Protein AF-A0A537JIB7-F1 (afdb_monomer)

Structure (mmCIF, N/CA/C/O backbone):
data_AF-A0A537JIB7-F1
#
_entry.id   AF-A0A537JIB7-F1
#
loop_
_atom_site.group_PDB
_atom_site.id
_atom_site.type_symbol
_atom_site.label_atom_id
_atom_site.label_alt_id
_atom_site.label_comp_id
_atom_site.label_asym_id
_atom_site.label_entity_id
_atom_site.label_seq_id
_atom_site.pdbx_PDB_ins_code
_atom_site.Cartn_x
_atom_site.Cartn_y
_atom_site.Cartn_z
_atom_site.occupancy
_atom_site.B_iso_or_equiv
_atom_site.auth_seq_id
_atom_site.auth_comp_id
_atom_site.auth_asym_id
_atom_site.auth_atom_id
_atom_site.pdbx_PDB_model_num
ATOM 1 N N . MET A 1 1 ? -8.950 4.330 9.638 1.00 91.56 1 MET A N 1
ATOM 2 C CA . MET A 1 1 ? -7.969 5.298 9.114 1.00 91.56 1 MET A CA 1
ATOM 3 C C . MET A 1 1 ? -7.623 4.929 7.687 1.00 91.56 1 MET A C 1
ATOM 5 O O . MET A 1 1 ? -7.488 3.743 7.416 1.00 91.56 1 MET A O 1
ATOM 9 N N . ALA A 1 2 ? -7.512 5.910 6.801 1.00 94.56 2 ALA A N 1
ATOM 10 C CA . ALA A 1 2 ? -7.066 5.757 5.423 1.00 94.56 2 ALA A CA 1
ATOM 11 C C . ALA A 1 2 ? -5.730 6.488 5.228 1.00 94.56 2 ALA A C 1
ATOM 13 O O . ALA A 1 2 ? -5.545 7.592 5.741 1.00 94.56 2 ALA A O 1
ATOM 14 N N . ASP A 1 3 ? -4.810 5.865 4.499 1.00 94.25 3 ASP A N 1
ATOM 15 C CA . ASP A 1 3 ? -3.487 6.411 4.189 1.00 94.25 3 ASP A CA 1
ATOM 16 C C . ASP A 1 3 ? -3.577 7.430 3.035 1.00 94.25 3 ASP A C 1
ATOM 18 O O . ASP A 1 3 ? -4.252 7.198 2.026 1.00 94.25 3 ASP A O 1
ATOM 22 N N . THR A 1 4 ? -2.912 8.582 3.170 1.00 96.00 4 THR A N 1
ATOM 23 C CA . THR A 1 4 ? -2.986 9.662 2.171 1.00 96.00 4 THR A CA 1
ATOM 24 C C . THR A 1 4 ? -1.962 9.559 1.033 1.00 96.00 4 THR A C 1
ATOM 26 O O . THR A 1 4 ? -1.932 10.455 0.189 1.00 96.00 4 THR A O 1
ATOM 29 N N . LEU A 1 5 ? -1.108 8.531 0.968 1.00 94.19 5 LEU A N 1
ATOM 30 C CA . LEU A 1 5 ? 0.010 8.425 0.017 1.00 94.19 5 LEU A CA 1
ATOM 31 C C . LEU A 1 5 ? -0.444 8.645 -1.420 1.00 94.19 5 LEU A C 1
ATOM 33 O O . LEU A 1 5 ? 0.064 9.528 -2.107 1.00 94.19 5 LEU A O 1
ATOM 37 N N . GLN A 1 6 ? -1.426 7.862 -1.865 1.00 91.56 6 GLN A N 1
ATOM 38 C CA . GLN A 1 6 ? -1.893 7.919 -3.249 1.00 91.56 6 GLN A CA 1
ATOM 39 C C . GLN A 1 6 ? -2.595 9.249 -3.546 1.00 91.56 6 GLN A C 1
ATOM 41 O O . GLN A 1 6 ? -2.429 9.811 -4.626 1.00 91.56 6 GLN A O 1
ATOM 46 N N . ILE A 1 7 ? -3.307 9.819 -2.572 1.00 93.94 7 ILE A N 1
ATOM 47 C CA . ILE A 1 7 ? -3.908 11.147 -2.720 1.00 93.94 7 ILE A CA 1
ATOM 48 C C . ILE A 1 7 ? -2.816 12.202 -2.920 1.00 93.94 7 ILE A C 1
ATOM 50 O O . ILE A 1 7 ? -2.892 12.981 -3.868 1.00 93.94 7 ILE A O 1
ATOM 54 N N . LEU A 1 8 ? -1.774 12.202 -2.086 1.00 94.31 8 LEU A N 1
ATOM 55 C CA . LEU A 1 8 ? -0.690 13.184 -2.152 1.00 94.31 8 LEU A CA 1
ATOM 56 C C . LEU A 1 8 ? 0.180 13.044 -3.403 1.00 94.31 8 LEU A C 1
ATOM 58 O O . LEU A 1 8 ? 0.672 14.052 -3.907 1.00 94.31 8 LEU A O 1
ATOM 62 N N . LEU A 1 9 ? 0.366 11.823 -3.910 1.00 90.75 9 LEU A N 1
ATOM 63 C CA . LEU A 1 9 ? 1.147 11.576 -5.123 1.00 90.75 9 LEU A CA 1
ATOM 64 C C . LEU A 1 9 ? 0.402 11.969 -6.403 1.00 90.75 9 LEU A C 1
ATOM 66 O O . LEU A 1 9 ? 1.044 12.390 -7.367 1.00 90.75 9 LEU A O 1
ATOM 70 N N . HIS A 1 10 ? -0.923 11.821 -6.438 1.00 90.31 10 HIS A N 1
ATOM 71 C CA . HIS A 1 10 ? -1.689 11.887 -7.691 1.00 90.31 10 HIS A CA 1
ATOM 72 C C . HIS A 1 10 ? -2.646 13.072 -7.798 1.00 90.31 10 HIS A C 1
ATOM 74 O O . HIS A 1 10 ? -3.171 13.346 -8.878 1.00 90.31 10 HIS A O 1
ATOM 80 N N . THR A 1 11 ? -2.862 13.794 -6.704 1.00 91.88 11 THR A N 1
ATOM 81 C CA . THR A 1 11 ? -3.739 14.966 -6.667 1.00 91.88 11 THR A CA 1
ATOM 82 C C . THR A 1 11 ? -2.892 16.236 -6.712 1.00 91.88 11 THR A C 1
ATOM 84 O O . THR A 1 11 ? -1.943 16.359 -5.931 1.00 91.88 11 THR A O 1
ATOM 87 N N . PRO A 1 12 ? -3.217 17.222 -7.571 1.00 91.19 12 PRO A N 1
ATOM 88 C CA . PRO A 1 12 ? -2.563 18.520 -7.542 1.00 91.19 12 PRO A CA 1
ATOM 89 C C . PRO A 1 12 ? -2.565 19.114 -6.126 1.00 91.19 12 PRO A C 1
ATOM 91 O O . PRO A 1 12 ? -3.608 19.092 -5.464 1.00 91.19 12 PRO A O 1
ATOM 94 N N . PRO A 1 13 ? -1.442 19.691 -5.663 1.00 92.19 13 PRO A N 1
ATOM 95 C CA . PRO A 1 13 ? -1.280 20.151 -4.291 1.00 92.19 13 PRO A CA 1
ATOM 96 C C . PRO A 1 13 ? -2.446 20.963 -3.716 1.00 92.19 13 PRO A C 1
ATOM 98 O O . PRO A 1 13 ? -2.866 20.691 -2.590 1.00 92.19 13 PRO A O 1
ATOM 101 N N . ALA A 1 14 ? -2.987 21.900 -4.497 1.00 92.50 14 ALA A N 1
ATOM 102 C CA . ALA A 1 14 ? -4.071 22.797 -4.098 1.00 92.50 14 ALA A CA 1
ATOM 103 C C . ALA A 1 14 ? -5.441 22.110 -3.927 1.00 92.50 14 ALA A C 1
ATOM 105 O O . ALA A 1 14 ? -6.322 22.664 -3.282 1.00 92.50 14 ALA A O 1
ATOM 106 N N . ARG A 1 15 ? -5.634 20.913 -4.496 1.00 94.12 15 ARG A N 1
ATOM 107 C CA . ARG A 1 15 ? -6.920 20.192 -4.483 1.00 94.12 15 ARG A CA 1
ATOM 108 C C . ARG A 1 15 ? -7.028 19.163 -3.359 1.00 94.12 15 ARG A C 1
ATOM 110 O O . ARG A 1 15 ? -8.125 18.700 -3.063 1.00 94.12 15 ARG A O 1
ATOM 117 N N . VAL A 1 16 ? -5.907 18.808 -2.727 1.00 95.44 16 VAL A N 1
ATOM 118 C CA . VAL A 1 16 ? -5.870 17.790 -1.665 1.00 95.44 16 VAL A CA 1
ATOM 119 C C . VAL A 1 16 ? -6.774 18.136 -0.480 1.00 95.44 16 VAL A C 1
ATOM 121 O O . VAL A 1 16 ? -7.556 17.261 -0.116 1.00 95.44 16 VAL A O 1
ATOM 124 N N . PRO A 1 17 ? -6.747 19.356 0.099 1.00 95.25 17 PRO A N 1
ATOM 125 C CA . PRO A 1 17 ? -7.604 19.662 1.244 1.00 95.25 17 PRO A CA 1
ATOM 126 C C . PRO A 1 17 ? -9.086 19.441 0.932 1.00 95.25 17 PRO A C 1
ATOM 128 O O . PRO A 1 17 ? -9.774 18.734 1.661 1.00 95.25 17 PRO A O 1
ATOM 131 N N . GLN A 1 18 ? -9.545 19.946 -0.219 1.00 94.12 18 GLN A N 1
ATOM 132 C CA . GLN A 1 18 ? -10.927 19.777 -0.660 1.00 94.12 18 GLN A CA 1
ATOM 133 C C . GLN A 1 18 ? -11.291 18.301 -0.861 1.00 94.12 18 GLN A C 1
ATOM 135 O O . GLN A 1 18 ? -12.379 17.895 -0.460 1.00 94.12 18 GLN A O 1
ATOM 140 N N . LEU A 1 19 ? -10.406 17.494 -1.459 1.00 94.75 19 LEU A N 1
ATOM 141 C CA . LEU A 1 19 ? -10.652 16.062 -1.647 1.00 94.75 19 LEU A CA 1
ATOM 142 C C . LEU A 1 19 ? -10.790 15.332 -0.305 1.00 94.75 19 LEU A C 1
ATOM 144 O O . LEU A 1 19 ? -11.738 14.572 -0.130 1.00 94.75 19 LEU A O 1
ATOM 148 N N . LEU A 1 20 ? -9.876 15.573 0.643 1.00 95.19 20 LEU A N 1
ATOM 149 C CA . LEU A 1 20 ? -9.919 14.925 1.958 1.00 95.19 20 LEU A CA 1
ATOM 150 C C . LEU A 1 20 ? -11.205 15.277 2.715 1.00 95.19 20 LEU A C 1
ATOM 152 O O . LEU A 1 20 ? -11.843 14.379 3.263 1.00 95.19 20 LEU A O 1
ATOM 156 N N . THR A 1 21 ? -11.622 16.546 2.696 1.00 92.19 21 THR A N 1
ATOM 157 C CA . THR A 1 21 ? -12.897 16.977 3.291 1.00 92.19 21 THR A CA 1
ATOM 158 C C . THR A 1 21 ? -14.086 16.319 2.591 1.00 92.19 21 THR A C 1
ATOM 160 O O . THR A 1 21 ? -14.882 15.664 3.250 1.00 92.19 21 THR A O 1
ATOM 163 N N . THR A 1 22 ? -14.144 16.373 1.254 1.00 92.69 22 THR A N 1
ATOM 164 C CA . THR A 1 22 ? -15.257 15.804 0.465 1.00 92.69 22 THR A CA 1
ATOM 165 C C . THR A 1 22 ? -15.447 14.309 0.735 1.00 92.69 22 THR A C 1
ATOM 167 O O . THR A 1 22 ? -16.569 13.835 0.889 1.00 92.69 22 THR A O 1
ATOM 170 N N . LEU A 1 23 ? -14.353 13.546 0.812 1.00 93.50 23 LEU A N 1
ATOM 171 C CA . LEU A 1 23 ? -14.412 12.115 1.118 1.00 93.50 23 LEU A CA 1
ATOM 172 C C . LEU A 1 23 ? -14.847 11.837 2.565 1.00 93.50 23 LEU A C 1
ATOM 174 O O . LEU A 1 23 ? -15.441 10.794 2.825 1.00 93.50 23 LEU A O 1
ATOM 178 N N . SER A 1 24 ? -14.579 12.757 3.493 1.00 90.38 24 SER A N 1
ATOM 179 C CA . SER A 1 24 ? -14.978 12.621 4.901 1.00 90.38 24 SER A CA 1
ATOM 180 C C . SER A 1 24 ? -16.481 12.868 5.116 1.00 90.38 24 SER A C 1
ATOM 182 O O . SER A 1 24 ? -17.041 12.367 6.090 1.00 90.38 24 SER A O 1
ATOM 184 N N . ASP A 1 25 ? -17.144 13.560 4.181 1.00 86.25 25 ASP A N 1
ATOM 185 C CA . ASP A 1 25 ? -18.586 13.852 4.217 1.00 86.25 25 ASP A CA 1
ATOM 186 C C . ASP A 1 25 ? -19.462 12.712 3.663 1.00 86.25 25 ASP A C 1
ATOM 188 O O . ASP A 1 25 ? -20.692 12.736 3.777 1.00 86.25 25 ASP A O 1
ATOM 192 N N . LEU A 1 26 ? -18.846 11.677 3.080 1.00 90.81 26 LEU A N 1
ATOM 193 C CA . LEU A 1 26 ? -19.551 10.503 2.566 1.00 90.81 26 LEU A CA 1
ATOM 194 C C . LEU A 1 26 ? -20.350 9.781 3.679 1.00 90.81 26 LEU A C 1
ATOM 196 O O . LEU A 1 26 ? -20.101 9.959 4.880 1.00 90.81 26 LEU A O 1
ATOM 200 N N . PRO A 1 27 ? -21.319 8.911 3.329 1.00 88.12 27 PRO A N 1
ATOM 201 C CA . PRO A 1 27 ? -22.040 8.068 4.296 1.00 88.12 27 PRO A CA 1
ATOM 202 C C . PRO A 1 27 ? -21.174 6.934 4.886 1.00 88.12 27 PRO A C 1
ATOM 204 O O . PRO A 1 27 ? -21.667 5.862 5.224 1.00 88.12 27 PRO A O 1
ATOM 207 N N . VAL A 1 28 ? -19.868 7.173 5.022 1.00 91.12 28 VAL A N 1
ATOM 208 C CA . VAL A 1 28 ? -18.861 6.312 5.642 1.00 91.12 28 VAL A CA 1
ATOM 209 C C . VAL A 1 28 ? -17.918 7.226 6.419 1.00 91.12 28 VAL A C 1
ATOM 211 O O . VAL A 1 28 ? -17.455 8.228 5.882 1.00 91.12 28 VAL A O 1
ATOM 214 N N . LEU A 1 29 ? -17.617 6.901 7.679 1.00 92.94 29 LEU A N 1
ATOM 215 C CA . LEU A 1 29 ? -16.632 7.662 8.446 1.00 92.94 29 LEU A CA 1
ATOM 216 C C . LEU A 1 29 ? -15.221 7.372 7.919 1.00 92.94 29 LEU A C 1
ATOM 218 O O . LEU A 1 29 ? -14.676 6.289 8.141 1.00 92.94 29 LEU A O 1
ATOM 222 N N . ILE A 1 30 ? -14.628 8.356 7.247 1.00 94.81 30 ILE A N 1
ATOM 223 C CA . ILE A 1 30 ? -13.239 8.309 6.795 1.00 94.81 30 ILE A CA 1
ATOM 224 C C . ILE A 1 30 ? -12.419 9.279 7.642 1.00 94.81 30 ILE A C 1
ATOM 226 O O . ILE A 1 30 ? -12.720 10.462 7.739 1.00 94.81 30 ILE A O 1
ATOM 230 N N . LEU A 1 31 ? -11.368 8.746 8.257 1.00 95.81 31 LEU A N 1
ATOM 231 C CA . LEU A 1 31 ? -10.362 9.494 9.003 1.00 95.81 31 LEU A CA 1
ATOM 232 C C . LEU A 1 31 ? -9.000 9.216 8.372 1.00 95.81 31 LEU A C 1
ATOM 234 O O . LEU A 1 31 ? -8.769 8.105 7.889 1.00 95.81 31 LEU A O 1
ATOM 238 N N . TRP A 1 32 ? -8.095 10.186 8.398 1.00 97.31 32 TRP A N 1
ATOM 239 C CA . TRP A 1 32 ? -6.870 10.173 7.600 1.00 97.31 32 TRP A CA 1
ATOM 240 C C . TRP A 1 32 ? -5.609 10.026 8.442 1.00 97.31 32 TRP A C 1
ATOM 242 O O . TRP A 1 32 ? -5.429 10.731 9.441 1.00 97.31 32 TRP A O 1
ATOM 252 N N . SER A 1 33 ? -4.732 9.124 7.998 1.00 97.25 33 SER A N 1
ATOM 253 C CA . SER A 1 33 ? -3.333 9.061 8.411 1.00 97.25 33 SER A CA 1
ATOM 254 C C . SER A 1 33 ? -2.486 9.743 7.344 1.00 97.25 33 SER A C 1
ATOM 256 O O . SER A 1 33 ? -2.420 9.296 6.194 1.00 97.25 33 SER A O 1
ATOM 258 N N . LEU A 1 34 ? -1.924 10.895 7.700 1.00 97.81 34 LEU A N 1
ATOM 259 C CA . LEU A 1 34 ? -1.189 11.744 6.777 1.00 97.81 34 LEU A CA 1
ATOM 260 C C . LEU A 1 34 ? 0.246 11.232 6.601 1.00 97.81 34 LEU A C 1
ATOM 262 O O . LEU A 1 34 ? 1.038 11.200 7.544 1.00 97.81 34 LEU A O 1
ATOM 266 N N . ARG A 1 35 ? 0.618 10.899 5.365 1.00 96.75 35 ARG A N 1
ATOM 267 C CA . ARG A 1 35 ? 1.999 10.529 5.025 1.00 96.75 35 ARG A CA 1
ATOM 268 C C . ARG A 1 35 ? 2.966 11.692 5.210 1.00 96.75 35 ARG A C 1
ATOM 270 O O . ARG A 1 35 ? 2.732 12.790 4.711 1.00 96.75 35 ARG A O 1
ATOM 277 N N . LEU A 1 36 ? 4.119 11.393 5.805 1.00 96.50 36 LEU A N 1
ATOM 278 C CA . LEU A 1 36 ? 5.221 12.348 5.994 1.00 96.50 36 LEU A CA 1
ATOM 279 C C . LEU A 1 36 ? 6.309 12.259 4.912 1.00 96.50 36 LEU A C 1
ATOM 281 O O . LEU A 1 36 ? 7.192 13.116 4.836 1.00 96.50 36 LEU A O 1
ATOM 285 N N . HIS A 1 37 ? 6.264 11.202 4.101 1.00 94.94 37 HIS A N 1
ATOM 286 C CA . HIS A 1 37 ? 7.212 10.920 3.029 1.00 94.94 37 HIS A CA 1
ATOM 287 C C . HIS A 1 37 ? 6.629 9.914 2.024 1.00 94.94 37 HIS A C 1
ATOM 289 O O . HIS A 1 37 ? 5.688 9.166 2.335 1.00 94.94 37 HIS A O 1
ATOM 295 N N . GLY A 1 38 ? 7.232 9.848 0.834 1.00 92.44 38 GLY A N 1
ATOM 296 C CA . GLY A 1 38 ? 6.883 8.877 -0.193 1.00 92.44 38 GLY A CA 1
ATOM 297 C C . GLY A 1 38 ? 7.318 7.455 0.157 1.00 92.44 38 GLY A C 1
ATOM 298 O O . GLY A 1 38 ? 8.156 7.227 1.035 1.00 92.44 38 GLY A O 1
ATOM 299 N N . ALA A 1 39 ? 6.750 6.491 -0.563 1.00 86.81 39 ALA A N 1
ATOM 300 C CA . ALA A 1 39 ? 7.098 5.076 -0.457 1.00 86.81 39 ALA A CA 1
ATOM 301 C C . ALA A 1 39 ? 8.473 4.738 -1.061 1.00 86.81 39 ALA A C 1
ATOM 303 O O . ALA A 1 39 ? 9.088 3.757 -0.666 1.00 86.81 39 ALA A O 1
ATOM 304 N N . SER A 1 40 ? 8.968 5.547 -2.002 1.00 86.31 40 SER A N 1
ATOM 305 C CA . SER A 1 40 ? 10.346 5.469 -2.491 1.00 86.31 40 SER A CA 1
ATOM 306 C C . SER A 1 40 ? 10.979 6.851 -2.535 1.00 86.31 40 SER A C 1
ATOM 308 O O . SER A 1 40 ? 10.285 7.845 -2.742 1.00 86.31 40 SER A O 1
ATOM 310 N N . HIS A 1 41 ? 12.290 6.920 -2.311 1.00 84.94 41 HIS A N 1
ATOM 311 C CA . HIS A 1 41 ? 13.040 8.166 -2.355 1.00 84.94 41 HIS A CA 1
ATOM 312 C C . HIS A 1 41 ? 13.120 8.743 -3.772 1.00 84.94 41 HIS A C 1
ATOM 314 O O . HIS A 1 41 ? 13.756 8.176 -4.666 1.00 84.94 41 HIS A O 1
ATOM 320 N N . LEU A 1 42 ? 12.562 9.942 -3.927 1.00 84.94 42 LEU A N 1
ATOM 321 C CA . LEU A 1 42 ? 12.853 10.859 -5.026 1.00 84.94 42 LEU A CA 1
ATOM 322 C C . LEU A 1 42 ? 13.814 11.961 -4.531 1.00 84.94 42 LEU A C 1
ATOM 324 O O . LEU A 1 42 ? 13.904 12.171 -3.322 1.00 84.94 42 LEU A O 1
ATOM 328 N N . PRO A 1 43 ? 14.559 12.649 -5.421 1.00 81.31 43 PRO A N 1
ATOM 329 C CA . PRO A 1 43 ? 15.443 13.750 -5.019 1.00 81.31 43 PRO A CA 1
ATOM 330 C C . PRO A 1 43 ? 14.694 14.895 -4.347 1.00 81.31 43 PRO A C 1
ATOM 332 O O . PRO A 1 43 ? 15.190 15.489 -3.399 1.00 81.31 43 PRO A O 1
ATOM 335 N N . GLU A 1 44 ? 13.500 15.183 -4.858 1.00 82.88 44 GLU A N 1
ATOM 336 C CA . GLU A 1 44 ? 12.618 16.219 -4.355 1.00 82.88 44 GLU A CA 1
ATOM 337 C C . GLU A 1 44 ? 11.249 15.611 -4.075 1.00 82.88 44 GLU A C 1
ATOM 339 O O . GLU A 1 44 ? 10.685 14.870 -4.885 1.00 82.88 44 GLU A O 1
ATOM 344 N N . GLU A 1 45 ? 10.714 15.957 -2.912 1.00 88.38 45 GLU A N 1
ATOM 345 C CA . GLU A 1 45 ? 9.453 15.445 -2.392 1.00 88.38 45 GLU A CA 1
ATOM 346 C C . GLU A 1 45 ? 8.561 16.608 -1.905 1.00 88.38 45 GLU A C 1
ATOM 348 O O . GLU A 1 45 ? 8.115 16.617 -0.757 1.00 88.38 45 GLU A O 1
ATOM 353 N N . PRO A 1 46 ? 8.276 17.625 -2.750 1.00 90.12 46 PRO A N 1
ATOM 354 C CA . PRO A 1 46 ? 7.597 18.853 -2.319 1.00 90.12 46 PRO A CA 1
ATOM 355 C C . PRO A 1 46 ? 6.168 18.611 -1.812 1.00 90.12 46 PRO A C 1
ATOM 357 O O . PRO A 1 46 ? 5.645 19.389 -1.017 1.00 90.12 46 PRO A O 1
ATOM 360 N N . MET A 1 47 ? 5.530 17.511 -2.224 1.00 91.62 47 MET A N 1
ATOM 361 C CA . MET A 1 47 ? 4.222 17.092 -1.708 1.00 91.62 47 MET A CA 1
ATOM 362 C C . MET A 1 47 ? 4.251 16.670 -0.231 1.00 91.62 47 MET A C 1
ATOM 364 O O . MET A 1 47 ? 3.186 16.586 0.381 1.00 91.62 47 MET A O 1
ATOM 368 N N . PHE A 1 48 ? 5.442 16.443 0.326 1.00 95.00 48 PHE A N 1
ATOM 369 C CA . PHE A 1 48 ? 5.697 16.108 1.723 1.00 95.00 48 PHE A CA 1
ATOM 370 C C . PHE A 1 48 ? 6.536 17.193 2.422 1.00 95.00 48 PHE A C 1
ATOM 372 O O . PHE A 1 48 ? 7.243 16.891 3.380 1.00 95.00 48 PHE A O 1
ATOM 379 N N . SER A 1 49 ? 6.523 18.444 1.946 1.00 95.12 49 SER A N 1
ATOM 380 C CA . SER A 1 49 ? 7.221 19.539 2.632 1.00 95.12 49 SER A CA 1
ATOM 381 C C . SER A 1 49 ? 6.615 19.817 4.012 1.00 95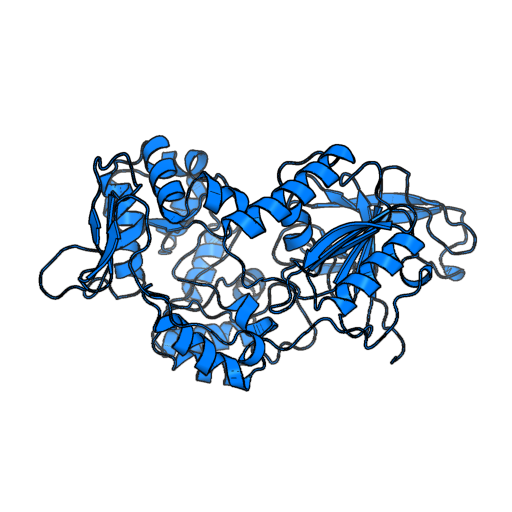.12 49 SER A C 1
ATOM 383 O O . SER A 1 49 ? 5.426 19.580 4.241 1.00 95.12 49 SER A O 1
ATOM 385 N N . LEU A 1 50 ? 7.423 20.351 4.932 1.00 95.62 50 LEU A N 1
ATOM 386 C CA . LEU A 1 50 ? 6.977 20.688 6.287 1.00 95.62 50 LEU A CA 1
ATOM 387 C C . LEU A 1 50 ? 5.787 21.665 6.280 1.00 95.62 50 LEU A C 1
ATOM 389 O O . LEU A 1 50 ? 4.796 21.423 6.961 1.00 95.62 50 LEU A O 1
ATOM 393 N N . GLU A 1 51 ? 5.852 22.718 5.457 1.00 95.88 51 GLU A N 1
ATOM 394 C CA . GLU A 1 51 ? 4.772 23.704 5.279 1.00 95.88 51 GLU A CA 1
ATOM 395 C C . GLU A 1 51 ? 3.457 23.038 4.859 1.00 95.88 51 GLU A C 1
ATOM 397 O O . GLU A 1 51 ? 2.388 23.313 5.406 1.00 95.88 51 GLU A O 1
ATOM 402 N N . ARG A 1 52 ? 3.537 22.111 3.903 1.00 96.00 52 ARG A N 1
ATOM 403 C CA . ARG A 1 52 ? 2.364 21.408 3.395 1.00 96.00 52 ARG A CA 1
ATOM 404 C C . ARG A 1 52 ? 1.789 20.446 4.426 1.00 96.00 52 ARG A C 1
ATOM 406 O O . ARG A 1 52 ? 0.572 20.357 4.546 1.00 96.00 52 ARG A O 1
ATOM 413 N N . ILE A 1 53 ? 2.643 19.735 5.158 1.00 97.31 53 ILE A N 1
ATOM 414 C CA . ILE A 1 53 ? 2.211 18.847 6.240 1.00 97.31 53 ILE A CA 1
ATOM 415 C C . ILE A 1 53 ? 1.515 19.662 7.333 1.00 97.31 53 ILE A C 1
ATOM 417 O O . ILE A 1 53 ? 0.425 19.277 7.740 1.00 97.31 53 ILE A O 1
ATOM 421 N N . ALA A 1 54 ? 2.070 20.813 7.729 1.00 97.19 54 ALA A N 1
ATOM 422 C CA . ALA A 1 54 ? 1.441 21.717 8.694 1.00 97.19 54 ALA A CA 1
ATOM 423 C C . ALA A 1 54 ? 0.022 22.103 8.263 1.00 97.19 54 ALA A C 1
ATOM 425 O O . ALA A 1 54 ? -0.926 21.894 9.011 1.00 97.19 54 ALA A O 1
ATOM 426 N N . ALA A 1 55 ? -0.143 22.569 7.022 1.00 96.44 55 ALA A N 1
ATOM 427 C CA . ALA A 1 55 ? -1.452 22.960 6.503 1.00 96.44 55 ALA A CA 1
ATOM 428 C C . ALA A 1 55 ? -2.462 21.797 6.456 1.00 96.44 55 ALA A C 1
ATOM 430 O O . ALA A 1 55 ? -3.652 22.001 6.677 1.00 96.44 55 ALA A O 1
ATOM 431 N N . LEU A 1 56 ? -2.011 20.574 6.157 1.00 97.50 56 LEU A N 1
ATOM 432 C CA . LEU A 1 56 ? -2.887 19.400 6.093 1.00 97.50 56 LEU A CA 1
ATOM 433 C C . LEU A 1 56 ? -3.271 18.862 7.478 1.00 97.50 56 LEU A C 1
ATOM 435 O O . LEU A 1 56 ? -4.340 18.273 7.608 1.00 97.50 56 LEU A O 1
ATOM 439 N N . LEU A 1 57 ? -2.446 19.073 8.507 1.00 97.56 57 LEU A N 1
ATOM 440 C CA . LEU A 1 57 ? -2.752 18.676 9.887 1.00 97.56 57 LEU A CA 1
ATOM 441 C C . LEU A 1 57 ? -3.924 19.464 10.496 1.00 97.56 57 LEU A C 1
ATOM 443 O O . LEU A 1 57 ? -4.562 18.962 11.424 1.00 97.56 57 LEU A O 1
ATOM 447 N N . GLU A 1 58 ? -4.234 20.645 9.956 1.00 95.88 58 GLU A N 1
ATOM 448 C CA . GLU A 1 58 ? -5.393 21.464 10.345 1.00 95.88 58 GLU A CA 1
ATOM 449 C C . GLU A 1 58 ? -6.733 20.867 9.882 1.00 95.88 58 GLU A C 1
ATOM 451 O O . GLU A 1 58 ? -7.795 21.240 10.380 1.00 95.88 58 GLU A O 1
ATOM 456 N N . ILE A 1 59 ? -6.716 19.915 8.942 1.00 96.25 59 ILE A N 1
ATOM 457 C CA . ILE A 1 59 ? -7.932 19.231 8.496 1.00 96.25 59 ILE A CA 1
ATOM 458 C C . ILE A 1 59 ? -8.419 18.322 9.627 1.00 96.25 59 ILE A C 1
ATOM 460 O O . ILE A 1 59 ? -7.723 17.394 10.031 1.00 96.25 59 ILE A O 1
ATOM 464 N N . GLU A 1 60 ? -9.646 18.542 10.101 1.00 93.25 60 GLU A N 1
ATOM 465 C CA . GLU A 1 60 ? -10.200 17.839 11.266 1.00 93.25 60 GLU A CA 1
ATOM 466 C C . GLU A 1 60 ? -10.153 16.306 11.140 1.00 93.25 60 GLU A C 1
ATOM 468 O O . GLU A 1 60 ? -9.826 15.603 12.098 1.00 93.25 60 GLU A O 1
ATOM 473 N N . ALA A 1 61 ? -10.443 15.781 9.948 1.00 95.25 61 ALA A N 1
ATOM 474 C CA . ALA A 1 61 ? -10.439 14.347 9.682 1.00 95.25 61 ALA A CA 1
ATOM 475 C C . ALA A 1 61 ? -9.029 13.718 9.714 1.00 95.25 61 ALA A C 1
ATOM 477 O O . ALA A 1 61 ? -8.919 12.493 9.767 1.00 95.25 61 ALA A O 1
ATOM 478 N N . VAL A 1 62 ? -7.949 14.509 9.705 1.00 97.06 62 VAL A N 1
ATOM 479 C CA . VAL A 1 62 ? -6.577 14.016 9.893 1.00 97.06 62 VAL A CA 1
ATOM 480 C C . VAL A 1 62 ? -6.342 13.772 11.381 1.00 97.06 62 VAL A C 1
ATOM 482 O O . VAL A 1 62 ? -6.218 14.704 12.170 1.00 97.06 62 VAL A O 1
ATOM 485 N N . ARG A 1 63 ? -6.287 12.499 11.789 1.00 96.44 63 ARG A N 1
ATOM 486 C CA . ARG A 1 63 ? -6.143 12.101 13.208 1.00 96.44 63 ARG A CA 1
ATOM 487 C C . ARG A 1 63 ? -4.773 11.508 13.534 1.00 96.44 63 ARG A C 1
ATOM 489 O O . ARG A 1 63 ? -4.392 11.442 14.704 1.00 96.44 63 ARG A O 1
ATOM 496 N N . ALA A 1 64 ? -4.023 11.110 12.513 1.00 97.69 64 ALA A N 1
ATOM 497 C CA . ALA A 1 64 ? -2.696 10.537 12.663 1.00 97.69 64 ALA A CA 1
ATOM 498 C C . ALA A 1 64 ? -1.772 10.947 11.515 1.00 97.69 64 ALA A C 1
ATOM 500 O O . ALA A 1 64 ? -2.214 11.477 10.494 1.00 97.69 64 ALA A O 1
ATOM 501 N N . VAL A 1 65 ? -0.487 10.677 11.703 1.00 98.25 65 VAL A N 1
ATOM 502 C CA . VAL A 1 65 ? 0.528 10.686 10.656 1.00 98.25 65 VAL A CA 1
ATOM 503 C C . VAL A 1 65 ? 1.179 9.319 10.558 1.00 98.25 65 VAL A C 1
ATOM 505 O O . VAL A 1 65 ? 1.343 8.632 11.566 1.00 98.25 65 VAL A O 1
ATOM 508 N N . GLY A 1 66 ? 1.598 8.955 9.356 1.00 94.50 66 GLY A N 1
ATOM 509 C CA . GLY A 1 66 ? 2.168 7.651 9.060 1.00 94.50 66 GLY A CA 1
ATOM 510 C C . GLY A 1 66 ? 1.501 7.013 7.842 1.00 94.50 66 GLY A C 1
ATOM 511 O O . GLY A 1 66 ? 0.807 7.686 7.088 1.00 94.50 66 GLY A O 1
ATOM 512 N N . GLU A 1 67 ? 1.745 5.735 7.582 1.00 94.50 67 GLU A N 1
ATOM 513 C CA . GLU A 1 67 ? 2.758 4.908 8.256 1.00 94.50 67 GLU A CA 1
ATOM 514 C C . GLU A 1 67 ? 4.197 5.425 7.984 1.00 94.50 67 GLU A C 1
ATOM 516 O O . GLU A 1 67 ? 4.552 5.811 6.864 1.00 94.50 67 GLU A O 1
ATOM 521 N N . VAL A 1 68 ? 5.052 5.484 9.009 1.00 96.25 68 VAL A N 1
ATOM 522 C CA . VAL A 1 68 ? 6.437 5.966 8.849 1.00 96.25 68 VAL A CA 1
ATOM 523 C C . VAL A 1 68 ? 7.351 4.810 8.427 1.00 96.25 68 VAL A C 1
ATOM 525 O O . VAL A 1 68 ? 8.019 4.187 9.249 1.00 96.25 68 VAL A O 1
ATOM 528 N N . THR A 1 69 ? 7.396 4.516 7.124 1.00 93.88 69 THR A N 1
ATOM 529 C CA . THR A 1 69 ? 8.180 3.385 6.576 1.00 93.88 69 THR A CA 1
ATOM 530 C C . THR A 1 69 ? 9.693 3.629 6.566 1.00 93.88 69 THR A C 1
ATOM 532 O O . THR A 1 69 ? 10.473 2.677 6.596 1.00 93.88 69 THR A O 1
ATOM 535 N N . ARG A 1 70 ? 10.144 4.893 6.604 1.00 92.69 70 ARG A N 1
ATOM 536 C CA . ARG A 1 70 ? 11.570 5.274 6.704 1.00 92.69 70 ARG A CA 1
ATOM 537 C C . ARG A 1 70 ? 12.086 5.230 8.150 1.00 92.69 70 ARG A C 1
ATOM 539 O O . ARG A 1 70 ? 12.858 6.087 8.576 1.00 92.69 70 ARG A O 1
ATOM 546 N N . TRP A 1 71 ? 11.690 4.217 8.916 1.00 93.44 71 TRP A N 1
ATOM 547 C CA . TRP A 1 71 ? 12.078 4.067 10.322 1.00 93.44 71 TRP A CA 1
ATOM 548 C C . TRP A 1 71 ? 13.597 4.070 10.578 1.00 93.44 71 TRP A C 1
ATOM 550 O O . TRP A 1 71 ? 13.994 4.613 11.610 1.00 93.44 71 TRP A O 1
ATOM 560 N N . PRO A 1 72 ? 14.482 3.560 9.684 1.00 92.19 72 PRO A N 1
ATOM 561 C CA . PRO A 1 72 ? 15.920 3.658 9.918 1.00 92.19 72 PRO A CA 1
ATOM 562 C C . PRO A 1 72 ? 16.403 5.111 9.931 1.00 92.19 72 PRO A C 1
ATOM 564 O O . PRO A 1 72 ? 17.290 5.442 10.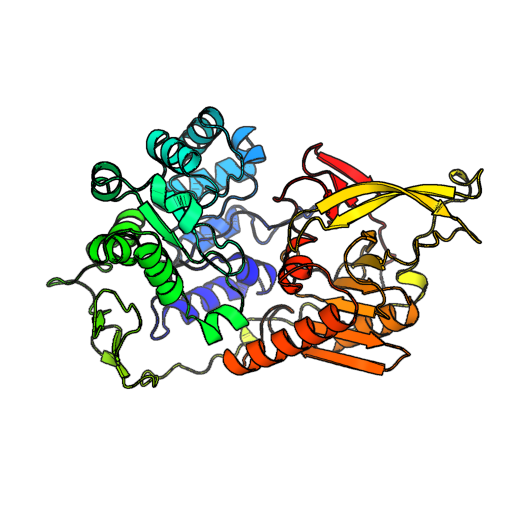709 1.00 92.19 72 PRO A O 1
ATOM 567 N N . ALA A 1 73 ? 15.806 5.987 9.117 1.00 93.19 73 ALA A N 1
ATOM 568 C CA . ALA A 1 73 ? 16.142 7.408 9.097 1.00 93.19 73 ALA A CA 1
ATOM 569 C C . ALA A 1 73 ? 15.730 8.090 10.411 1.00 93.19 73 ALA A C 1
ATOM 571 O O . ALA A 1 73 ? 16.531 8.805 11.002 1.00 93.19 73 ALA A O 1
ATOM 572 N N . VAL A 1 74 ? 14.542 7.768 10.940 1.00 95.81 74 VAL A N 1
ATOM 573 C CA . VAL A 1 74 ? 14.108 8.229 12.274 1.00 95.81 74 VAL A CA 1
ATOM 574 C C . VAL A 1 74 ? 15.070 7.742 13.361 1.00 95.81 74 VAL A C 1
ATOM 576 O O . VAL A 1 74 ? 15.527 8.531 14.181 1.00 95.81 74 VAL A O 1
ATOM 579 N N . TYR A 1 75 ? 15.433 6.455 13.341 1.00 95.69 75 TYR A N 1
ATOM 580 C CA . TYR A 1 75 ? 16.380 5.869 14.296 1.00 95.69 75 TYR A CA 1
ATOM 581 C C . TYR A 1 75 ? 17.771 6.525 14.242 1.00 95.69 75 TYR A C 1
ATOM 583 O O . TYR A 1 75 ? 18.447 6.626 15.264 1.00 95.69 75 TYR A O 1
ATOM 591 N N . HIS A 1 76 ? 18.199 6.977 13.062 1.00 95.69 76 HIS A N 1
ATOM 592 C CA . HIS A 1 76 ? 19.468 7.675 12.855 1.00 95.69 76 HIS A CA 1
ATOM 593 C C . HIS A 1 76 ? 19.390 9.198 13.032 1.00 95.69 76 HIS A C 1
ATOM 595 O O . HIS A 1 76 ? 20.407 9.864 12.853 1.00 95.69 76 HIS A O 1
ATOM 601 N N . GLY A 1 77 ? 18.236 9.738 13.430 1.00 96.38 77 GLY A N 1
ATOM 602 C CA . GLY A 1 77 ? 18.086 11.156 13.739 1.00 96.38 77 GLY A CA 1
ATOM 603 C C . GLY A 1 77 ? 17.934 12.059 12.516 1.00 96.38 77 GLY A C 1
ATOM 604 O O . GLY A 1 77 ? 18.470 13.158 12.518 1.00 96.38 77 GLY A O 1
ATOM 605 N N . ASP A 1 78 ? 17.248 11.606 11.465 1.00 96.25 78 ASP A N 1
ATOM 606 C CA . ASP A 1 78 ? 16.936 12.447 10.303 1.00 96.25 78 ASP A CA 1
ATOM 607 C C . ASP A 1 78 ? 16.089 13.668 10.705 1.00 96.25 78 ASP A C 1
ATOM 609 O O . ASP A 1 78 ? 14.938 13.529 11.129 1.00 96.25 78 ASP A O 1
ATOM 613 N N . ASP A 1 79 ? 16.673 14.862 10.575 1.00 96.62 79 ASP A N 1
ATOM 614 C CA . ASP A 1 79 ? 16.082 16.111 11.064 1.00 96.62 79 ASP A CA 1
ATOM 615 C C . ASP A 1 79 ? 14.737 16.436 10.398 1.00 96.62 79 ASP A C 1
ATOM 617 O O . ASP A 1 79 ? 13.813 16.879 11.078 1.00 96.62 79 ASP A O 1
ATOM 621 N N . ASP A 1 80 ? 14.595 16.204 9.089 1.00 94.81 80 ASP A N 1
ATOM 622 C CA . ASP A 1 80 ? 13.357 16.498 8.353 1.00 94.81 80 ASP A CA 1
ATOM 623 C C . ASP A 1 80 ? 12.195 15.624 8.849 1.00 94.81 80 ASP A C 1
ATOM 625 O O . ASP A 1 80 ? 11.123 16.134 9.195 1.00 94.81 80 ASP A O 1
ATOM 629 N N . LEU A 1 81 ? 12.405 14.307 8.955 1.00 95.69 81 LEU A N 1
ATOM 630 C CA . LEU A 1 81 ? 11.387 13.397 9.477 1.00 95.69 81 LEU A CA 1
ATOM 631 C C . LEU A 1 81 ? 11.070 13.667 10.949 1.00 95.69 81 LEU A C 1
ATOM 633 O O . LEU A 1 81 ? 9.894 13.654 11.321 1.00 95.69 81 LEU A O 1
ATOM 637 N N . LEU A 1 82 ? 12.078 13.939 11.782 1.00 97.94 82 LEU A N 1
ATOM 638 C CA . LEU A 1 82 ? 11.861 14.262 13.193 1.00 97.94 82 LEU A CA 1
ATOM 639 C C . LEU A 1 82 ? 11.079 15.568 13.372 1.00 97.94 82 LEU A C 1
ATOM 641 O O . LEU A 1 82 ? 10.177 15.616 14.208 1.00 97.94 82 LEU A O 1
ATOM 645 N N . GLN A 1 83 ? 11.346 16.599 12.566 1.00 97.88 83 GLN A N 1
ATOM 646 C CA . GLN A 1 83 ? 10.577 17.849 12.590 1.00 97.88 83 GLN A CA 1
ATOM 647 C C . GLN A 1 83 ? 9.113 17.627 12.206 1.00 97.88 83 GLN A C 1
ATOM 649 O O . GLN A 1 83 ? 8.215 18.140 12.874 1.00 97.88 83 GLN A O 1
ATOM 654 N N . LYS A 1 84 ? 8.849 16.824 11.171 1.00 98.12 84 LYS A N 1
ATOM 655 C CA . LYS A 1 84 ? 7.482 16.471 10.756 1.00 98.12 84 LYS A CA 1
ATOM 656 C C . LYS A 1 84 ? 6.737 15.671 11.824 1.00 98.12 84 LYS A C 1
ATOM 658 O O . LYS A 1 84 ? 5.555 15.918 12.059 1.00 98.12 84 LYS A O 1
ATOM 663 N N . ILE A 1 85 ? 7.423 14.739 12.487 1.00 98.38 85 ILE A N 1
ATOM 664 C CA . ILE A 1 85 ? 6.867 13.985 13.617 1.00 98.38 85 ILE A CA 1
ATOM 665 C C . ILE A 1 85 ? 6.553 14.929 14.785 1.00 98.38 85 ILE A C 1
ATOM 667 O O . ILE A 1 85 ? 5.442 14.901 15.310 1.00 98.38 85 ILE A O 1
ATOM 671 N N . ALA A 1 86 ? 7.486 15.809 15.159 1.00 98.31 86 ALA A N 1
ATOM 672 C CA . ALA A 1 86 ? 7.283 16.782 16.230 1.00 98.31 86 ALA A CA 1
ATOM 673 C C . ALA A 1 86 ? 6.104 17.726 15.940 1.00 98.31 86 ALA A C 1
ATOM 675 O O . ALA A 1 86 ? 5.289 17.983 16.824 1.00 98.31 86 ALA A O 1
ATOM 676 N N . LEU A 1 87 ? 5.973 18.184 14.693 1.00 98.00 87 LEU A N 1
ATOM 677 C CA . LEU A 1 87 ? 4.850 18.998 14.229 1.00 98.00 87 LEU A CA 1
ATOM 678 C C . LEU A 1 87 ? 3.507 18.267 14.389 1.00 98.00 87 LEU A C 1
ATOM 680 O O . LEU A 1 87 ? 2.548 18.842 14.900 1.00 98.00 87 LEU A O 1
ATOM 684 N N . ALA A 1 88 ? 3.440 16.991 14.005 1.00 98.00 88 ALA A N 1
ATOM 685 C CA . ALA A 1 88 ? 2.236 16.180 14.162 1.00 98.00 88 ALA A CA 1
ATOM 686 C C . ALA A 1 88 ? 1.840 15.996 15.635 1.00 98.00 88 ALA A C 1
ATOM 688 O O . ALA A 1 88 ? 0.666 16.131 15.982 1.00 98.00 88 ALA A O 1
ATOM 689 N N . LEU A 1 89 ? 2.819 15.738 16.506 1.00 98.06 89 LEU A N 1
ATOM 690 C CA . LEU A 1 89 ? 2.601 15.611 17.949 1.00 98.06 89 LEU A CA 1
ATOM 691 C C . LEU A 1 89 ? 2.131 16.932 18.570 1.00 98.06 89 LEU A C 1
ATOM 693 O O . LEU A 1 89 ? 1.221 16.923 19.396 1.00 98.06 89 LEU A O 1
ATOM 697 N N . ALA A 1 90 ? 2.704 18.066 18.151 1.00 97.75 90 ALA A N 1
ATOM 698 C CA . ALA A 1 90 ? 2.279 19.395 18.590 1.00 97.75 90 ALA A CA 1
ATOM 699 C C . ALA A 1 90 ? 0.831 19.711 18.174 1.00 97.75 90 ALA A C 1
ATOM 701 O O . ALA A 1 90 ? 0.104 20.352 18.928 1.00 97.75 90 ALA A O 1
ATOM 702 N N . ALA A 1 91 ? 0.388 19.192 17.024 1.00 96.88 91 ALA A N 1
ATOM 703 C CA . ALA A 1 91 ? -1.002 19.238 16.567 1.00 96.88 91 ALA A CA 1
ATOM 704 C C . ALA A 1 91 ? -1.911 18.173 17.230 1.00 96.88 91 ALA A C 1
ATOM 706 O O . ALA A 1 91 ? -3.050 17.971 16.808 1.00 96.88 91 ALA A O 1
ATOM 707 N N . GLY A 1 92 ? -1.419 17.449 18.243 1.00 95.81 92 GLY A N 1
ATOM 708 C CA . GLY A 1 92 ? -2.177 16.428 18.971 1.00 95.81 92 GLY A CA 1
ATOM 709 C C . GLY A 1 92 ? -2.467 15.159 18.165 1.00 95.81 92 GLY A C 1
ATOM 710 O O . GLY A 1 92 ? -3.381 14.410 18.512 1.00 95.81 92 GLY A O 1
ATOM 711 N N . ARG A 1 93 ? -1.733 14.905 17.073 1.00 97.19 93 ARG A N 1
ATOM 712 C CA . ARG A 1 93 ? -1.931 13.725 16.220 1.00 97.19 93 ARG A CA 1
ATOM 713 C C . ARG A 1 93 ? -1.087 12.547 16.696 1.00 97.19 93 ARG A C 1
ATOM 715 O O . ARG A 1 93 ? -0.009 12.709 17.265 1.00 97.19 93 ARG A O 1
ATOM 722 N N . ARG A 1 94 ? -1.580 11.334 16.440 1.00 97.00 94 ARG A N 1
ATOM 723 C CA . ARG A 1 94 ? -0.823 10.096 16.679 1.00 97.00 94 ARG A CA 1
ATOM 724 C C . ARG A 1 94 ? 0.200 9.853 15.571 1.00 97.00 94 ARG A C 1
ATOM 726 O O . ARG A 1 94 ? 0.000 10.292 14.445 1.00 97.00 94 ARG A O 1
ATOM 733 N N . VAL A 1 95 ? 1.258 9.109 15.885 1.00 98.12 95 VAL A N 1
ATOM 734 C CA . VAL A 1 95 ? 2.279 8.680 14.915 1.00 98.12 95 VAL A CA 1
ATOM 735 C C . VAL A 1 95 ? 2.201 7.165 14.757 1.00 98.12 95 VAL A C 1
ATOM 737 O O . VAL A 1 95 ? 2.415 6.430 15.732 1.00 98.12 95 VAL A O 1
ATOM 740 N N . GLU A 1 96 ? 1.874 6.720 13.549 1.00 97.81 96 GLU A N 1
ATOM 741 C CA . GLU A 1 96 ? 1.763 5.317 13.157 1.00 97.81 96 GLU A CA 1
ATOM 742 C C . GLU A 1 96 ? 3.068 4.837 12.518 1.00 97.81 96 GLU A C 1
ATOM 744 O O . GLU A 1 96 ? 3.589 5.419 11.562 1.00 97.81 96 GLU A O 1
ATOM 749 N N . GLY A 1 97 ? 3.615 3.767 13.080 1.00 95.94 97 GLY A N 1
ATOM 750 C CA . GLY A 1 97 ? 4.872 3.165 12.676 1.00 95.94 97 GLY A CA 1
ATOM 751 C C . GLY A 1 97 ? 4.735 2.086 11.608 1.00 95.94 97 GLY A C 1
ATOM 752 O O . GLY A 1 97 ? 3.681 1.467 11.454 1.00 95.94 97 GLY A O 1
ATOM 753 N N . HIS A 1 98 ? 5.848 1.855 10.914 1.00 95.19 98 HIS A N 1
ATOM 754 C CA . HIS A 1 98 ? 6.089 0.702 10.051 1.00 95.19 98 HIS A CA 1
ATOM 755 C C . HIS A 1 98 ? 7.541 0.245 10.228 1.00 95.19 98 HIS A C 1
ATOM 757 O O . HIS A 1 98 ? 8.458 0.763 9.587 1.00 95.19 98 HIS A O 1
ATOM 763 N N . ALA A 1 99 ? 7.771 -0.689 11.150 1.00 93.56 99 ALA A N 1
ATOM 764 C CA . ALA A 1 99 ? 9.100 -1.162 11.533 1.00 93.56 99 ALA A CA 1
ATOM 765 C C . ALA A 1 99 ? 9.275 -2.686 11.368 1.00 93.56 99 ALA A C 1
ATOM 767 O O . ALA A 1 99 ? 9.435 -3.410 12.363 1.00 93.56 99 ALA A O 1
ATOM 768 N N . PRO A 1 100 ? 9.301 -3.205 10.122 1.00 90.12 100 PRO A N 1
ATOM 769 C CA . PRO A 1 100 ? 9.552 -4.621 9.878 1.00 90.12 100 PRO A CA 1
ATOM 770 C C . PRO A 1 100 ? 10.951 -5.009 10.366 1.00 90.12 100 PRO A C 1
ATOM 772 O O . PRO A 1 100 ? 11.952 -4.373 10.025 1.00 90.12 100 PRO A O 1
ATOM 775 N N . GLY A 1 101 ? 11.027 -6.068 11.176 1.00 88.25 101 GLY A N 1
ATOM 776 C CA . GLY A 1 101 ? 12.291 -6.612 11.685 1.00 88.25 101 GLY A CA 1
ATOM 777 C C . GLY A 1 101 ? 13.047 -5.714 12.675 1.00 88.25 101 GLY A C 1
ATOM 778 O O . GLY A 1 101 ? 14.226 -5.963 12.946 1.00 88.25 101 GLY A O 1
ATOM 779 N N . ALA A 1 102 ? 12.421 -4.666 13.220 1.00 92.19 102 ALA A N 1
ATOM 780 C CA . ALA A 1 102 ? 13.039 -3.869 14.275 1.00 92.19 102 ALA A CA 1
ATOM 781 C C . ALA A 1 102 ? 13.201 -4.685 15.570 1.00 92.19 102 ALA A C 1
ATOM 783 O O . ALA A 1 102 ? 12.292 -5.390 16.013 1.00 92.19 102 ALA A O 1
ATOM 784 N N . SER A 1 103 ? 14.379 -4.575 16.195 1.00 95.38 103 SER A N 1
ATOM 785 C CA . SER A 1 103 ? 14.623 -5.151 17.519 1.00 95.38 103 SER A CA 1
ATOM 786 C C . SER A 1 103 ? 13.866 -4.374 18.597 1.00 95.38 103 SER A C 1
ATOM 788 O O . SER A 1 103 ? 13.386 -3.264 18.362 1.00 95.38 103 SER A O 1
ATOM 790 N N . TYR A 1 104 ? 13.790 -4.933 19.804 1.00 97.12 104 TYR A N 1
ATOM 791 C CA . TYR A 1 104 ? 13.154 -4.258 20.933 1.00 97.12 104 TYR A CA 1
ATOM 792 C C . TYR A 1 104 ? 13.797 -2.894 21.236 1.00 97.12 104 TYR A C 1
ATOM 794 O O . TYR A 1 104 ? 13.095 -1.907 21.417 1.00 97.12 104 TYR A O 1
ATOM 802 N N . GLU A 1 105 ? 15.125 -2.810 21.210 1.00 97.38 105 GLU A N 1
ATOM 803 C CA . GLU A 1 105 ? 15.882 -1.584 21.487 1.00 97.38 105 GLU A CA 1
ATOM 804 C C . GLU A 1 105 ? 15.583 -0.501 20.445 1.00 97.38 105 GLU A C 1
ATOM 806 O O . GLU A 1 105 ? 15.414 0.670 20.783 1.00 97.38 105 GLU A O 1
ATOM 811 N N . ARG A 1 106 ? 15.455 -0.899 19.172 1.00 97.19 106 ARG A N 1
ATOM 812 C CA . ARG A 1 106 ? 15.051 0.008 18.092 1.00 97.19 106 ARG A CA 1
ATOM 813 C C . ARG A 1 106 ? 13.616 0.484 18.276 1.00 97.19 106 ARG A C 1
ATOM 815 O O . ARG A 1 106 ? 13.366 1.671 18.116 1.00 97.19 106 ARG A O 1
ATOM 822 N N . LEU A 1 107 ? 12.695 -0.403 18.659 1.00 97.88 107 LEU A N 1
ATOM 823 C CA . LEU A 1 107 ? 11.310 -0.027 18.961 1.00 97.88 107 LEU A CA 1
ATOM 824 C C . LEU A 1 107 ? 11.230 0.975 20.120 1.00 97.88 107 LEU A C 1
ATOM 826 O O . LEU A 1 107 ? 10.459 1.922 20.030 1.00 97.88 107 LEU A O 1
ATOM 830 N N . VAL A 1 108 ? 12.049 0.822 21.166 1.00 98.19 108 VAL A N 1
ATOM 831 C CA . VAL A 1 108 ? 12.134 1.797 22.269 1.00 98.19 108 VAL A CA 1
ATOM 832 C C . VAL A 1 108 ? 12.612 3.163 21.768 1.00 98.19 108 VAL A C 1
ATOM 834 O O . VAL A 1 108 ? 12.022 4.179 22.125 1.00 98.19 108 VAL A O 1
ATOM 837 N N . ALA A 1 109 ? 13.637 3.204 20.912 1.00 97.44 109 ALA A N 1
ATOM 838 C CA . ALA A 1 109 ? 14.118 4.456 20.324 1.00 97.44 109 ALA A CA 1
ATOM 839 C C . ALA A 1 109 ? 13.058 5.129 19.430 1.00 97.44 109 ALA A C 1
ATOM 841 O O . ALA A 1 109 ? 12.842 6.334 19.526 1.00 97.44 109 ALA A O 1
ATOM 842 N N . LEU A 1 110 ? 12.353 4.352 18.603 1.00 97.88 110 LEU A N 1
ATOM 843 C CA . LEU A 1 110 ? 11.264 4.851 17.756 1.00 97.88 110 LEU A CA 1
ATOM 844 C C . LEU A 1 110 ? 10.077 5.360 18.592 1.00 97.88 110 LEU A C 1
ATOM 846 O O . LEU A 1 110 ? 9.527 6.420 18.301 1.00 97.88 110 LEU A O 1
ATOM 850 N N . ALA A 1 111 ? 9.717 4.652 19.666 1.00 98.00 111 ALA A N 1
ATOM 851 C CA . ALA A 1 111 ? 8.695 5.095 20.613 1.00 98.00 111 ALA A CA 1
ATOM 852 C C . ALA A 1 111 ? 9.098 6.404 21.311 1.00 98.00 111 ALA A C 1
ATOM 854 O O . ALA A 1 111 ? 8.276 7.307 21.448 1.00 98.00 111 ALA A O 1
ATOM 855 N N . ALA A 1 112 ? 10.376 6.554 21.681 1.00 96.94 112 ALA A N 1
ATOM 856 C CA . ALA A 1 112 ? 10.909 7.803 22.228 1.00 96.94 112 ALA A CA 1
ATOM 857 C C . ALA A 1 112 ? 10.872 8.963 21.214 1.00 96.94 112 ALA A C 1
ATOM 859 O O . ALA A 1 112 ? 10.683 10.108 21.613 1.00 96.94 112 ALA A O 1
ATOM 860 N N . ALA A 1 113 ? 10.980 8.672 19.913 1.00 96.88 113 ALA A N 1
ATOM 861 C CA . ALA A 1 113 ? 10.767 9.645 18.840 1.00 96.88 113 ALA A CA 1
ATOM 862 C C . ALA A 1 113 ? 9.279 9.992 18.614 1.00 96.88 113 ALA A C 1
ATOM 864 O O . ALA A 1 113 ? 8.971 10.827 17.770 1.00 96.88 113 ALA A O 1
ATOM 865 N N . GLY A 1 114 ? 8.354 9.372 19.356 1.00 96.69 114 GLY A N 1
ATOM 866 C CA . GLY A 1 114 ? 6.923 9.675 19.334 1.00 96.69 114 GLY A CA 1
ATOM 867 C C . GLY A 1 114 ? 6.046 8.639 18.635 1.00 96.69 114 GLY A C 1
ATOM 868 O O . GLY A 1 114 ? 4.832 8.832 18.565 1.00 96.69 114 GLY A O 1
ATOM 869 N N . TRP A 1 115 ? 6.617 7.537 18.133 1.00 96.06 115 TRP A N 1
ATOM 870 C CA . TRP A 1 115 ? 5.823 6.443 17.572 1.00 96.06 115 TRP A CA 1
ATOM 871 C C . TRP A 1 115 ? 4.895 5.844 18.624 1.00 96.06 115 TRP A C 1
ATOM 873 O O . TRP A 1 115 ? 5.293 5.562 19.753 1.00 96.06 115 TRP A O 1
ATOM 883 N N . SER A 1 116 ? 3.645 5.621 18.233 1.00 97.12 116 SER A N 1
ATOM 884 C CA . SER A 1 116 ? 2.584 5.230 19.164 1.00 97.12 116 SER A CA 1
ATOM 885 C C . SER A 1 116 ? 1.839 3.965 18.751 1.00 97.12 116 SER A C 1
ATOM 887 O O . SER A 1 116 ? 1.189 3.351 19.597 1.00 97.12 116 SER A O 1
ATOM 889 N N . SER A 1 117 ? 1.964 3.541 17.492 1.00 97.94 117 SER A N 1
ATOM 890 C CA . SER A 1 117 ? 1.486 2.246 17.008 1.00 97.94 117 SER A CA 1
ATOM 891 C C . SER A 1 117 ? 2.434 1.635 15.974 1.00 97.94 117 SER A C 1
ATOM 893 O O . SER A 1 117 ? 3.311 2.327 15.462 1.00 97.94 117 SER A O 1
ATOM 895 N N . ASP A 1 118 ? 2.274 0.343 15.690 1.00 97.69 118 ASP A N 1
ATOM 896 C CA . ASP A 1 118 ? 2.956 -0.359 14.598 1.00 97.69 118 ASP A CA 1
ATOM 897 C C . ASP A 1 118 ? 2.151 -1.604 14.173 1.00 97.69 118 ASP A C 1
ATOM 899 O O . ASP A 1 118 ? 1.528 -2.259 15.018 1.00 97.69 118 ASP A O 1
ATOM 903 N N . HIS A 1 119 ? 2.176 -1.936 12.878 1.00 95.88 119 HIS A N 1
ATOM 904 C CA . HIS A 1 119 ? 1.465 -3.083 12.287 1.00 95.88 119 HIS A CA 1
ATOM 905 C C . HIS A 1 119 ? 2.397 -4.140 11.664 1.00 95.88 119 HIS A C 1
ATOM 907 O O . HIS A 1 119 ? 1.946 -5.060 10.983 1.00 95.88 119 HIS A O 1
ATOM 913 N N . GLU A 1 120 ? 3.705 -4.038 11.905 1.00 94.62 120 GLU A N 1
ATOM 914 C CA . GLU A 1 120 ? 4.727 -4.821 11.207 1.00 94.62 120 GLU A CA 1
ATOM 915 C C . GLU A 1 120 ? 5.175 -6.085 11.957 1.00 94.62 120 GLU A C 1
ATOM 917 O O . GLU A 1 120 ? 6.184 -6.695 11.604 1.00 94.62 120 GLU A O 1
ATOM 922 N N . ALA A 1 121 ? 4.443 -6.498 12.997 1.00 94.81 121 ALA A N 1
ATOM 923 C CA . ALA A 1 121 ? 4.722 -7.750 13.694 1.00 94.81 121 ALA A CA 1
ATOM 924 C C . ALA A 1 121 ? 4.397 -8.945 12.792 1.00 94.81 121 ALA A C 1
ATOM 926 O O . ALA A 1 121 ? 3.286 -9.049 12.275 1.00 94.81 121 ALA A O 1
ATOM 927 N N . ILE A 1 122 ? 5.354 -9.861 12.635 1.00 92.38 122 ILE A N 1
ATOM 928 C CA . ILE A 1 122 ? 5.188 -11.062 11.792 1.00 92.38 122 ILE A CA 1
ATOM 929 C C . ILE A 1 122 ? 5.226 -12.367 12.600 1.00 92.38 122 ILE A C 1
ATOM 931 O O . ILE A 1 122 ? 5.023 -13.452 12.060 1.00 92.38 122 ILE A O 1
ATOM 935 N N . ALA A 1 123 ? 5.499 -12.256 13.899 1.00 94.00 123 ALA A N 1
ATOM 936 C CA . ALA A 1 123 ? 5.587 -13.362 14.837 1.00 94.00 123 ALA A CA 1
ATOM 937 C C . ALA A 1 123 ? 5.037 -12.962 16.216 1.00 94.00 123 ALA A C 1
ATOM 939 O O . ALA A 1 123 ? 4.968 -11.785 16.577 1.00 94.00 123 ALA A O 1
ATOM 940 N N . ALA A 1 124 ? 4.652 -13.955 17.014 1.00 94.12 124 ALA A N 1
ATOM 941 C CA . ALA A 1 124 ? 4.053 -13.749 18.331 1.00 94.12 124 ALA A CA 1
ATOM 942 C C . ALA A 1 124 ? 4.961 -12.958 19.302 1.00 94.12 124 ALA A C 1
ATOM 944 O O . ALA A 1 124 ? 4.499 -12.070 20.021 1.00 94.12 124 ALA A O 1
ATOM 945 N N . ASP A 1 125 ? 6.267 -13.233 19.322 1.00 95.38 125 ASP A N 1
ATOM 946 C CA . ASP A 1 125 ? 7.232 -12.536 20.183 1.00 95.38 125 ASP A CA 1
ATOM 947 C C . ASP A 1 125 ? 7.387 -11.054 19.810 1.00 95.38 125 ASP A C 1
ATOM 949 O O . ASP A 1 125 ? 7.592 -10.199 20.677 1.00 95.38 125 ASP A O 1
ATOM 953 N N . GLU A 1 126 ? 7.223 -10.732 18.531 1.00 96.44 126 GLU A N 1
ATOM 954 C CA . GLU A 1 126 ? 7.285 -9.371 18.015 1.00 96.44 126 GLU A CA 1
ATOM 955 C C . GLU A 1 126 ? 6.123 -8.487 18.481 1.00 96.44 126 GLU A C 1
ATOM 957 O O . GLU A 1 126 ? 6.320 -7.281 18.660 1.00 96.44 126 GLU A O 1
ATOM 962 N N . ILE A 1 127 ? 4.949 -9.068 18.750 1.00 96.50 127 ILE A N 1
ATOM 963 C CA . ILE A 1 127 ? 3.824 -8.366 19.392 1.00 96.50 127 ILE A CA 1
ATOM 964 C C . ILE A 1 127 ? 4.209 -7.967 20.815 1.00 96.50 127 ILE A C 1
ATOM 966 O O . ILE A 1 127 ? 4.022 -6.827 21.238 1.00 96.50 127 ILE A O 1
ATOM 970 N N . VAL A 1 128 ? 4.796 -8.904 21.563 1.00 95.69 128 VAL A N 1
ATOM 971 C CA . VAL A 1 128 ? 5.185 -8.671 22.958 1.00 95.69 128 VAL A CA 1
ATOM 972 C C . VAL A 1 128 ? 6.239 -7.567 23.056 1.00 95.69 128 VAL A C 1
ATOM 974 O O . VAL A 1 128 ? 6.156 -6.735 23.959 1.00 95.69 128 VAL A O 1
ATOM 977 N N . ARG A 1 129 ? 7.205 -7.519 22.128 1.00 96.94 129 ARG A N 1
ATOM 978 C CA . ARG A 1 129 ? 8.214 -6.444 22.070 1.00 96.94 129 ARG A CA 1
ATOM 979 C C . ARG A 1 129 ? 7.573 -5.065 21.909 1.00 96.94 129 ARG A C 1
ATOM 981 O O . ARG A 1 129 ? 7.927 -4.156 22.653 1.00 96.94 129 ARG A O 1
ATOM 988 N N . ARG A 1 130 ? 6.616 -4.923 20.989 1.00 97.44 130 ARG A N 1
ATOM 989 C CA . ARG A 1 130 ? 5.913 -3.656 20.717 1.00 97.44 130 ARG A CA 1
ATOM 990 C C . ARG A 1 130 ? 5.090 -3.191 21.911 1.00 97.44 130 ARG A C 1
ATOM 992 O O . ARG A 1 130 ? 5.257 -2.061 22.362 1.00 97.44 130 ARG A O 1
ATOM 999 N N . LEU A 1 131 ? 4.298 -4.091 22.497 1.00 96.88 131 LEU A N 1
ATOM 1000 C CA . LEU A 1 131 ? 3.525 -3.786 23.703 1.00 96.88 131 LEU A CA 1
ATOM 1001 C C . LEU A 1 131 ? 4.430 -3.358 24.870 1.00 96.88 131 LEU A C 1
ATOM 1003 O O . LEU A 1 131 ? 4.120 -2.389 25.560 1.00 96.88 131 LEU A O 1
ATOM 1007 N N . ARG A 1 132 ? 5.571 -4.036 25.075 1.00 96.31 132 ARG A N 1
ATOM 1008 C CA . ARG A 1 132 ? 6.559 -3.670 26.110 1.00 96.31 132 ARG A CA 1
ATOM 1009 C C . ARG A 1 132 ? 7.237 -2.327 25.846 1.00 96.31 132 ARG A C 1
ATOM 1011 O O . ARG A 1 132 ? 7.534 -1.621 26.800 1.00 96.31 132 ARG A O 1
ATOM 1018 N N . ALA A 1 133 ? 7.439 -1.964 24.580 1.00 97.25 133 ALA A N 1
ATOM 1019 C CA . ALA A 1 133 ? 7.935 -0.646 24.187 1.00 97.25 133 ALA A CA 1
ATOM 1020 C C . ALA A 1 133 ? 6.872 0.466 24.336 1.00 97.25 133 ALA A C 1
ATOM 1022 O O . ALA A 1 133 ? 7.155 1.623 24.046 1.00 97.25 133 ALA A O 1
ATOM 1023 N N . GLY A 1 134 ? 5.653 0.135 24.786 1.00 95.31 134 GLY A N 1
ATOM 1024 C CA . GLY A 1 134 ? 4.560 1.092 24.978 1.00 95.31 134 GLY A CA 1
ATOM 1025 C C . GLY A 1 134 ? 3.767 1.408 23.706 1.00 95.31 134 GLY A C 1
ATOM 1026 O O . GLY A 1 134 ? 2.922 2.305 23.725 1.00 95.31 134 GLY A O 1
ATOM 1027 N N . VAL A 1 135 ? 3.999 0.662 22.625 1.00 96.69 135 VAL A N 1
ATOM 1028 C CA . VAL A 1 135 ? 3.416 0.881 21.297 1.00 96.69 135 VAL A CA 1
ATOM 1029 C C . VAL A 1 135 ? 2.132 0.058 21.141 1.00 96.69 135 VAL A C 1
ATOM 1031 O O . VAL A 1 135 ? 2.102 -1.136 21.454 1.00 96.69 135 VAL A O 1
ATOM 1034 N N . TYR A 1 136 ? 1.056 0.683 20.653 1.00 98.06 136 TYR A N 1
ATOM 1035 C CA . TYR A 1 136 ? -0.159 -0.033 20.253 1.00 98.06 136 TYR A CA 1
ATOM 1036 C C . TYR A 1 136 ? 0.169 -0.990 19.109 1.00 98.06 136 TYR A C 1
ATOM 1038 O O . TYR A 1 136 ? 0.781 -0.602 18.118 1.00 98.06 136 TYR A O 1
ATOM 1046 N N . THR A 1 137 ? -0.230 -2.249 19.230 1.00 97.50 137 THR A N 1
ATOM 1047 C CA . THR A 1 137 ? 0.099 -3.254 18.217 1.00 97.50 137 THR A CA 1
ATOM 1048 C C . THR A 1 137 ? -1.122 -3.560 17.368 1.00 97.50 137 THR A C 1
ATOM 1050 O O . THR A 1 137 ? -2.139 -4.042 17.867 1.00 97.50 137 THR A O 1
ATOM 1053 N N . MET A 1 138 ? -1.012 -3.267 16.078 1.00 97.00 138 MET A N 1
ATOM 1054 C CA . MET A 1 138 ? -2.028 -3.564 15.078 1.00 97.00 138 MET A CA 1
ATOM 1055 C C . MET A 1 138 ? -1.747 -4.943 14.475 1.00 97.00 138 MET A C 1
ATOM 1057 O O . MET A 1 138 ? -0.694 -5.184 13.894 1.00 97.00 138 MET A O 1
ATOM 1061 N N . LEU A 1 139 ? -2.687 -5.866 14.629 1.00 96.69 139 LEU A N 1
ATOM 1062 C CA . LEU A 1 139 ? -2.619 -7.213 14.083 1.00 96.69 139 LEU A CA 1
ATOM 1063 C C . LEU A 1 139 ? -3.198 -7.181 12.674 1.00 96.69 139 LEU A C 1
ATOM 1065 O O . LEU A 1 139 ? -4.399 -6.936 12.504 1.00 96.69 139 LEU A O 1
ATOM 1069 N N . ARG A 1 140 ? -2.351 -7.403 11.667 1.00 95.25 140 ARG A N 1
ATOM 1070 C CA . ARG A 1 140 ? -2.805 -7.379 10.279 1.00 95.25 140 ARG A CA 1
ATOM 1071 C C . ARG A 1 140 ? -3.269 -8.738 9.782 1.00 95.25 140 ARG A C 1
ATOM 1073 O O . ARG A 1 140 ? -2.713 -9.775 10.149 1.00 95.25 140 ARG A O 1
ATOM 1080 N N . HIS A 1 141 ? -4.264 -8.721 8.905 1.00 95.81 141 HIS A N 1
ATOM 1081 C CA . HIS A 1 141 ? -4.613 -9.885 8.101 1.00 95.81 141 HIS A CA 1
ATOM 1082 C C . HIS A 1 141 ? -5.249 -9.479 6.777 1.00 95.81 141 HIS A C 1
ATOM 1084 O O . HIS A 1 141 ? -6.259 -8.780 6.754 1.00 95.81 141 HIS A O 1
ATOM 1090 N N . SER A 1 142 ? -4.676 -9.943 5.673 1.00 93.50 142 SER A N 1
ATOM 1091 C CA . SER A 1 142 ? -5.221 -9.784 4.324 1.00 93.50 142 SER A CA 1
ATOM 1092 C C . SER A 1 142 ? -4.540 -10.742 3.348 1.00 93.50 142 SER A C 1
ATOM 1094 O O . SER A 1 142 ? -3.647 -11.492 3.733 1.00 93.50 142 SER A O 1
ATOM 1096 N N . SER A 1 143 ? -4.920 -10.679 2.070 1.00 90.88 143 SER A N 1
ATOM 1097 C CA . SER A 1 143 ? -4.188 -11.320 0.968 1.00 90.88 143 SER A CA 1
ATOM 1098 C C . SER A 1 143 ? -2.724 -10.898 0.883 1.00 90.88 143 SER A C 1
ATOM 1100 O O . SER A 1 143 ? -1.889 -11.679 0.455 1.00 90.88 143 SER A O 1
ATOM 1102 N N . LEU A 1 144 ? -2.389 -9.676 1.314 1.00 89.12 144 LEU A N 1
ATOM 1103 C CA . LEU A 1 144 ? -0.998 -9.227 1.354 1.00 89.12 144 LEU A CA 1
ATOM 1104 C C . LEU A 1 144 ? -0.222 -9.984 2.430 1.00 89.12 144 LEU A C 1
ATOM 1106 O O . LEU A 1 144 ? 0.927 -10.371 2.228 1.00 89.12 144 LEU A O 1
ATOM 1110 N N . ARG A 1 145 ? -0.852 -10.152 3.596 1.00 88.25 145 ARG A N 1
ATOM 1111 C CA . ARG A 1 145 ? -0.243 -10.695 4.808 1.00 88.25 145 ARG A CA 1
ATOM 1112 C C . ARG A 1 145 ? -1.274 -11.473 5.618 1.00 88.25 145 ARG A C 1
ATOM 1114 O O . ARG A 1 145 ? -1.969 -10.873 6.441 1.00 88.25 145 ARG A O 1
ATOM 1121 N N . PRO A 1 146 ? -1.379 -12.798 5.443 1.00 90.69 146 PRO A N 1
ATOM 1122 C CA . PRO A 1 146 ? -2.293 -13.624 6.224 1.00 90.69 146 PRO A CA 1
ATOM 1123 C C . PRO A 1 146 ? -1.721 -13.917 7.628 1.00 90.69 146 PRO A C 1
ATOM 1125 O O . PRO A 1 146 ? -1.637 -15.067 8.046 1.00 90.69 146 PRO A O 1
ATOM 1128 N N . ASP A 1 147 ? -1.318 -12.880 8.375 1.00 91.81 147 ASP A N 1
ATOM 1129 C CA . ASP A 1 147 ? -0.464 -13.022 9.566 1.00 91.81 147 ASP A CA 1
ATOM 1130 C C . ASP A 1 147 ? -1.222 -13.488 10.826 1.00 91.81 147 ASP A C 1
ATOM 1132 O O . ASP A 1 147 ? -0.636 -14.178 11.657 1.00 91.81 147 ASP A O 1
ATOM 1136 N N . LEU A 1 148 ? -2.509 -13.135 10.998 1.00 94.88 148 LEU A N 1
ATOM 1137 C CA . LEU A 1 148 ? -3.266 -13.412 12.240 1.00 94.88 148 LEU A CA 1
ATOM 1138 C C . LEU A 1 148 ? -3.086 -14.820 12.851 1.00 94.88 148 LEU A C 1
ATOM 1140 O O . LEU A 1 148 ? -2.841 -14.872 14.057 1.00 94.88 148 LEU A O 1
ATOM 1144 N N . PRO A 1 149 ? -3.129 -15.938 12.097 1.00 95.19 149 PRO A N 1
ATOM 1145 C CA . PRO A 1 149 ? -2.887 -17.270 12.661 1.00 95.19 149 PRO A CA 1
ATOM 1146 C C . PRO A 1 149 ? -1.520 -17.426 13.351 1.00 95.19 149 PRO A C 1
ATOM 1148 O O . PRO A 1 149 ? -1.403 -18.152 14.335 1.00 95.19 149 PRO A O 1
ATOM 1151 N N . LEU A 1 150 ? -0.489 -16.722 12.872 1.00 95.31 150 LEU A N 1
ATOM 1152 C CA . LEU A 1 150 ? 0.861 -16.713 13.454 1.00 95.31 150 LEU A CA 1
ATOM 1153 C C . LEU A 1 150 ? 0.967 -15.781 14.671 1.00 95.31 150 LEU A C 1
ATOM 1155 O O . LEU A 1 150 ? 1.809 -15.984 15.547 1.00 95.31 150 LEU A O 1
ATOM 1159 N N . LEU A 1 151 ? 0.122 -14.751 14.721 1.00 95.94 151 LEU A N 1
ATOM 1160 C CA . LEU A 1 151 ? 0.122 -13.713 15.753 1.00 95.94 151 LEU A CA 1
ATOM 1161 C C . LEU A 1 151 ? -0.763 -14.068 16.957 1.00 95.94 151 LEU A C 1
ATOM 1163 O O . LEU A 1 151 ? -0.425 -13.735 18.095 1.00 95.94 151 LEU A O 1
ATOM 1167 N N . ALA A 1 152 ? -1.872 -14.773 16.722 1.00 94.62 152 ALA A N 1
ATOM 1168 C CA . ALA A 1 152 ? -2.864 -15.146 17.728 1.00 94.62 152 ALA A CA 1
ATOM 1169 C C . ALA A 1 152 ? -2.293 -15.833 18.987 1.00 94.62 152 ALA A C 1
ATOM 1171 O O . ALA A 1 152 ? -2.760 -15.505 20.081 1.00 94.62 152 ALA A O 1
ATOM 1172 N N . PRO A 1 153 ? -1.247 -16.688 18.917 1.00 94.00 153 PRO A N 1
ATOM 1173 C CA . PRO A 1 153 ? -0.650 -17.291 20.112 1.00 94.00 153 PRO A CA 1
ATOM 1174 C C . PRO A 1 153 ? -0.116 -16.284 21.144 1.00 94.00 153 PRO A C 1
ATOM 1176 O O . PRO A 1 153 ? 0.007 -16.612 22.323 1.00 94.00 153 PRO A O 1
ATOM 1179 N N . ALA A 1 154 ? 0.198 -15.047 20.742 1.00 93.69 154 ALA A N 1
ATOM 1180 C CA . ALA A 1 154 ? 0.622 -13.999 21.670 1.00 93.69 154 ALA A CA 1
ATOM 1181 C C . ALA A 1 154 ? -0.541 -13.273 22.364 1.00 93.69 154 ALA A C 1
ATOM 1183 O O . ALA A 1 154 ? -0.290 -12.427 23.224 1.00 93.69 154 ALA A O 1
ATOM 1184 N N . ILE A 1 155 ? -1.798 -13.577 22.057 1.00 94.56 155 ILE A N 1
ATOM 1185 C CA . ILE A 1 155 ? -2.955 -12.797 22.504 1.00 94.56 155 ILE A CA 1
ATOM 1186 C C . ILE A 1 155 ? -3.575 -13.413 23.771 1.00 94.56 155 ILE A C 1
ATOM 1188 O O . ILE A 1 155 ? -4.631 -14.040 23.740 1.00 94.56 155 ILE A O 1
ATOM 1192 N N . SER A 1 156 ? -2.904 -13.229 24.913 1.00 93.75 156 SER A N 1
ATOM 1193 C CA . SER A 1 156 ? -3.400 -13.664 26.230 1.00 93.75 156 SER A CA 1
ATOM 1194 C C . SER A 1 156 ? -4.492 -12.743 26.785 1.00 93.75 156 SER A C 1
ATOM 1196 O O . SER A 1 156 ? -4.611 -11.588 26.376 1.00 93.75 156 SER A O 1
ATOM 1198 N N . ASP A 1 157 ? -5.255 -13.224 27.768 1.00 92.62 157 ASP A N 1
ATOM 1199 C CA . ASP A 1 157 ? -6.309 -12.468 28.463 1.00 92.62 157 ASP A CA 1
ATOM 1200 C C . ASP A 1 157 ? -5.807 -11.124 29.003 1.00 92.62 157 ASP A C 1
ATOM 1202 O O . ASP A 1 157 ? -6.419 -10.088 28.760 1.00 92.62 157 ASP A O 1
ATOM 1206 N N . GLU A 1 158 ? -4.638 -11.124 29.642 1.00 92.56 158 GLU A N 1
ATOM 1207 C CA . GLU A 1 158 ? -3.978 -9.924 30.173 1.00 92.56 158 GLU A CA 1
ATOM 1208 C C . GLU A 1 158 ? -3.647 -8.908 29.071 1.00 92.56 158 GLU A C 1
ATOM 1210 O O . GLU A 1 15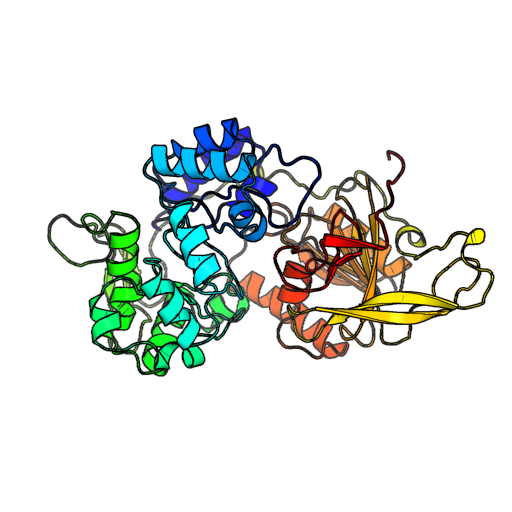8 ? -3.864 -7.706 29.221 1.00 92.56 158 GLU A O 1
ATOM 1215 N N . ARG A 1 159 ? -3.143 -9.379 27.923 1.00 94.75 159 ARG A N 1
ATOM 1216 C CA . ARG A 1 159 ? -2.801 -8.502 26.794 1.00 94.75 159 ARG A CA 1
ATOM 1217 C C . ARG A 1 159 ? -4.049 -7.956 26.122 1.00 94.75 159 ARG A C 1
ATOM 1219 O O . ARG A 1 159 ? -4.055 -6.791 25.737 1.00 94.75 159 ARG A O 1
ATOM 1226 N N . ARG A 1 160 ? -5.118 -8.749 26.025 1.00 92.50 160 ARG A N 1
ATOM 1227 C CA . ARG A 1 160 ? -6.427 -8.272 25.554 1.00 92.50 160 ARG A CA 1
ATOM 1228 C C . ARG A 1 160 ? -6.983 -7.193 26.482 1.00 92.50 160 ARG A C 1
ATOM 1230 O O . ARG A 1 160 ? -7.393 -6.143 25.999 1.00 92.50 160 ARG A O 1
ATOM 1237 N N . ALA A 1 161 ? -6.902 -7.408 27.795 1.00 91.25 161 ALA A N 1
ATOM 1238 C CA . ALA A 1 161 ? -7.352 -6.454 28.806 1.00 91.25 161 ALA A CA 1
ATOM 1239 C C . ALA A 1 161 ? -6.582 -5.120 28.785 1.00 91.25 161 ALA A C 1
ATOM 1241 O O . ALA A 1 161 ? -7.097 -4.117 29.268 1.00 91.25 161 ALA A O 1
ATOM 1242 N N . SER A 1 162 ? -5.382 -5.073 28.192 1.00 93.31 162 SER A N 1
ATOM 1243 C CA . SER A 1 162 ? -4.615 -3.827 28.049 1.00 93.31 162 SER A CA 1
ATOM 1244 C C . SER A 1 162 ? -5.266 -2.778 27.137 1.00 93.31 162 SER A C 1
ATOM 1246 O O . SER A 1 162 ? -4.877 -1.614 27.200 1.00 93.31 162 SER A O 1
ATOM 1248 N N . GLY A 1 163 ? -6.180 -3.179 26.241 1.00 95.31 163 GLY A N 1
ATOM 1249 C CA . GLY A 1 163 ? -6.785 -2.291 25.236 1.00 95.31 163 GLY A CA 1
ATOM 1250 C C . GLY A 1 163 ? -5.835 -1.832 24.116 1.00 95.31 163 GLY A C 1
ATOM 1251 O O . GLY A 1 163 ? -6.227 -1.036 23.270 1.00 95.31 163 GLY A O 1
ATOM 1252 N N . ARG A 1 164 ? -4.588 -2.329 24.074 1.00 97.25 164 ARG A N 1
ATOM 1253 C CA . ARG A 1 164 ? -3.533 -1.868 23.141 1.00 97.25 164 ARG A CA 1
ATOM 1254 C C . ARG A 1 164 ? -3.358 -2.716 21.882 1.00 97.25 164 ARG A C 1
ATOM 1256 O O . ARG A 1 164 ? -2.400 -2.525 21.133 1.00 97.25 164 ARG A O 1
ATOM 1263 N N . LEU A 1 165 ? -4.257 -3.668 21.665 1.00 98.25 165 LEU A N 1
ATOM 1264 C CA . LEU A 1 165 ? -4.292 -4.515 20.477 1.00 98.25 165 LEU A CA 1
ATOM 1265 C C . LEU A 1 165 ? -5.394 -4.027 19.542 1.00 98.25 165 LEU A C 1
ATOM 1267 O O . LEU A 1 165 ? -6.514 -3.791 19.991 1.00 98.25 165 LEU A O 1
ATOM 1271 N N . MET A 1 166 ? -5.091 -3.898 18.255 1.00 98.06 166 MET A N 1
ATOM 1272 C CA . MET A 1 166 ? -6.046 -3.456 17.234 1.00 98.06 166 MET A CA 1
ATOM 1273 C C . MET A 1 166 ? -6.007 -4.392 16.028 1.00 98.06 166 MET A C 1
ATOM 1275 O O . MET A 1 166 ? -5.025 -5.104 15.849 1.00 98.06 166 MET A O 1
ATOM 1279 N N . LEU A 1 167 ? -7.047 -4.395 15.198 1.00 97.88 167 LEU A N 1
ATOM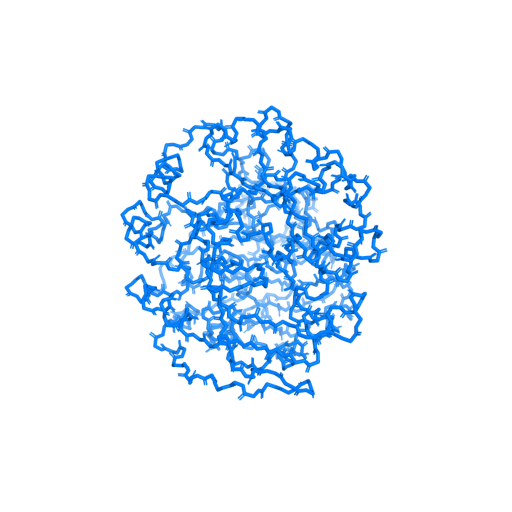 1280 C CA . LEU A 1 167 ? -7.068 -5.125 13.926 1.00 97.88 167 LEU A CA 1
ATOM 1281 C C . LEU A 1 167 ? -6.883 -4.164 12.747 1.00 97.88 167 LEU A C 1
ATOM 1283 O O . LEU A 1 167 ? -7.427 -3.061 12.750 1.00 97.88 167 LEU A O 1
ATOM 1287 N N . THR A 1 168 ? -6.154 -4.596 11.719 1.00 96.56 168 THR A N 1
ATOM 1288 C CA . THR A 1 168 ? -6.034 -3.867 10.448 1.00 96.56 168 THR A CA 1
ATOM 1289 C C . THR A 1 168 ? -6.030 -4.828 9.262 1.00 96.56 168 THR A C 1
ATOM 1291 O O . THR A 1 168 ? -5.577 -5.966 9.369 1.00 96.56 168 THR A O 1
ATOM 1294 N N . ALA A 1 169 ? -6.546 -4.387 8.117 1.00 94.94 169 ALA A N 1
ATOM 1295 C CA . ALA A 1 169 ? -6.410 -5.136 6.870 1.00 94.94 169 ALA A CA 1
ATOM 1296 C C . ALA A 1 169 ? -5.100 -4.804 6.136 1.00 94.94 169 ALA A C 1
ATOM 1298 O O . ALA A 1 169 ? -4.693 -5.565 5.256 1.00 94.94 169 ALA A O 1
ATOM 1299 N N . ASP A 1 170 ? -4.444 -3.693 6.499 1.00 93.00 170 ASP A N 1
ATOM 1300 C CA . ASP A 1 170 ? -3.340 -3.118 5.725 1.00 93.00 170 ASP A CA 1
ATOM 1301 C C . ASP A 1 170 ? -3.805 -2.873 4.265 1.00 93.00 170 ASP A C 1
ATOM 1303 O O . ASP A 1 170 ? -4.818 -2.196 4.066 1.00 93.00 170 ASP A O 1
ATOM 1307 N N . GLY A 1 171 ? -3.152 -3.458 3.254 1.00 89.12 171 GLY A N 1
ATOM 1308 C CA . GLY A 1 171 ? -3.539 -3.354 1.840 1.00 89.12 171 GLY A CA 1
ATOM 1309 C C . GLY A 1 171 ? -4.085 -4.651 1.212 1.00 89.12 171 GLY A C 1
ATOM 1310 O O . GLY A 1 171 ? -3.375 -5.267 0.404 1.00 89.12 171 GLY A O 1
ATOM 1311 N N . PRO A 1 172 ? -5.327 -5.090 1.514 1.00 92.50 172 PRO A N 1
ATOM 1312 C CA . PRO A 1 172 ? -5.949 -6.208 0.806 1.00 92.50 172 PRO A CA 1
ATOM 1313 C C . PRO A 1 172 ? -6.198 -5.861 -0.665 1.00 92.50 172 PRO A C 1
ATOM 1315 O O . PRO A 1 172 ? -6.460 -4.715 -1.027 1.00 92.50 172 PRO A O 1
ATOM 1318 N N . GLU A 1 173 ? -6.158 -6.871 -1.524 1.00 91.81 173 GLU A N 1
ATOM 1319 C CA . GLU A 1 173 ? -6.459 -6.702 -2.943 1.00 91.81 173 GLU A CA 1
ATOM 1320 C C . GLU A 1 173 ? -7.971 -6.607 -3.215 1.00 91.81 173 GLU A C 1
ATOM 1322 O O . GLU A 1 173 ? -8.799 -7.099 -2.443 1.00 91.81 173 GLU A O 1
ATOM 1327 N N . ALA A 1 174 ? -8.342 -6.073 -4.381 1.00 93.94 174 ALA A N 1
ATOM 1328 C CA . ALA A 1 174 ? -9.743 -5.950 -4.782 1.00 93.94 174 ALA A CA 1
ATOM 1329 C C . ALA A 1 174 ? -10.488 -7.299 -4.848 1.00 93.94 174 ALA A C 1
ATOM 1331 O O . ALA A 1 174 ? -11.659 -7.367 -4.476 1.00 93.94 174 ALA A O 1
ATOM 1332 N N . VAL A 1 175 ? -9.820 -8.367 -5.303 1.00 95.00 175 VAL A N 1
ATOM 1333 C CA . VAL A 1 175 ? -10.398 -9.721 -5.397 1.00 95.00 175 VAL A CA 1
ATOM 1334 C C . VAL A 1 175 ? -10.765 -10.250 -4.013 1.00 95.00 175 VAL A C 1
ATOM 1336 O O . VAL A 1 175 ? -11.912 -10.627 -3.784 1.00 95.00 175 VAL A O 1
ATOM 1339 N N . THR A 1 176 ? -9.831 -10.180 -3.068 1.00 93.62 176 THR A N 1
ATOM 1340 C CA . THR A 1 176 ? -10.043 -10.584 -1.678 1.00 93.62 176 THR A CA 1
ATOM 1341 C C . THR A 1 176 ? -11.142 -9.776 -0.998 1.00 93.62 176 THR A C 1
ATOM 1343 O O . THR A 1 176 ? -12.001 -10.375 -0.354 1.00 93.62 176 THR A O 1
ATOM 1346 N N . ILE A 1 177 ? -11.196 -8.450 -1.178 1.00 95.25 177 ILE A N 1
ATOM 1347 C CA . ILE A 1 177 ? -12.294 -7.649 -0.606 1.00 95.25 177 ILE A CA 1
ATOM 1348 C C . ILE A 1 177 ? -13.642 -8.085 -1.197 1.00 95.25 177 ILE A C 1
ATOM 1350 O O . ILE A 1 177 ? -14.613 -8.228 -0.456 1.00 95.25 177 ILE A O 1
ATOM 1354 N N . ALA A 1 178 ? -13.711 -8.320 -2.511 1.00 94.75 178 ALA A N 1
ATOM 1355 C CA . ALA A 1 178 ? -14.944 -8.732 -3.179 1.00 94.75 178 ALA A CA 1
ATOM 1356 C C . ALA A 1 178 ? -15.436 -10.123 -2.736 1.00 94.75 178 ALA A C 1
ATOM 1358 O O . ALA A 1 178 ? -16.641 -10.358 -2.716 1.00 94.75 178 ALA A O 1
ATOM 1359 N N . GLU A 1 179 ? -14.525 -11.039 -2.401 1.00 93.31 179 GLU A N 1
ATOM 1360 C CA . GLU A 1 179 ? -14.855 -12.430 -2.062 1.00 93.31 179 GLU A CA 1
ATOM 1361 C C . GLU A 1 179 ? -15.019 -12.674 -0.559 1.00 93.31 179 GLU A C 1
ATOM 1363 O O . GLU A 1 179 ? -15.854 -13.479 -0.152 1.00 93.31 179 GLU A O 1
ATOM 1368 N N . ARG A 1 180 ? -14.215 -12.004 0.272 1.00 93.38 180 ARG A N 1
ATOM 1369 C CA . ARG A 1 180 ? -14.110 -12.283 1.714 1.00 93.38 180 ARG A CA 1
ATOM 1370 C C . ARG A 1 180 ? -14.590 -11.132 2.593 1.00 93.38 180 ARG A C 1
ATOM 1372 O O . ARG A 1 180 ? -14.839 -11.339 3.781 1.00 93.38 180 ARG A O 1
ATOM 1379 N N . GLY A 1 181 ? -14.744 -9.942 2.017 1.00 93.50 181 GLY A N 1
ATOM 1380 C CA . GLY A 1 181 ? -14.994 -8.701 2.740 1.00 93.50 181 GLY A CA 1
ATOM 1381 C C . GLY A 1 181 ? -13.705 -7.994 3.168 1.00 93.50 181 GLY A C 1
ATOM 1382 O O . GLY A 1 181 ? -12.596 -8.480 2.963 1.00 93.50 181 GLY A O 1
ATOM 1383 N N . TYR A 1 182 ? -13.869 -6.807 3.754 1.00 94.50 182 TYR A N 1
ATOM 1384 C CA . TYR A 1 182 ? -12.769 -5.974 4.246 1.00 94.50 182 TYR A CA 1
ATOM 1385 C C . TYR A 1 182 ? -12.469 -6.294 5.723 1.00 94.50 182 TYR A C 1
ATOM 1387 O O . TYR A 1 182 ? -11.972 -7.370 6.040 1.00 94.50 182 TYR A O 1
ATOM 1395 N N . LEU A 1 183 ? -12.838 -5.418 6.661 1.00 95.25 183 LEU A N 1
ATOM 1396 C CA . LEU A 1 183 ? -12.626 -5.630 8.102 1.00 95.25 183 LEU A CA 1
ATOM 1397 C C . LEU A 1 183 ? -13.410 -6.821 8.674 1.00 95.25 183 LEU A C 1
ATOM 1399 O O . LEU A 1 183 ? -12.943 -7.452 9.619 1.00 95.25 183 LEU A O 1
ATOM 1403 N N . SER A 1 184 ? -14.545 -7.194 8.073 1.00 95.38 184 SER A N 1
ATOM 1404 C CA . SER A 1 184 ? -15.262 -8.422 8.438 1.00 95.38 184 SER A CA 1
ATOM 1405 C C . SER A 1 184 ? -14.405 -9.673 8.220 1.00 95.38 184 SER A C 1
ATOM 1407 O O . SER A 1 184 ? -14.454 -10.592 9.035 1.00 95.38 184 SER A O 1
ATOM 1409 N N . HIS A 1 185 ? -13.560 -9.699 7.184 1.00 96.38 185 HIS A N 1
ATOM 1410 C CA . HIS A 1 185 ? -12.618 -10.795 6.966 1.00 96.38 185 HIS A CA 1
ATOM 1411 C C . HIS A 1 185 ? -11.561 -10.859 8.076 1.00 96.38 185 HIS A C 1
ATOM 1413 O O . HIS A 1 185 ? -11.293 -11.937 8.600 1.00 96.38 185 HIS A O 1
ATOM 1419 N N . VAL A 1 186 ? -11.014 -9.708 8.479 1.00 97.69 186 VAL A N 1
ATOM 1420 C CA . VAL A 1 186 ? -9.997 -9.611 9.541 1.00 97.69 186 VAL A CA 1
ATOM 1421 C C . VAL A 1 186 ? -10.558 -10.081 10.885 1.00 97.69 186 VAL A C 1
ATOM 1423 O O . VAL A 1 186 ? -9.925 -10.875 11.579 1.00 97.69 186 VAL A O 1
ATOM 1426 N N . ILE A 1 187 ? -11.775 -9.648 11.235 1.00 98.19 187 ILE A N 1
ATOM 1427 C CA . ILE A 1 187 ? -12.463 -10.084 12.459 1.00 98.19 187 ILE A CA 1
ATOM 1428 C C . ILE A 1 187 ? -12.723 -11.593 12.415 1.00 98.19 187 ILE A C 1
ATOM 1430 O O . ILE A 1 187 ? -12.474 -12.288 13.399 1.00 98.19 187 ILE A O 1
ATOM 1434 N N . ARG A 1 188 ? -13.170 -12.124 11.269 1.00 97.62 188 ARG A N 1
ATOM 1435 C CA . ARG A 1 188 ? -13.404 -13.564 11.097 1.00 97.62 188 ARG A CA 1
ATOM 1436 C C . ARG A 1 188 ? -12.119 -14.358 11.315 1.00 97.62 188 ARG A C 1
ATOM 1438 O O . ARG A 1 188 ? -12.117 -15.286 12.116 1.00 97.62 188 ARG A O 1
ATOM 1445 N N . ALA A 1 189 ? -11.023 -13.936 10.686 1.00 97.50 189 ALA A N 1
ATOM 1446 C CA . ALA A 1 189 ? -9.716 -14.567 10.836 1.00 97.50 189 ALA A CA 1
ATOM 1447 C C . ALA A 1 189 ? -9.211 -14.524 12.288 1.00 97.50 189 ALA A C 1
ATOM 1449 O O . ALA A 1 189 ? -8.626 -15.496 12.765 1.00 97.50 189 ALA A O 1
ATOM 1450 N N . ALA A 1 190 ? -9.471 -13.437 13.023 1.00 97.81 190 ALA A N 1
ATOM 1451 C CA . ALA A 1 190 ? -9.139 -13.341 14.444 1.00 97.81 190 ALA A CA 1
ATOM 1452 C C . ALA A 1 190 ? -9.899 -14.393 15.270 1.00 97.81 190 ALA A C 1
ATOM 1454 O O . ALA A 1 190 ? -9.293 -15.104 16.074 1.00 97.81 190 ALA A O 1
ATOM 1455 N N . ILE A 1 191 ? -11.208 -14.531 15.031 1.00 98.00 191 ILE A N 1
ATOM 1456 C CA . ILE A 1 191 ? -12.071 -15.506 15.714 1.00 98.00 191 ILE A CA 1
ATOM 1457 C C . ILE A 1 191 ? -11.657 -16.944 15.384 1.00 98.00 191 ILE A C 1
ATOM 1459 O O . ILE A 1 191 ? -11.529 -17.774 16.283 1.00 98.00 191 ILE A O 1
ATOM 1463 N N . GLU A 1 192 ? -11.410 -17.239 14.108 1.00 97.31 192 GLU A N 1
ATOM 1464 C CA . GLU A 1 192 ? -10.950 -18.552 13.637 1.00 97.31 192 GLU A CA 1
ATOM 1465 C C . GLU A 1 192 ? -9.566 -18.916 14.190 1.00 97.31 192 GLU A C 1
ATOM 1467 O O . GLU A 1 192 ? -9.295 -20.086 14.450 1.00 97.31 192 GLU A O 1
ATOM 1472 N N . SER A 1 193 ? -8.724 -17.915 14.464 1.00 96.88 193 SER A N 1
ATOM 1473 C CA . SER A 1 193 ? -7.420 -18.090 15.117 1.00 96.88 193 SER A CA 1
ATOM 1474 C C . SER A 1 193 ? -7.512 -18.245 16.645 1.00 96.88 193 SER A C 1
ATOM 1476 O O . SER A 1 193 ? -6.488 -18.295 17.323 1.00 96.88 193 SER A O 1
ATOM 1478 N N . GLY A 1 194 ? -8.724 -18.319 17.208 1.00 95.69 194 GLY A N 1
ATOM 1479 C CA . GLY A 1 194 ? -8.966 -18.589 18.627 1.00 95.69 194 GLY A CA 1
ATOM 1480 C C . GLY A 1 194 ? -9.140 -17.352 19.512 1.00 95.69 194 GLY A C 1
ATOM 1481 O O . GLY A 1 194 ? -9.292 -17.499 20.725 1.00 95.69 194 GLY A O 1
ATOM 1482 N N . ILE A 1 195 ? -9.159 -16.138 18.949 1.00 96.81 195 ILE A N 1
ATOM 1483 C CA . ILE A 1 195 ? -9.455 -14.925 19.722 1.00 96.81 195 ILE A CA 1
ATOM 1484 C C . ILE A 1 195 ? -10.960 -14.903 20.044 1.00 96.81 195 ILE A C 1
ATOM 1486 O O . ILE A 1 195 ? -11.780 -15.034 19.134 1.00 96.81 195 ILE A O 1
ATOM 1490 N N . PRO A 1 196 ? -11.376 -14.716 21.313 1.00 97.12 196 PRO A N 1
ATOM 1491 C CA . PRO A 1 196 ? -12.796 -14.678 21.656 1.00 97.12 196 PRO A CA 1
ATOM 1492 C C . PRO A 1 196 ? -13.555 -13.589 20.875 1.00 97.12 196 PRO A C 1
ATOM 1494 O O . PRO A 1 196 ? -13.053 -12.464 20.806 1.00 97.12 196 PRO A O 1
ATOM 1497 N N . PRO A 1 197 ? -14.773 -13.862 20.357 1.00 97.69 197 PRO A N 1
ATOM 1498 C CA . PRO A 1 197 ? -15.496 -12.937 19.477 1.00 97.69 197 PRO A CA 1
ATOM 1499 C C . PRO A 1 197 ? -15.603 -11.505 20.000 1.00 97.69 197 PRO A C 1
ATOM 1501 O O . PRO A 1 197 ? -15.247 -10.567 19.296 1.00 97.69 197 PRO A O 1
ATOM 1504 N N . VAL A 1 198 ? -15.997 -11.322 21.265 1.00 97.06 198 VAL A N 1
ATOM 1505 C CA . VAL A 1 198 ? -16.109 -9.987 21.881 1.00 97.06 198 VAL A CA 1
ATOM 1506 C C . VAL A 1 198 ? -14.782 -9.224 21.830 1.00 97.06 198 VAL A C 1
ATOM 1508 O O . VAL A 1 198 ? -14.767 -8.043 21.498 1.00 97.06 198 VAL A O 1
ATOM 1511 N N . ALA A 1 199 ? -13.660 -9.897 22.095 1.00 97.38 199 ALA A N 1
ATOM 1512 C CA . ALA A 1 199 ? -12.349 -9.261 22.049 1.00 97.38 199 ALA A CA 1
ATOM 1513 C C . ALA A 1 199 ? -11.928 -8.910 20.615 1.00 97.38 199 ALA A C 1
ATOM 1515 O O . ALA A 1 199 ? -11.337 -7.855 20.408 1.00 97.38 199 ALA A O 1
ATOM 1516 N N . ALA A 1 200 ? -12.261 -9.749 19.628 1.00 97.88 200 ALA A N 1
ATOM 1517 C CA . ALA A 1 200 ? -12.008 -9.441 18.221 1.00 97.88 200 ALA A CA 1
ATOM 1518 C C . ALA A 1 200 ? -12.755 -8.168 17.779 1.00 97.88 200 ALA A C 1
ATOM 1520 O O . ALA A 1 200 ? -12.154 -7.304 17.142 1.00 97.88 200 ALA A O 1
ATOM 1521 N N . TYR A 1 201 ? -14.020 -7.992 18.190 1.00 98.19 201 TYR A N 1
ATOM 1522 C CA . TYR A 1 201 ? -14.743 -6.739 17.939 1.00 98.19 201 TYR A CA 1
ATOM 1523 C C . TYR A 1 201 ? -14.135 -5.560 18.691 1.00 98.19 201 TYR A C 1
ATOM 1525 O O . TYR A 1 201 ? -13.937 -4.521 18.077 1.00 98.19 201 TYR A O 1
ATOM 1533 N N . GLN A 1 202 ? -13.760 -5.707 19.967 1.00 98.19 202 GLN A N 1
ATOM 1534 C CA . GLN A 1 202 ? -13.102 -4.623 20.712 1.00 98.19 202 GLN A CA 1
ATOM 1535 C C . GLN A 1 202 ? -11.823 -4.132 20.016 1.00 98.19 202 GLN A C 1
ATOM 1537 O O . GLN A 1 202 ? -11.604 -2.926 19.918 1.00 98.19 202 GLN A O 1
ATOM 1542 N N . MET A 1 203 ? -11.019 -5.049 19.465 1.00 98.31 203 MET A N 1
ATOM 1543 C CA . MET A 1 203 ? -9.823 -4.714 18.681 1.00 98.31 203 MET A CA 1
ATOM 1544 C C . MET A 1 203 ? -10.139 -4.003 17.353 1.00 98.31 203 MET A C 1
ATOM 1546 O O . MET A 1 203 ? -9.263 -3.342 16.801 1.00 98.31 203 MET A O 1
ATOM 1550 N N . ALA A 1 204 ? -11.364 -4.114 16.836 1.00 97.62 204 ALA A N 1
ATOM 1551 C CA . ALA A 1 204 ? -11.822 -3.435 15.623 1.00 97.62 204 ALA A CA 1
ATOM 1552 C C . ALA A 1 204 ? -12.677 -2.180 15.895 1.00 97.62 204 ALA A C 1
ATOM 1554 O O . ALA A 1 204 ? -12.937 -1.422 14.963 1.00 97.62 204 ALA A O 1
ATOM 1555 N N . THR A 1 205 ? -13.117 -1.949 17.138 1.00 97.88 205 THR A N 1
ATOM 1556 C CA . THR A 1 205 ? -14.034 -0.855 17.495 1.00 97.88 205 THR A CA 1
ATOM 1557 C C . THR A 1 205 ? -13.470 0.050 18.591 1.00 97.88 205 THR A C 1
ATOM 1559 O O . THR A 1 205 ? -12.932 1.114 18.291 1.00 97.88 205 THR A O 1
ATOM 1562 N N . ILE A 1 206 ? -13.572 -0.344 19.862 1.00 98.25 206 ILE A N 1
ATOM 1563 C CA . ILE A 1 206 ? -13.259 0.537 20.991 1.00 98.25 206 ILE A CA 1
ATOM 1564 C C . ILE A 1 206 ? -11.756 0.765 21.159 1.00 98.25 206 ILE A C 1
ATOM 1566 O O . ILE A 1 206 ? -11.350 1.873 21.485 1.00 98.25 206 ILE A O 1
ATOM 1570 N N . ASN A 1 207 ? -10.918 -0.236 20.879 1.00 98.50 207 ASN A N 1
ATOM 1571 C CA . ASN A 1 207 ? -9.465 -0.093 20.984 1.00 98.50 207 ASN A CA 1
ATOM 1572 C C . ASN A 1 207 ? -8.917 0.929 19.969 1.00 98.50 207 ASN A C 1
ATOM 1574 O O . ASN A 1 207 ? -8.196 1.834 20.393 1.00 98.50 207 ASN A O 1
ATOM 1578 N N . PRO A 1 208 ? -9.264 0.866 18.662 1.00 97.69 208 PRO A N 1
ATOM 1579 C CA . PRO A 1 208 ? -8.873 1.921 17.734 1.00 97.69 208 PRO A CA 1
ATOM 1580 C C . PRO A 1 208 ? -9.516 3.270 18.062 1.00 97.69 208 PRO A C 1
ATOM 1582 O O . PRO A 1 208 ? -8.830 4.284 17.962 1.00 97.69 208 PRO A O 1
ATOM 1585 N N . ALA A 1 209 ? -10.771 3.314 18.523 1.00 97.75 209 ALA A N 1
ATOM 1586 C CA . ALA A 1 209 ? -11.377 4.573 18.960 1.00 97.75 209 ALA A CA 1
ATOM 1587 C C . ALA A 1 209 ? -10.580 5.221 20.109 1.00 97.75 209 ALA A C 1
ATOM 1589 O O . ALA A 1 209 ? -10.231 6.395 20.016 1.00 97.75 209 ALA A O 1
ATOM 1590 N N . ALA A 1 210 ? -10.195 4.450 21.128 1.00 97.50 210 ALA A N 1
ATOM 1591 C CA . ALA A 1 210 ? -9.397 4.935 22.254 1.00 97.50 210 ALA A CA 1
ATOM 1592 C C . ALA A 1 210 ? -7.983 5.356 21.826 1.00 97.50 210 ALA A C 1
ATOM 1594 O O . ALA A 1 210 ? -7.462 6.377 22.279 1.00 97.50 210 ALA A O 1
ATOM 1595 N N . TYR A 1 211 ? -7.362 4.614 20.904 1.00 97.75 211 TYR A N 1
ATOM 1596 C CA . TYR A 1 211 ? -6.062 4.984 20.344 1.00 97.75 211 TYR A CA 1
ATOM 1597 C C . TYR A 1 211 ? -6.098 6.375 19.691 1.00 97.75 211 TYR A C 1
ATOM 1599 O O . TYR A 1 211 ? -5.222 7.204 19.964 1.00 97.75 211 TYR A O 1
ATOM 1607 N N . PHE A 1 212 ? -7.135 6.669 18.902 1.00 96.50 212 PHE A N 1
ATOM 1608 C CA . PHE A 1 212 ? -7.313 7.972 18.251 1.00 96.50 212 PHE A CA 1
ATOM 1609 C C . PHE A 1 212 ? -7.961 9.046 19.142 1.00 96.50 212 PHE A C 1
ATOM 1611 O O . PHE A 1 212 ? -8.082 10.184 18.694 1.00 96.50 212 PHE A O 1
ATOM 1618 N N . GLY A 1 213 ? -8.340 8.725 20.385 1.00 95.81 213 GLY A N 1
ATOM 1619 C CA . GLY A 1 213 ? -9.012 9.659 21.299 1.00 95.81 213 GLY A CA 1
ATOM 1620 C C . GLY A 1 213 ? -10.442 10.007 20.873 1.00 95.81 213 GLY A C 1
ATOM 1621 O O . GLY A 1 213 ? -10.872 11.144 21.027 1.00 95.81 213 GLY A O 1
ATOM 1622 N N . LEU A 1 214 ? -11.144 9.044 20.274 1.00 96.25 214 LEU A N 1
ATOM 1623 C CA . LEU A 1 214 ? -12.505 9.169 19.743 1.00 96.25 214 LEU A CA 1
ATOM 1624 C C . LEU A 1 214 ? -13.478 8.189 20.417 1.00 96.25 214 LEU A C 1
ATOM 1626 O O . LEU A 1 214 ? -14.580 7.964 19.925 1.00 96.25 214 LEU A O 1
ATOM 1630 N N . ASP A 1 215 ? -13.087 7.564 21.524 1.00 96.06 215 ASP A N 1
ATOM 1631 C CA . ASP A 1 215 ? -13.881 6.562 22.237 1.00 96.06 215 ASP A CA 1
ATOM 1632 C C . ASP A 1 215 ? -15.087 7.134 22.985 1.00 96.06 215 ASP A C 1
ATOM 1634 O O . ASP A 1 215 ? -15.936 6.357 23.418 1.00 96.06 215 ASP A O 1
ATOM 1638 N N . GLU A 1 216 ? -15.217 8.456 23.091 1.00 95.81 216 GLU A N 1
ATOM 1639 C CA . GLU A 1 216 ? -16.456 9.122 23.516 1.00 95.81 216 GLU A CA 1
ATOM 1640 C C . GLU A 1 216 ? -17.452 9.325 22.360 1.00 95.81 216 GLU A C 1
ATOM 1642 O O . GLU A 1 216 ? -18.643 9.496 22.607 1.00 95.81 216 GLU A O 1
ATOM 1647 N N . GLU A 1 217 ? -16.998 9.249 21.105 1.00 95.69 217 GLU A N 1
ATOM 1648 C CA . GLU A 1 217 ? -17.821 9.475 19.909 1.00 95.69 217 GLU A CA 1
ATOM 1649 C C . GLU A 1 217 ? -18.175 8.161 19.195 1.00 95.69 217 GLU A C 1
ATOM 1651 O O . GLU A 1 217 ? -19.327 7.946 18.821 1.00 95.69 217 GLU A O 1
ATOM 1656 N N . ILE A 1 218 ? -17.200 7.265 19.018 1.00 96.62 218 ILE A N 1
ATOM 1657 C CA . ILE A 1 218 ? -17.304 6.036 18.216 1.00 96.62 218 ILE A CA 1
ATOM 1658 C C . ILE A 1 218 ? -16.751 4.809 18.961 1.00 96.62 218 ILE A C 1
ATOM 1660 O O . ILE A 1 218 ? -16.302 4.873 20.105 1.00 96.62 218 ILE A O 1
ATOM 1664 N N . GLY A 1 219 ? -16.814 3.641 18.315 1.00 95.81 219 GLY A N 1
ATOM 1665 C CA . GLY A 1 219 ? -16.185 2.406 18.797 1.00 95.81 219 GLY A CA 1
ATOM 1666 C C . GLY A 1 219 ? -16.963 1.647 19.877 1.00 95.81 219 GLY A C 1
ATOM 1667 O O . GLY A 1 219 ? -16.564 0.543 20.239 1.00 95.81 219 GLY A O 1
ATOM 1668 N N . GLY A 1 220 ? -18.088 2.174 20.364 1.00 95.50 220 GLY A N 1
ATOM 1669 C CA . GLY A 1 220 ? -18.921 1.501 21.362 1.00 95.50 220 GLY A CA 1
ATOM 1670 C C . GLY A 1 220 ? -20.386 1.924 21.303 1.00 95.50 220 GLY A C 1
ATOM 1671 O O . GLY A 1 220 ? -20.712 2.977 20.763 1.00 95.50 220 GLY A O 1
ATOM 1672 N N . ILE A 1 221 ? -21.261 1.099 21.880 1.00 96.25 221 ILE A N 1
ATOM 1673 C CA . ILE A 1 221 ? -22.703 1.355 21.970 1.00 96.25 221 ILE A CA 1
ATOM 1674 C C . ILE A 1 221 ? -23.009 1.984 23.329 1.00 96.25 221 ILE A C 1
ATOM 1676 O O . ILE A 1 221 ? -22.811 1.355 24.367 1.00 96.25 221 ILE A O 1
ATOM 1680 N N . GLY A 1 222 ? -23.497 3.223 23.328 1.00 93.88 222 GLY A N 1
ATOM 1681 C CA . GLY A 1 222 ? -23.885 3.930 24.546 1.00 93.88 222 GLY A CA 1
ATOM 1682 C C . GLY A 1 222 ? -24.516 5.295 24.252 1.00 93.88 222 GLY A C 1
ATOM 1683 O O . GLY A 1 222 ? -24.310 5.832 23.162 1.00 93.88 222 GLY A O 1
ATOM 1684 N N . PRO A 1 223 ? -25.287 5.866 25.195 1.00 94.25 223 PRO A N 1
ATOM 1685 C CA . PRO A 1 223 ? -25.869 7.198 25.037 1.00 94.25 223 PRO A CA 1
ATOM 1686 C C . PRO A 1 223 ? -24.806 8.265 24.741 1.00 94.25 223 PRO A C 1
ATOM 1688 O O . PRO A 1 223 ? -23.725 8.235 25.322 1.00 94.25 223 PRO A O 1
ATOM 1691 N N . GLY A 1 224 ? -25.124 9.206 23.848 1.00 93.06 224 GLY A N 1
ATOM 1692 C CA . GLY A 1 224 ? -24.226 10.299 23.448 1.00 93.06 224 GLY A CA 1
ATOM 1693 C C . GLY A 1 224 ? -23.218 9.947 22.348 1.00 93.06 224 GLY A C 1
ATOM 1694 O O . GLY A 1 224 ? -22.635 10.855 21.766 1.00 93.06 224 GLY A O 1
ATOM 1695 N N . ARG A 1 225 ? -23.054 8.660 22.013 1.00 96.19 225 ARG A N 1
ATOM 1696 C CA . ARG A 1 225 ? -22.177 8.203 20.925 1.00 96.19 225 ARG A CA 1
ATOM 1697 C C . ARG A 1 225 ? -22.890 8.222 19.578 1.00 96.19 225 ARG A C 1
ATOM 1699 O O . ARG A 1 225 ? -24.118 8.142 19.496 1.00 96.19 225 ARG A O 1
ATOM 1706 N N . ARG A 1 226 ? -22.105 8.257 18.507 1.00 95.44 226 ARG A N 1
ATOM 1707 C CA . ARG A 1 226 ? -22.586 8.143 17.133 1.00 95.44 226 ARG A CA 1
ATOM 1708 C C . ARG A 1 226 ? -23.210 6.766 16.894 1.00 95.44 226 ARG A C 1
ATOM 1710 O O . ARG A 1 226 ? -22.625 5.735 17.220 1.00 95.44 226 ARG A O 1
ATOM 1717 N N . ALA A 1 227 ? -24.388 6.746 16.275 1.00 96.12 227 ALA A N 1
ATOM 1718 C CA . ALA A 1 227 ? -25.110 5.520 15.935 1.00 96.12 227 ALA A CA 1
ATOM 1719 C C . ALA A 1 227 ? -24.576 4.868 14.641 1.00 96.12 227 ALA A C 1
ATOM 1721 O O . ALA A 1 227 ? -25.312 4.688 13.669 1.00 96.12 227 ALA A O 1
ATOM 1722 N N . ASP A 1 228 ? -23.288 4.521 14.644 1.00 95.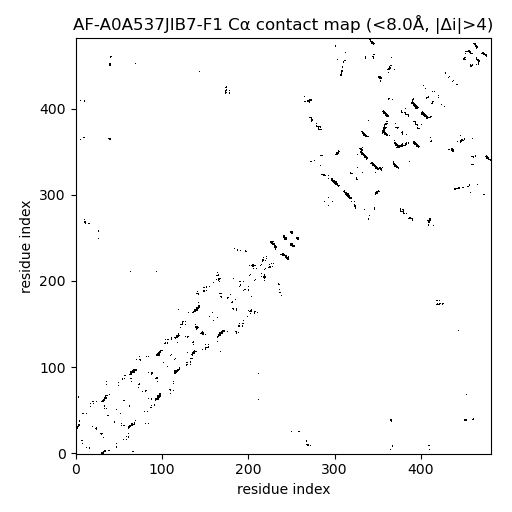94 228 ASP A N 1
ATOM 1723 C CA . ASP A 1 228 ? -22.653 3.667 13.637 1.00 95.94 228 ASP A CA 1
ATOM 1724 C C . ASP A 1 228 ? -22.671 2.217 14.153 1.00 95.94 228 ASP A C 1
ATOM 1726 O O . ASP A 1 228 ? -21.878 1.841 15.018 1.00 95.94 228 ASP A O 1
ATOM 1730 N N . ILE A 1 229 ? -23.632 1.416 13.688 1.00 96.75 229 ILE A N 1
ATOM 1731 C CA . ILE A 1 229 ? -23.989 0.126 14.302 1.00 96.75 229 ILE A CA 1
ATOM 1732 C C . ILE A 1 229 ? -24.045 -0.967 13.238 1.00 96.75 229 ILE A C 1
ATOM 1734 O O . ILE A 1 229 ? -24.728 -0.824 12.229 1.00 96.75 229 ILE A O 1
ATOM 1738 N N . ALA A 1 230 ? -23.383 -2.092 13.500 1.00 96.00 230 ALA A N 1
ATOM 1739 C CA . ALA A 1 230 ? -23.528 -3.325 12.734 1.00 96.00 230 ALA A CA 1
ATOM 1740 C C . ALA A 1 230 ? -24.393 -4.317 13.525 1.00 96.00 230 ALA A C 1
ATOM 1742 O O . ALA A 1 230 ? -24.031 -4.702 14.637 1.00 96.00 230 ALA A O 1
ATOM 1743 N N . VAL A 1 231 ? -25.532 -4.719 12.963 1.00 97.06 231 VAL A N 1
ATOM 1744 C CA . VAL A 1 231 ? -26.397 -5.767 13.518 1.00 97.06 231 VAL A CA 1
ATOM 1745 C C . VAL A 1 231 ? -25.978 -7.099 12.911 1.00 97.06 231 VAL A C 1
ATOM 1747 O O . VAL A 1 231 ? -25.952 -7.243 11.688 1.00 97.06 231 VAL A O 1
ATOM 1750 N N . LEU A 1 232 ? -25.622 -8.043 13.776 1.00 96.12 232 LEU A N 1
ATOM 1751 C CA . LEU A 1 232 ? -25.115 -9.364 13.415 1.00 96.12 232 LEU A CA 1
ATOM 1752 C C . LEU A 1 232 ? -26.123 -10.435 13.837 1.00 96.12 232 LEU A C 1
ATOM 1754 O O . LEU A 1 232 ? -26.764 -10.291 14.879 1.00 96.12 232 LEU A O 1
ATOM 1758 N N . ASP A 1 233 ? -26.204 -11.514 13.065 1.00 95.00 233 ASP A N 1
ATOM 1759 C CA . ASP A 1 233 ? -26.967 -12.720 13.403 1.00 95.00 233 ASP A CA 1
ATOM 1760 C C . ASP A 1 233 ? -26.267 -13.549 14.496 1.00 95.00 233 ASP A C 1
ATOM 1762 O O . ASP A 1 233 ? -26.898 -14.051 15.427 1.00 95.00 233 ASP A O 1
ATOM 1766 N N . ASP A 1 234 ? -24.939 -13.643 14.407 1.00 96.19 234 ASP A N 1
ATOM 1767 C CA . ASP A 1 234 ? -24.052 -14.343 15.330 1.00 96.19 234 ASP A CA 1
ATOM 1768 C C . ASP A 1 234 ? -22.749 -13.541 15.489 1.00 96.19 234 ASP A C 1
ATOM 1770 O O . ASP A 1 234 ? -22.135 -13.106 14.517 1.00 96.19 234 ASP A O 1
ATOM 1774 N N . LEU A 1 235 ? -22.250 -13.391 16.720 1.00 95.69 235 LEU A N 1
ATOM 1775 C CA . LEU A 1 235 ? -20.952 -12.758 16.984 1.00 95.69 235 LEU A CA 1
ATOM 1776 C C . LEU A 1 235 ? -19.787 -13.461 16.264 1.00 95.69 235 LEU A C 1
ATOM 1778 O O . LEU A 1 235 ? -18.778 -12.828 15.957 1.00 95.69 235 LEU A O 1
ATOM 1782 N N . ARG A 1 236 ? -19.895 -14.759 15.983 1.00 96.75 236 ARG A N 1
ATOM 1783 C CA . ARG A 1 236 ? -18.899 -15.520 15.216 1.00 96.75 236 ARG A CA 1
ATOM 1784 C C . ARG A 1 236 ? -18.946 -15.210 13.717 1.00 96.75 236 ARG A C 1
ATOM 1786 O O . ARG A 1 236 ? -17.995 -15.541 13.009 1.00 96.75 236 ARG A O 1
ATOM 1793 N N . ASN A 1 237 ? -20.013 -14.574 13.237 1.00 95.56 237 ASN A N 1
ATOM 1794 C CA . ASN A 1 237 ? -20.199 -14.170 11.854 1.00 95.56 237 ASN A CA 1
ATOM 1795 C C . ASN A 1 237 ? -20.160 -12.632 11.716 1.00 95.56 237 ASN A C 1
ATOM 1797 O O . ASN A 1 237 ? -21.182 -11.968 11.833 1.00 95.56 237 ASN A O 1
ATOM 1801 N N . PRO A 1 238 ? -19.003 -12.023 11.399 1.00 95.81 238 PRO A N 1
ATOM 1802 C CA . PRO A 1 238 ? -18.872 -10.563 11.292 1.00 95.81 238 PRO A CA 1
ATOM 1803 C C . PRO A 1 238 ? -19.494 -9.951 10.023 1.00 95.81 238 PRO A C 1
ATOM 1805 O O . PRO A 1 238 ? -19.128 -8.841 9.635 1.00 95.81 238 PRO A O 1
ATOM 1808 N N . ALA A 1 239 ? -20.380 -10.669 9.329 1.00 92.94 239 ALA A N 1
ATOM 1809 C CA . ALA A 1 239 ? -21.124 -10.145 8.190 1.00 92.94 239 ALA A CA 1
ATOM 1810 C C . ALA A 1 239 ? -22.449 -9.538 8.691 1.00 92.94 239 ALA A C 1
ATOM 1812 O O . ALA A 1 239 ? -23.285 -10.284 9.192 1.00 92.94 239 ALA A O 1
ATOM 1813 N N . PRO A 1 240 ? -22.655 -8.213 8.586 1.00 94.25 240 PRO A N 1
ATOM 1814 C CA . PRO A 1 240 ? -23.853 -7.582 9.127 1.00 94.25 240 PRO A CA 1
ATOM 1815 C C . PRO A 1 240 ? -25.097 -7.814 8.267 1.00 94.25 240 PRO A C 1
ATOM 1817 O O . PRO A 1 240 ? -25.047 -7.688 7.043 1.00 94.25 240 PRO A O 1
ATOM 1820 N N . GLU A 1 241 ? -26.231 -8.056 8.926 1.00 95.06 241 GLU A N 1
ATOM 1821 C CA . GLU A 1 241 ? -27.561 -8.066 8.298 1.00 95.06 241 GLU A CA 1
ATOM 1822 C C . GLU A 1 241 ? -28.059 -6.640 8.037 1.00 95.06 241 GLU A C 1
ATOM 1824 O O . GLU A 1 241 ? -28.634 -6.339 6.986 1.00 95.06 241 GLU A O 1
ATOM 1829 N N . VAL A 1 242 ? -27.809 -5.751 9.005 1.00 97.31 242 VAL A N 1
ATOM 1830 C CA . VAL A 1 242 ? -28.164 -4.332 8.956 1.00 97.31 242 VAL A CA 1
ATOM 1831 C C . VAL A 1 242 ? -26.966 -3.500 9.394 1.00 97.31 242 VAL A C 1
ATOM 1833 O O . VAL A 1 242 ? -26.327 -3.797 10.403 1.00 97.31 242 VAL A O 1
ATOM 1836 N N . VAL A 1 243 ? -26.685 -2.428 8.658 1.00 96.81 243 VAL A N 1
ATOM 1837 C CA . VAL A 1 243 ? -25.714 -1.405 9.063 1.00 96.81 243 VAL A CA 1
ATOM 1838 C C . VAL A 1 243 ? -26.443 -0.084 9.209 1.00 96.81 243 VAL A C 1
ATOM 1840 O O . VAL A 1 243 ? -27.120 0.351 8.277 1.00 96.81 243 VAL A O 1
ATOM 1843 N N . LEU A 1 244 ? -26.291 0.552 10.366 1.00 96.06 244 LEU A N 1
ATOM 1844 C CA . LEU A 1 244 ? -26.680 1.932 10.592 1.00 96.06 244 LEU A CA 1
ATOM 1845 C C . LEU A 1 244 ? -25.439 2.816 10.486 1.00 96.06 244 LEU A C 1
ATOM 1847 O O . LEU A 1 244 ? -24.410 2.499 11.080 1.00 96.06 244 LEU A O 1
ATOM 1851 N N . ALA A 1 245 ? -25.546 3.918 9.753 1.00 94.31 245 ALA A N 1
ATOM 1852 C CA . ALA A 1 245 ? -24.550 4.979 9.718 1.00 94.31 245 ALA A CA 1
ATOM 1853 C C . ALA A 1 245 ? -25.225 6.267 10.190 1.00 94.31 245 ALA A C 1
ATOM 1855 O O . ALA A 1 245 ? -26.235 6.678 9.624 1.00 94.31 245 ALA A O 1
ATOM 1856 N N . ARG A 1 246 ? -24.701 6.892 11.251 1.00 93.12 246 ARG A N 1
ATOM 1857 C CA . ARG A 1 246 ? -25.301 8.085 11.883 1.00 93.12 246 ARG A CA 1
ATOM 1858 C C . ARG A 1 246 ? -26.781 7.900 12.265 1.00 93.12 246 ARG A C 1
ATOM 1860 O O . ARG A 1 246 ? -27.549 8.853 12.259 1.00 93.12 246 ARG A O 1
ATOM 1867 N N . GLY A 1 247 ? -27.175 6.678 12.627 1.00 94.06 247 GLY A N 1
ATOM 1868 C CA . GLY A 1 247 ? -28.545 6.338 13.028 1.00 94.06 247 GLY A CA 1
ATOM 1869 C C . GLY A 1 247 ? -29.504 6.038 11.874 1.00 94.06 247 GLY A C 1
ATOM 1870 O O . GLY A 1 247 ? -30.635 5.631 12.131 1.00 94.06 247 GLY A O 1
ATOM 1871 N N . GLU A 1 248 ? -29.062 6.164 10.623 1.00 94.69 248 GLU A N 1
ATOM 1872 C CA . GLU A 1 248 ? -29.853 5.835 9.437 1.00 94.69 248 GLU A CA 1
ATOM 1873 C C . GLU A 1 248 ? -29.453 4.472 8.874 1.00 94.69 248 GLU A C 1
ATOM 1875 O O . GLU A 1 248 ? -28.284 4.090 8.911 1.00 94.69 248 GLU A O 1
ATOM 1880 N N . VAL A 1 249 ? -30.418 3.720 8.339 1.00 96.25 249 VAL A N 1
ATOM 1881 C CA . VAL A 1 249 ? -30.146 2.410 7.732 1.00 96.25 249 VAL A CA 1
ATOM 1882 C C . VAL A 1 249 ? -29.369 2.609 6.431 1.00 96.25 249 VAL A C 1
ATOM 1884 O O . VAL A 1 249 ? -29.911 3.075 5.435 1.00 96.25 249 VAL A O 1
ATOM 1887 N N . ALA A 1 250 ? -28.098 2.219 6.441 1.00 96.00 250 ALA A N 1
ATOM 1888 C CA . ALA A 1 250 ? -27.194 2.323 5.301 1.00 96.00 250 ALA A CA 1
ATOM 1889 C C . ALA A 1 250 ? -27.114 1.022 4.493 1.00 96.00 250 ALA A C 1
ATOM 1891 O O . ALA A 1 250 ? -26.888 1.062 3.283 1.00 96.00 250 ALA A O 1
ATOM 1892 N N . VAL A 1 251 ? -27.298 -0.132 5.143 1.00 95.69 251 VAL A N 1
ATOM 1893 C CA . VAL A 1 251 ? -27.319 -1.458 4.506 1.00 95.69 251 VAL A CA 1
ATOM 1894 C C . VAL A 1 251 ? -28.420 -2.304 5.131 1.00 95.69 251 VAL A C 1
ATOM 1896 O O . VAL A 1 251 ? -28.572 -2.307 6.353 1.00 95.69 251 VAL A O 1
ATOM 1899 N N . ARG A 1 252 ? -29.155 -3.047 4.300 1.00 95.81 252 ARG A N 1
ATOM 1900 C CA . ARG A 1 252 ? -30.100 -4.088 4.727 1.00 95.81 252 ARG A CA 1
ATOM 1901 C C . ARG A 1 252 ? -30.186 -5.182 3.668 1.00 95.81 252 ARG A C 1
ATOM 1903 O O . ARG A 1 252 ? -30.171 -4.877 2.476 1.00 95.81 252 ARG A O 1
ATOM 1910 N N . ASP A 1 253 ? -30.272 -6.440 4.093 1.00 89.62 253 ASP A N 1
ATOM 1911 C CA . ASP A 1 253 ? -30.401 -7.612 3.209 1.00 89.62 253 ASP A CA 1
ATOM 1912 C C . ASP A 1 253 ? -29.300 -7.665 2.130 1.00 89.62 253 ASP A C 1
ATOM 1914 O O . ASP A 1 253 ? -29.553 -7.936 0.953 1.00 89.62 253 ASP A O 1
ATOM 1918 N N . GLY A 1 254 ? -28.068 -7.309 2.515 1.00 88.69 254 GLY A N 1
ATOM 1919 C CA . GLY A 1 254 ? -26.907 -7.258 1.618 1.00 88.69 254 GLY A CA 1
ATOM 1920 C C . GLY A 1 254 ? -26.942 -6.140 0.567 1.00 88.69 254 GLY A C 1
ATOM 1921 O O . GLY A 1 254 ? -26.093 -6.116 -0.324 1.00 88.69 254 GLY A O 1
ATOM 1922 N N . ARG A 1 255 ? -27.902 -5.209 0.644 1.00 92.31 255 ARG A N 1
ATOM 1923 C CA . ARG A 1 255 ? -28.038 -4.079 -0.283 1.00 92.31 255 ARG A CA 1
ATOM 1924 C C . ARG A 1 255 ? -27.715 -2.763 0.405 1.00 92.31 255 ARG A C 1
ATOM 1926 O O . ARG A 1 255 ? -28.218 -2.480 1.490 1.00 92.31 255 ARG A O 1
ATOM 1933 N N . VAL A 1 256 ? -26.908 -1.945 -0.264 1.00 93.25 256 VAL A N 1
ATOM 1934 C CA . VAL A 1 256 ? -26.647 -0.561 0.140 1.00 93.25 256 VAL A CA 1
ATOM 1935 C C . VAL A 1 256 ? -27.910 0.266 -0.105 1.00 93.25 256 VAL A C 1
ATOM 1937 O O . VAL A 1 256 ? -28.447 0.260 -1.210 1.00 93.25 256 VAL A O 1
ATOM 1940 N N . GLN A 1 257 ? -28.383 0.939 0.940 1.00 94.19 257 GLN A N 1
ATOM 1941 C CA . GLN A 1 257 ? -29.523 1.860 0.927 1.00 94.19 257 GLN A CA 1
ATOM 1942 C C . GLN A 1 257 ? -29.085 3.325 1.042 1.00 94.19 257 GLN A C 1
ATOM 1944 O O . GLN A 1 257 ? -29.839 4.211 0.654 1.00 94.19 257 GLN A O 1
ATOM 1949 N N . ALA A 1 258 ? -27.874 3.580 1.548 1.00 92.06 258 ALA A N 1
ATOM 1950 C CA . ALA A 1 258 ? -27.312 4.922 1.615 1.00 92.06 258 ALA A CA 1
ATOM 1951 C C . ALA A 1 258 ? -27.024 5.489 0.216 1.00 92.06 258 ALA A C 1
ATOM 1953 O O . ALA A 1 258 ? -26.478 4.801 -0.652 1.00 92.06 258 ALA A O 1
ATOM 1954 N N . GLU A 1 259 ? -27.327 6.770 0.027 1.00 89.75 259 GLU A N 1
ATOM 1955 C CA . GLU A 1 259 ? -26.972 7.507 -1.182 1.00 89.75 259 GLU A CA 1
ATOM 1956 C C . GLU A 1 259 ? -25.541 8.039 -1.085 1.00 89.75 259 GLU A C 1
ATOM 1958 O O . GLU A 1 259 ? -25.155 8.675 -0.104 1.00 89.75 259 GLU A O 1
ATOM 1963 N N . PHE A 1 260 ? -24.749 7.800 -2.129 1.00 89.50 260 PHE A N 1
ATOM 1964 C CA . PHE A 1 260 ? -23.417 8.377 -2.264 1.00 89.50 260 PHE A CA 1
ATOM 1965 C C . PHE A 1 260 ? -23.486 9.528 -3.267 1.00 89.50 260 PHE A C 1
ATOM 1967 O O . PHE A 1 260 ? -23.892 9.294 -4.411 1.00 89.50 260 PHE A O 1
ATOM 1974 N N . PRO A 1 261 ? -23.090 10.756 -2.886 1.00 88.31 261 PRO A N 1
ATOM 1975 C CA . PRO A 1 261 ? -23.060 11.858 -3.832 1.00 88.31 261 PRO A CA 1
ATOM 1976 C C . PRO A 1 261 ? -22.085 11.532 -4.975 1.00 88.31 261 PRO A C 1
ATOM 1978 O O . PRO A 1 261 ? -21.006 10.980 -4.725 1.00 88.31 261 PRO A O 1
ATOM 1981 N N . PRO A 1 262 ? -22.435 11.850 -6.233 1.00 88.06 262 PRO A N 1
ATOM 1982 C CA . PRO A 1 262 ? -21.522 11.653 -7.346 1.00 88.06 262 PRO A CA 1
ATOM 1983 C C . PRO A 1 262 ? -20.285 12.535 -7.158 1.00 88.06 262 PRO A C 1
ATOM 1985 O O . PRO A 1 262 ? -20.389 13.717 -6.834 1.00 88.06 262 PRO A O 1
ATOM 1988 N N . LEU A 1 263 ? -19.109 11.956 -7.391 1.00 90.56 263 LEU A N 1
ATOM 1989 C CA . LEU A 1 263 ? -17.836 12.664 -7.326 1.00 90.56 263 LEU A CA 1
ATOM 1990 C C . LEU A 1 263 ? -17.305 12.891 -8.738 1.00 90.56 263 LEU A C 1
ATOM 1992 O O . LEU A 1 263 ? -17.129 11.940 -9.504 1.00 90.56 263 LEU A O 1
ATOM 1996 N N . ASP A 1 264 ? -17.003 14.146 -9.070 1.00 90.31 264 ASP A N 1
ATOM 1997 C CA . ASP A 1 264 ? -16.236 14.470 -10.270 1.00 90.31 264 ASP A CA 1
ATOM 1998 C C . ASP A 1 264 ? -14.757 14.156 -10.022 1.00 90.31 264 ASP A C 1
ATOM 2000 O O . ASP A 1 264 ? -13.951 15.008 -9.646 1.00 90.31 264 ASP A O 1
ATOM 2004 N N . TRP A 1 265 ? -14.390 12.891 -10.210 1.00 91.94 265 TRP A N 1
ATOM 2005 C CA . TRP A 1 265 ? -13.016 12.441 -10.012 1.00 91.94 265 TRP A CA 1
ATOM 2006 C C . TRP A 1 265 ? -12.006 13.182 -10.901 1.00 91.94 265 TRP A C 1
ATOM 2008 O O . TRP A 1 265 ? -10.858 13.351 -10.488 1.00 91.94 265 TRP A O 1
ATOM 2018 N N . GLY A 1 266 ? -12.420 13.664 -12.080 1.00 87.62 266 GLY A N 1
ATOM 2019 C CA . GLY A 1 266 ? -11.571 14.445 -12.984 1.00 87.62 266 GLY A CA 1
ATOM 2020 C C . GLY A 1 266 ? -11.238 15.838 -12.439 1.00 87.62 266 GLY A C 1
ATOM 2021 O O . GLY A 1 266 ? -10.164 16.379 -12.722 1.00 87.62 266 GLY A O 1
ATOM 2022 N N . ALA A 1 267 ? -12.103 16.396 -11.587 1.00 89.06 267 ALA A N 1
ATOM 2023 C CA . ALA A 1 267 ? -11.817 17.636 -10.873 1.00 89.06 267 ALA A CA 1
ATOM 2024 C C . ALA A 1 267 ? -10.686 17.470 -9.852 1.00 89.06 267 ALA A C 1
ATOM 2026 O O . ALA A 1 267 ? -9.967 18.433 -9.598 1.00 89.06 267 ALA A O 1
ATOM 2027 N N . TYR A 1 268 ? -10.466 16.272 -9.303 1.00 91.75 268 TYR A N 1
ATOM 2028 C CA . TYR A 1 268 ? -9.424 16.029 -8.300 1.00 91.75 268 TYR A CA 1
ATOM 2029 C C . TYR A 1 268 ? -8.150 15.438 -8.900 1.00 91.75 268 TYR A C 1
ATOM 2031 O O . TYR A 1 268 ? -7.060 15.936 -8.626 1.00 91.75 268 TYR A O 1
ATOM 2039 N N . PHE A 1 269 ? -8.270 14.428 -9.758 1.00 91.06 269 PHE A N 1
ATOM 2040 C CA . PHE A 1 269 ? -7.130 13.717 -10.324 1.00 91.06 269 PHE A CA 1
ATOM 2041 C C . PHE A 1 269 ? -6.776 14.253 -11.709 1.00 91.06 269 PHE A C 1
ATOM 2043 O O . PHE A 1 269 ? -7.549 14.156 -12.658 1.00 91.06 269 PHE A O 1
ATOM 2050 N N . SER A 1 270 ? -5.561 14.783 -11.842 1.00 83.56 270 SER A N 1
ATOM 2051 C CA . SER A 1 270 ? -4.998 15.117 -13.150 1.00 83.56 270 SER A CA 1
ATOM 2052 C C . SER A 1 270 ? -4.358 13.871 -13.767 1.00 83.56 270 SER A C 1
ATOM 2054 O O . SER A 1 270 ? -3.635 13.171 -13.055 1.00 83.56 270 SER A O 1
ATOM 2056 N N . PRO A 1 271 ? -4.517 13.617 -15.083 1.00 82.94 271 PRO A N 1
ATOM 2057 C CA . PRO A 1 271 ? -3.810 12.522 -15.740 1.00 82.94 271 PRO A CA 1
ATOM 2058 C C . PRO A 1 27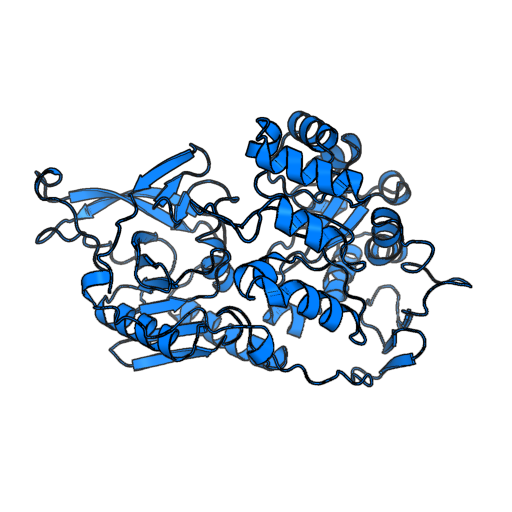1 ? -2.303 12.683 -15.532 1.00 82.94 271 PRO A C 1
ATOM 2060 O O . PRO A 1 271 ? -1.734 13.700 -15.942 1.00 82.94 271 PRO A O 1
ATOM 2063 N N . ARG A 1 272 ? -1.671 11.725 -14.853 1.00 88.00 272 ARG A N 1
ATOM 2064 C CA . ARG A 1 272 ? -0.224 11.725 -14.585 1.00 88.00 272 ARG A CA 1
ATOM 2065 C C . ARG A 1 272 ? 0.554 11.112 -15.745 1.00 88.00 272 ARG A C 1
ATOM 2067 O O . ARG A 1 272 ? 1.617 11.603 -16.107 1.00 88.00 272 ARG A O 1
ATOM 2074 N N . PHE A 1 273 ? -0.006 10.064 -16.333 1.00 94.81 273 PHE A N 1
ATOM 2075 C CA . PHE A 1 273 ? 0.520 9.381 -17.506 1.00 94.81 273 PHE A CA 1
ATOM 2076 C C . PHE A 1 273 ? -0.135 9.993 -18.739 1.00 94.81 273 PHE A C 1
ATOM 2078 O O . PHE A 1 273 ? -1.360 10.073 -18.810 1.00 94.81 273 PHE A O 1
ATOM 2085 N N . ARG A 1 274 ? 0.677 10.516 -19.658 1.00 94.88 274 ARG A N 1
ATOM 2086 C CA . ARG A 1 274 ? 0.207 11.208 -20.862 1.00 94.88 274 ARG A CA 1
ATOM 2087 C C . ARG A 1 274 ? 1.126 10.887 -22.033 1.00 94.88 274 ARG A C 1
ATOM 2089 O O . ARG A 1 274 ? 2.330 10.750 -21.813 1.00 94.88 274 ARG A O 1
ATOM 2096 N N . PRO A 1 275 ? 0.615 10.848 -23.272 1.00 95.12 275 PRO A N 1
ATOM 2097 C CA . PRO A 1 275 ? 1.430 10.621 -24.459 1.00 95.12 275 PRO A CA 1
ATOM 2098 C C . PRO A 1 275 ? 2.190 11.902 -24.860 1.00 95.12 275 PRO A C 1
ATOM 2100 O O . PRO A 1 275 ? 2.061 12.392 -25.975 1.00 95.12 275 PRO A O 1
ATOM 2103 N N . THR A 1 276 ? 2.965 12.486 -23.937 1.00 94.69 276 THR A N 1
ATOM 2104 C CA . THR A 1 276 ? 3.831 13.651 -24.214 1.00 94.69 276 THR A CA 1
ATOM 2105 C C . THR A 1 276 ? 5.152 13.250 -24.864 1.00 94.69 276 THR A C 1
ATOM 2107 O O . THR A 1 276 ? 5.911 14.109 -25.290 1.00 94.69 276 THR A O 1
ATOM 2110 N N . TRP A 1 277 ? 5.433 11.950 -24.924 1.00 95.56 277 TRP A N 1
ATOM 2111 C CA . TRP A 1 277 ? 6.612 11.354 -25.532 1.00 95.56 277 TRP A CA 1
ATOM 2112 C C . TRP A 1 277 ? 6.261 9.957 -26.055 1.00 95.56 277 TRP A C 1
ATOM 2114 O O . TRP A 1 277 ? 5.242 9.380 -25.672 1.00 95.56 277 TRP A O 1
ATOM 2124 N N . THR A 1 278 ? 7.089 9.410 -26.948 1.00 95.94 278 THR A N 1
ATOM 2125 C CA . THR A 1 278 ? 6.837 8.099 -27.570 1.00 95.94 278 THR A CA 1
ATOM 2126 C C . THR A 1 278 ? 7.930 7.099 -27.187 1.00 95.94 278 THR A C 1
ATOM 2128 O O . THR A 1 278 ? 9.021 7.161 -27.759 1.00 95.94 278 THR A O 1
ATOM 2131 N N . PRO A 1 279 ? 7.655 6.144 -26.273 1.00 96.44 279 PRO A N 1
ATOM 2132 C CA . PRO A 1 279 ? 8.577 5.053 -25.967 1.00 96.44 279 PRO A CA 1
ATOM 2133 C C . PRO A 1 279 ? 8.969 4.284 -27.234 1.00 96.44 279 PRO A C 1
ATOM 2135 O O . PRO A 1 279 ? 8.098 3.789 -27.946 1.00 96.44 279 PRO A O 1
ATOM 2138 N N . GLN A 1 280 ? 10.261 4.182 -27.543 1.00 96.50 280 GLN A N 1
ATOM 2139 C CA . GLN A 1 280 ? 10.772 3.392 -28.673 1.00 96.50 280 GLN A CA 1
ATOM 2140 C C . GLN A 1 280 ? 11.274 2.019 -28.196 1.00 96.50 280 GLN A C 1
ATOM 2142 O O . GLN A 1 280 ? 11.655 1.906 -27.033 1.00 96.50 280 GLN A O 1
ATOM 2147 N N . PRO A 1 281 ? 11.288 0.967 -29.040 1.00 96.81 281 PRO A N 1
ATOM 2148 C CA . PRO A 1 281 ? 11.728 -0.365 -28.615 1.00 96.81 281 PRO A CA 1
ATOM 2149 C C . PRO A 1 281 ? 13.129 -0.389 -27.993 1.00 96.81 281 PRO A C 1
ATOM 2151 O O . PRO A 1 281 ? 13.361 -1.028 -26.971 1.00 96.81 281 PRO A O 1
ATOM 2154 N N . ASP A 1 282 ? 14.065 0.375 -28.548 1.00 93.94 282 ASP A N 1
ATOM 2155 C CA . ASP A 1 282 ? 15.440 0.443 -28.057 1.00 93.94 282 ASP A CA 1
ATOM 2156 C C . ASP A 1 282 ? 15.566 1.058 -26.653 1.00 93.94 282 ASP A C 1
ATOM 2158 O O . ASP A 1 282 ? 16.574 0.836 -25.976 1.00 93.94 282 ASP A O 1
ATOM 2162 N N . LEU A 1 283 ? 14.531 1.769 -26.186 1.00 93.75 283 LEU A N 1
ATOM 2163 C CA . LEU A 1 283 ? 14.437 2.282 -24.826 1.00 93.75 283 LEU A CA 1
ATOM 2164 C C . LEU A 1 283 ? 14.495 1.157 -23.793 1.00 93.75 283 LEU A C 1
ATOM 2166 O O . LEU A 1 283 ? 15.003 1.391 -22.703 1.00 93.75 283 LEU A O 1
ATOM 2170 N N . PHE A 1 284 ? 14.008 -0.044 -24.101 1.00 95.62 284 PHE A N 1
ATOM 2171 C CA . PHE A 1 284 ? 13.920 -1.138 -23.129 1.00 95.62 284 PHE A CA 1
ATOM 2172 C C . PHE A 1 284 ? 15.175 -2.015 -23.097 1.00 95.62 284 PHE A C 1
ATOM 2174 O O . PHE A 1 284 ? 15.351 -2.809 -22.174 1.00 95.62 284 PHE A O 1
ATOM 2181 N N . ASP A 1 285 ? 16.091 -1.848 -24.052 1.00 92.25 285 ASP A N 1
ATOM 2182 C CA . ASP A 1 285 ? 17.312 -2.643 -24.118 1.00 92.25 285 ASP A CA 1
ATOM 2183 C C . ASP A 1 285 ? 18.365 -2.171 -23.112 1.00 92.25 285 ASP A C 1
ATOM 2185 O O . ASP A 1 285 ? 18.709 -0.990 -23.033 1.00 92.25 285 ASP A O 1
ATOM 2189 N N . LEU A 1 286 ? 18.929 -3.116 -22.355 1.00 89.94 286 LEU A N 1
ATOM 2190 C CA . LEU A 1 286 ? 20.061 -2.846 -21.475 1.00 89.94 286 LEU A CA 1
ATOM 2191 C C . LEU A 1 286 ? 21.344 -2.756 -22.302 1.00 89.94 286 LEU A C 1
ATOM 2193 O O . LEU A 1 286 ? 21.757 -3.738 -22.919 1.00 89.94 286 LEU A O 1
ATOM 2197 N N . ARG A 1 287 ? 21.987 -1.587 -22.283 1.00 85.88 287 ARG A N 1
ATOM 2198 C CA . ARG A 1 287 ? 23.258 -1.335 -22.971 1.00 85.88 287 ARG A CA 1
ATOM 2199 C C . ARG A 1 287 ? 24.398 -1.163 -21.972 1.00 85.88 287 ARG A C 1
ATOM 2201 O O . ARG A 1 287 ? 24.193 -0.604 -20.896 1.00 85.88 287 ARG A O 1
ATOM 2208 N N . VAL A 1 288 ? 25.587 -1.625 -22.344 1.00 80.88 288 VAL A N 1
ATOM 2209 C CA . VAL A 1 288 ? 26.834 -1.446 -21.582 1.00 80.88 288 VAL A CA 1
ATOM 2210 C C . VAL A 1 288 ? 27.841 -0.649 -22.408 1.00 80.88 288 VAL A C 1
ATOM 2212 O O . VAL A 1 288 ? 27.846 -0.744 -23.636 1.00 80.88 288 VAL A O 1
ATOM 2215 N N . SER A 1 289 ? 28.667 0.173 -21.754 1.00 67.75 289 SER A N 1
ATOM 2216 C CA . SER A 1 289 ? 29.724 0.922 -22.442 1.00 67.75 289 SER A CA 1
ATOM 2217 C C . SER A 1 289 ? 30.812 -0.034 -22.938 1.00 67.75 289 SER A C 1
ATOM 2219 O O . SER A 1 289 ? 31.142 -1.008 -22.263 1.00 67.75 289 SER A O 1
ATOM 2221 N N . ALA A 1 290 ? 31.406 0.258 -24.098 1.00 55.78 290 ALA A N 1
ATOM 2222 C CA . ALA A 1 290 ? 32.473 -0.564 -24.682 1.00 55.78 290 ALA A CA 1
ATOM 2223 C C . ALA A 1 290 ? 33.668 -0.776 -23.725 1.00 55.78 290 ALA A C 1
ATOM 2225 O O . ALA A 1 290 ? 34.310 -1.821 -23.753 1.00 55.78 290 ALA A O 1
ATOM 2226 N N . GLU A 1 291 ? 33.921 0.177 -22.824 1.00 53.06 291 GLU A N 1
ATOM 2227 C CA . GLU A 1 291 ? 35.017 0.149 -21.844 1.00 53.06 291 GLU A CA 1
ATOM 2228 C C . GLU A 1 291 ? 34.820 -0.884 -20.721 1.00 53.06 291 GLU A C 1
ATOM 2230 O O . GLU A 1 291 ? 35.793 -1.334 -20.123 1.00 53.06 291 GLU A O 1
ATOM 2235 N N . SER A 1 292 ? 33.579 -1.308 -20.458 1.00 52.69 292 SER A N 1
ATOM 2236 C CA . SER A 1 292 ? 33.258 -2.353 -19.469 1.00 52.69 292 SER A CA 1
ATOM 2237 C C . SER A 1 292 ? 33.160 -3.760 -20.083 1.00 52.69 292 SER A C 1
ATOM 2239 O O . SER A 1 292 ? 32.915 -4.732 -19.369 1.00 52.69 292 SER A O 1
ATOM 2241 N N . GLY A 1 293 ? 33.387 -3.877 -21.398 1.00 50.06 293 GLY A N 1
ATOM 2242 C CA . GLY A 1 293 ? 33.173 -5.080 -22.202 1.00 50.06 293 GLY A CA 1
ATOM 2243 C C . GLY A 1 293 ? 34.432 -5.622 -22.877 1.00 50.06 293 GLY A C 1
ATOM 2244 O O . GLY A 1 293 ? 34.403 -5.905 -24.069 1.00 50.06 293 GLY A O 1
ATOM 2245 N N . GLN A 1 294 ? 35.528 -5.820 -22.137 1.00 47.53 294 GLN A N 1
ATOM 2246 C CA . GLN A 1 294 ? 36.662 -6.633 -22.622 1.00 47.53 294 GLN A CA 1
ATOM 2247 C C . GLN A 1 294 ? 36.376 -8.154 -22.603 1.00 47.53 294 GLN A C 1
ATOM 2249 O O . GLN A 1 294 ? 37.271 -8.950 -22.869 1.00 47.53 294 GLN A O 1
ATOM 2254 N N . GLY A 1 295 ? 35.134 -8.573 -22.329 1.00 58.69 295 GLY A N 1
ATOM 2255 C CA . GLY A 1 295 ? 34.697 -9.967 -22.420 1.00 58.69 295 GLY A CA 1
ATOM 2256 C C . GLY A 1 295 ? 33.235 -10.106 -22.854 1.00 58.69 295 GLY A C 1
ATOM 2257 O O . GLY A 1 295 ? 32.435 -9.188 -22.678 1.00 58.69 295 GLY A O 1
ATOM 2258 N N . ASP A 1 296 ? 32.881 -11.284 -23.375 1.00 78.62 296 ASP A N 1
ATOM 2259 C CA . ASP A 1 296 ? 31.557 -11.623 -23.931 1.00 78.62 296 ASP A CA 1
ATOM 2260 C C . ASP A 1 296 ? 30.418 -11.663 -22.890 1.00 78.62 296 ASP A C 1
ATOM 2262 O O . ASP A 1 296 ? 29.284 -12.017 -23.209 1.00 78.62 296 ASP A O 1
ATOM 2266 N N . THR A 1 297 ? 30.687 -11.385 -21.610 1.00 87.00 297 THR A N 1
ATOM 2267 C CA . THR A 1 297 ? 29.736 -11.571 -20.503 1.00 87.00 297 THR A CA 1
ATOM 2268 C C . THR A 1 297 ? 29.972 -10.570 -19.370 1.00 87.00 297 THR A C 1
ATOM 2270 O O . THR A 1 297 ? 31.103 -10.361 -18.940 1.00 87.00 297 THR A O 1
ATOM 2273 N N . VAL A 1 298 ? 28.890 -10.006 -18.825 1.00 90.19 298 VAL A N 1
ATOM 2274 C CA . VAL A 1 298 ? 28.890 -9.092 -17.667 1.00 90.19 298 VAL A CA 1
ATOM 2275 C C . VAL A 1 298 ? 28.210 -9.761 -16.474 1.00 90.19 298 VAL A C 1
ATOM 2277 O O . VAL A 1 298 ? 27.202 -10.448 -16.621 1.00 90.19 298 VAL A O 1
ATOM 2280 N N . ARG A 1 299 ? 28.731 -9.553 -15.259 1.00 92.69 299 ARG A N 1
ATOM 2281 C CA . ARG A 1 299 ? 28.066 -9.988 -14.018 1.00 92.69 299 ARG A CA 1
ATOM 2282 C C . ARG A 1 299 ? 26.987 -8.971 -13.633 1.00 92.69 299 ARG A C 1
ATOM 2284 O O . ARG A 1 299 ? 27.295 -7.948 -13.032 1.00 92.69 299 ARG A O 1
ATOM 2291 N N . PHE A 1 300 ? 25.733 -9.256 -13.976 1.00 94.69 300 PHE A N 1
ATOM 2292 C CA . PHE A 1 300 ? 24.593 -8.363 -13.752 1.00 94.69 300 PHE A CA 1
ATOM 2293 C C . PHE A 1 300 ? 23.829 -8.708 -12.457 1.00 94.69 300 PHE A C 1
ATOM 2295 O O . PHE A 1 300 ? 23.602 -9.894 -12.194 1.00 94.69 300 PHE A O 1
ATOM 2302 N N . PRO A 1 301 ? 23.396 -7.723 -11.644 1.00 95.94 301 PRO A N 1
ATOM 2303 C CA . PRO A 1 301 ? 22.589 -7.961 -10.446 1.00 95.94 301 PRO A CA 1
ATOM 2304 C C . PRO A 1 301 ? 21.114 -8.196 -10.817 1.00 95.94 301 PRO A C 1
ATOM 2306 O O . PRO A 1 301 ? 20.285 -7.293 -10.730 1.0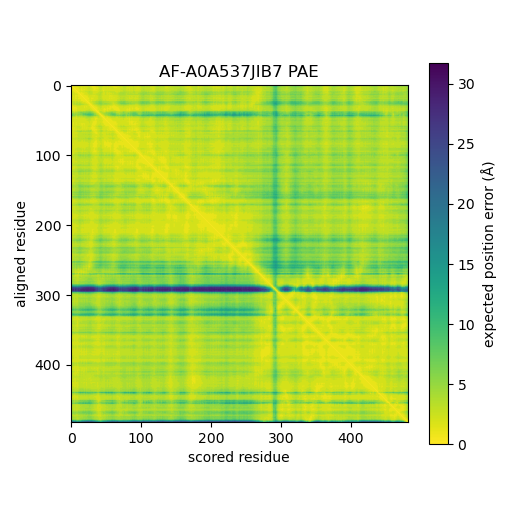0 95.94 301 PRO A O 1
ATOM 2309 N N . VAL A 1 302 ? 20.775 -9.413 -11.247 1.00 97.06 302 VAL A N 1
ATOM 2310 C CA . VAL A 1 302 ? 19.385 -9.779 -11.565 1.00 97.06 302 VAL A CA 1
ATOM 2311 C C . VAL A 1 302 ? 18.553 -9.742 -10.283 1.00 97.06 302 VAL A C 1
ATOM 2313 O O . VAL A 1 302 ? 18.910 -10.383 -9.294 1.00 97.06 302 VAL A O 1
ATOM 2316 N N . ILE A 1 303 ? 17.439 -9.009 -10.291 1.00 97.81 303 ILE A N 1
ATOM 2317 C CA . ILE A 1 303 ? 16.455 -9.051 -9.206 1.00 97.81 303 ILE A CA 1
ATOM 2318 C C . ILE A 1 303 ? 15.707 -10.377 -9.344 1.00 97.81 303 ILE A C 1
ATOM 2320 O O . ILE A 1 303 ? 15.151 -10.664 -10.397 1.00 97.81 303 ILE A O 1
ATOM 2324 N N . ARG A 1 304 ? 15.686 -11.214 -8.311 1.00 96.94 304 ARG A N 1
ATOM 2325 C CA . ARG A 1 304 ? 14.951 -12.485 -8.314 1.00 96.94 304 ARG A CA 1
ATOM 2326 C C . ARG A 1 304 ? 13.834 -12.439 -7.283 1.00 96.94 304 ARG A C 1
ATOM 2328 O O . ARG A 1 304 ? 14.099 -12.112 -6.129 1.00 96.94 304 ARG A O 1
ATOM 2335 N N . LEU A 1 305 ? 12.616 -12.798 -7.686 1.00 96.50 305 LEU A N 1
ATOM 2336 C CA . LEU A 1 305 ? 11.486 -12.938 -6.763 1.00 96.50 305 LEU A CA 1
ATOM 2337 C C . LEU A 1 305 ? 11.617 -14.227 -5.947 1.00 96.50 305 LEU A C 1
ATOM 2339 O O . LEU A 1 305 ? 11.814 -15.306 -6.512 1.00 96.50 305 LEU A O 1
ATOM 2343 N N . GLU A 1 306 ? 11.502 -14.119 -4.627 1.00 94.94 306 GLU A N 1
ATOM 2344 C CA . GLU A 1 306 ? 11.300 -15.270 -3.738 1.00 94.94 306 GLU A CA 1
ATOM 2345 C C . GLU A 1 306 ? 9.816 -15.598 -3.575 1.00 94.94 306 GLU A C 1
ATOM 2347 O O . GLU A 1 306 ? 9.451 -16.767 -3.534 1.00 94.94 306 GLU A O 1
ATOM 2352 N N . ASN A 1 307 ? 8.989 -14.557 -3.501 1.00 93.38 307 ASN A N 1
ATOM 2353 C CA . ASN A 1 307 ? 7.532 -14.600 -3.515 1.00 93.38 307 ASN A CA 1
ATOM 2354 C C . ASN A 1 307 ? 7.010 -13.330 -4.218 1.00 93.38 307 ASN A C 1
ATOM 2356 O O . ASN A 1 307 ? 7.793 -12.590 -4.823 1.00 93.38 307 ASN A O 1
ATOM 2360 N N . SER A 1 308 ? 5.713 -13.038 -4.119 1.00 92.62 308 SER A N 1
ATOM 2361 C CA . SER A 1 308 ? 5.104 -11.865 -4.757 1.00 92.62 308 SER A CA 1
ATOM 2362 C C . SER A 1 308 ? 5.683 -10.510 -4.319 1.00 92.62 308 SER A C 1
ATOM 2364 O O . SER A 1 308 ? 5.507 -9.532 -5.042 1.00 92.62 308 SER A O 1
ATOM 2366 N N . VAL A 1 309 ? 6.383 -10.430 -3.180 1.00 92.62 309 VAL A N 1
ATOM 2367 C CA . VAL A 1 309 ? 6.858 -9.182 -2.549 1.00 92.62 309 VAL A CA 1
ATOM 2368 C C . VAL A 1 309 ? 8.374 -9.181 -2.305 1.00 92.62 309 VAL A C 1
ATOM 2370 O O . VAL A 1 309 ? 9.055 -8.170 -2.512 1.00 92.62 309 VAL A O 1
ATOM 2373 N N . ILE A 1 310 ? 8.929 -10.299 -1.839 1.00 92.38 310 ILE A N 1
ATOM 2374 C CA . ILE A 1 310 ? 10.325 -10.428 -1.413 1.00 92.38 310 ILE A CA 1
ATOM 2375 C C . ILE A 1 310 ? 11.233 -10.686 -2.615 1.00 92.38 310 ILE A C 1
ATOM 2377 O O . ILE A 1 310 ? 10.971 -11.544 -3.460 1.00 92.38 310 ILE A O 1
ATOM 2381 N N . THR A 1 311 ? 12.324 -9.930 -2.672 1.00 95.75 311 THR A N 1
ATOM 2382 C CA . THR A 1 311 ? 13.316 -9.949 -3.747 1.00 95.75 311 THR A CA 1
ATOM 2383 C C . THR A 1 311 ? 14.704 -10.250 -3.206 1.00 95.75 311 THR A C 1
ATOM 2385 O O . THR A 1 311 ? 14.998 -10.004 -2.040 1.00 95.75 311 THR A O 1
ATOM 2388 N N . ARG A 1 312 ? 15.585 -10.744 -4.080 1.00 96.06 312 ARG A N 1
ATOM 2389 C CA . ARG A 1 312 ? 17.030 -10.837 -3.836 1.00 96.06 312 ARG A CA 1
ATOM 2390 C C . ARG A 1 312 ? 17.834 -10.408 -5.048 1.00 96.06 312 ARG A C 1
ATOM 2392 O O . ARG A 1 312 ? 17.447 -10.704 -6.178 1.00 96.06 312 ARG A O 1
ATOM 2399 N N . ALA A 1 313 ? 18.983 -9.777 -4.823 1.00 95.88 313 ALA A N 1
ATOM 2400 C CA . ALA A 1 313 ? 19.955 -9.541 -5.887 1.00 95.88 313 ALA A CA 1
ATOM 2401 C C . ALA A 1 313 ? 20.791 -10.804 -6.144 1.00 95.88 313 ALA A C 1
ATOM 2403 O O . ALA A 1 313 ? 21.515 -11.272 -5.264 1.00 95.88 313 ALA A O 1
ATOM 2404 N N . VAL A 1 314 ? 20.735 -11.336 -7.366 1.00 95.75 314 VAL A N 1
ATOM 2405 C CA . VAL A 1 314 ? 21.500 -12.514 -7.796 1.00 95.75 314 VAL A CA 1
ATOM 2406 C C . VAL A 1 314 ? 22.484 -12.115 -8.900 1.00 95.75 314 VAL A C 1
ATOM 2408 O O . VAL A 1 314 ? 22.078 -11.909 -10.048 1.00 95.75 314 VAL A O 1
ATOM 2411 N N . PRO A 1 315 ? 23.793 -12.017 -8.594 1.00 94.75 315 PRO A N 1
ATOM 2412 C CA . PRO A 1 315 ? 24.812 -11.772 -9.606 1.00 94.75 315 PRO A CA 1
ATOM 2413 C C . PRO A 1 315 ? 24.843 -12.909 -10.637 1.00 94.75 315 PRO A C 1
ATOM 2415 O O . PRO A 1 315 ? 25.220 -14.043 -10.326 1.00 94.75 315 PRO A O 1
ATOM 2418 N N . THR A 1 316 ? 24.468 -12.597 -11.874 1.00 94.81 316 THR A N 1
ATOM 2419 C CA . THR A 1 316 ? 24.275 -13.562 -12.965 1.00 94.81 316 THR A CA 1
ATOM 2420 C C . THR A 1 316 ? 25.202 -13.211 -14.130 1.00 94.81 316 THR A C 1
ATOM 2422 O O . THR A 1 316 ? 25.310 -12.031 -14.460 1.00 94.81 316 THR A O 1
ATOM 2425 N N . PRO A 1 317 ? 25.923 -14.171 -14.742 1.00 93.06 317 PRO A N 1
ATOM 2426 C CA . PRO A 1 317 ? 26.662 -13.908 -15.974 1.00 93.06 317 PRO A CA 1
ATOM 2427 C C . PRO A 1 317 ? 25.663 -13.700 -17.120 1.00 93.06 317 PRO A C 1
ATOM 2429 O O . PRO A 1 317 ? 24.851 -14.580 -17.394 1.00 93.06 317 PRO A O 1
ATOM 2432 N N . VAL A 1 318 ? 25.708 -12.538 -17.764 1.00 93.88 318 VAL A N 1
ATOM 2433 C CA . VAL A 1 318 ? 24.806 -12.151 -18.852 1.00 93.88 318 VAL A CA 1
ATOM 2434 C C . VAL A 1 318 ? 25.625 -11.860 -20.111 1.00 93.88 318 VAL A C 1
ATOM 2436 O O . VAL A 1 318 ? 26.490 -10.979 -20.057 1.00 93.88 318 VAL A O 1
ATOM 2439 N N . PRO A 1 319 ? 25.383 -12.566 -21.230 1.00 92.38 319 PRO A N 1
ATOM 2440 C CA . PRO A 1 319 ? 26.100 -12.326 -22.474 1.00 92.38 319 PRO A CA 1
ATOM 2441 C C . PRO A 1 319 ? 25.893 -10.910 -23.015 1.00 92.38 319 PRO A C 1
ATOM 2443 O O . PRO A 1 319 ? 24.801 -10.344 -22.903 1.00 92.38 319 PRO A O 1
ATOM 2446 N N . VAL A 1 320 ? 26.930 -10.368 -23.651 1.00 90.94 320 VAL A N 1
ATOM 2447 C CA . VAL A 1 320 ? 26.879 -9.095 -24.376 1.00 90.94 320 VAL A CA 1
ATOM 2448 C C . VAL A 1 320 ? 26.980 -9.373 -25.870 1.00 90.94 320 VAL A C 1
ATOM 2450 O O . VAL A 1 320 ? 27.905 -10.041 -26.320 1.00 90.94 320 VAL A O 1
ATOM 2453 N N . ARG A 1 321 ? 26.060 -8.819 -26.660 1.00 88.56 321 ARG A N 1
ATOM 2454 C CA . ARG A 1 321 ? 26.140 -8.828 -28.124 1.00 88.56 321 ARG A CA 1
ATOM 2455 C C . ARG A 1 321 ? 25.869 -7.431 -28.649 1.00 88.56 321 ARG A C 1
ATOM 2457 O O . ARG A 1 321 ? 24.843 -6.847 -28.320 1.00 88.56 321 ARG A O 1
ATOM 2464 N N . GLU A 1 322 ? 26.798 -6.891 -29.439 1.00 85.56 322 GLU A N 1
ATOM 2465 C CA . GLU A 1 322 ? 26.673 -5.547 -30.033 1.00 85.56 322 GLU A CA 1
ATOM 2466 C C . GLU A 1 322 ? 26.366 -4.463 -28.973 1.00 85.56 322 GLU A C 1
ATOM 2468 O O . GLU A 1 322 ? 25.526 -3.584 -29.160 1.00 85.56 322 GLU A O 1
ATOM 2473 N N . GLY A 1 323 ? 27.011 -4.569 -27.803 1.00 85.56 323 GLY A N 1
ATOM 2474 C CA . GLY A 1 323 ? 26.825 -3.650 -26.673 1.00 85.56 323 GLY A CA 1
ATOM 2475 C C . GLY A 1 323 ? 25.508 -3.817 -25.902 1.00 85.56 323 GLY A C 1
ATOM 2476 O O . GLY A 1 323 ? 25.240 -3.030 -24.993 1.00 85.56 323 GLY A O 1
ATOM 2477 N N . ARG A 1 324 ? 24.686 -4.823 -26.229 1.00 90.19 324 ARG A N 1
ATOM 2478 C CA . ARG A 1 324 ? 23.418 -5.133 -25.551 1.00 90.19 324 ARG A CA 1
ATOM 2479 C C . ARG A 1 324 ? 23.560 -6.356 -24.657 1.00 90.19 324 ARG A C 1
ATOM 2481 O O . ARG A 1 324 ? 24.095 -7.376 -25.085 1.00 90.19 324 ARG A O 1
ATOM 2488 N N . LEU A 1 325 ? 23.037 -6.267 -23.439 1.00 92.00 325 LEU A N 1
ATOM 2489 C CA . LEU A 1 325 ? 22.902 -7.418 -22.553 1.00 92.00 325 LEU A CA 1
ATOM 2490 C C . LEU A 1 325 ? 21.740 -8.293 -23.024 1.00 92.00 325 LEU A C 1
ATOM 2492 O O . LEU A 1 325 ? 20.641 -7.788 -23.255 1.00 92.00 325 LEU A O 1
ATOM 2496 N N . LEU A 1 326 ? 21.985 -9.597 -23.142 1.00 91.62 326 LEU A N 1
ATOM 2497 C CA . LEU A 1 326 ? 20.991 -10.590 -23.541 1.00 91.62 326 LEU A CA 1
ATOM 2498 C C . LEU A 1 326 ? 20.484 -11.333 -22.296 1.00 91.62 326 LEU A C 1
ATOM 2500 O O . LEU A 1 326 ? 21.208 -12.191 -21.785 1.00 91.62 326 LEU A O 1
ATOM 2504 N N . PRO A 1 327 ? 19.279 -11.016 -21.777 1.00 91.44 327 PRO A N 1
ATOM 2505 C CA . PRO A 1 327 ? 18.737 -11.710 -20.616 1.00 91.44 327 PRO A CA 1
ATOM 2506 C C . PRO A 1 327 ? 18.657 -13.229 -20.851 1.00 91.44 327 PRO A C 1
ATOM 2508 O O . PRO A 1 327 ? 18.338 -13.652 -21.967 1.00 91.44 327 PRO A O 1
ATOM 2511 N N . PRO A 1 328 ? 18.904 -14.057 -19.820 1.00 89.31 328 PRO A N 1
ATOM 2512 C CA . PRO A 1 328 ? 18.576 -15.480 -19.858 1.00 89.31 328 PRO A CA 1
ATOM 2513 C C . PRO A 1 328 ? 17.102 -15.728 -20.212 1.00 89.31 328 PRO A C 1
ATOM 2515 O O . PRO A 1 328 ? 16.247 -14.874 -19.988 1.00 89.31 328 PRO A O 1
ATOM 2518 N N . ALA A 1 329 ? 16.788 -16.917 -20.732 1.00 84.88 329 ALA A N 1
ATOM 2519 C CA . ALA A 1 329 ? 15.442 -17.241 -21.214 1.00 84.88 329 ALA A CA 1
ATOM 2520 C C . ALA A 1 329 ? 14.346 -17.157 -20.129 1.00 84.88 329 ALA A C 1
ATOM 2522 O O . ALA A 1 329 ? 13.200 -16.859 -20.447 1.00 84.88 329 ALA A O 1
ATOM 2523 N N . ASP A 1 330 ? 14.686 -17.395 -18.861 1.00 84.31 330 ASP A N 1
ATOM 2524 C CA . ASP A 1 330 ? 13.792 -17.346 -17.694 1.00 84.31 330 ASP A CA 1
ATOM 2525 C C . ASP A 1 330 ? 13.804 -15.987 -16.963 1.00 84.31 330 ASP A C 1
ATOM 2527 O O . ASP A 1 330 ? 13.291 -15.853 -15.846 1.00 84.31 330 ASP A O 1
ATOM 2531 N N . VAL A 1 331 ? 14.409 -14.969 -17.581 1.00 95.31 331 VAL A N 1
ATOM 2532 C CA . VAL A 1 331 ? 14.560 -13.620 -17.036 1.00 95.31 331 VAL A CA 1
ATOM 2533 C C . VAL A 1 331 ? 13.899 -12.617 -17.975 1.00 95.31 331 VAL A C 1
ATOM 2535 O O . VAL A 1 331 ? 14.147 -12.601 -19.180 1.00 95.31 331 VAL A O 1
ATOM 2538 N N . VAL A 1 332 ? 13.069 -11.737 -17.417 1.00 97.19 332 VAL A N 1
ATOM 2539 C CA . VAL A 1 332 ? 12.469 -10.626 -18.164 1.00 97.19 332 VAL A CA 1
ATOM 2540 C C . VAL A 1 332 ? 13.271 -9.347 -17.947 1.00 97.19 332 VAL A C 1
ATOM 2542 O O . VAL A 1 332 ? 13.897 -9.154 -16.901 1.00 97.19 332 VAL A O 1
ATOM 2545 N N . ARG A 1 333 ? 13.239 -8.431 -18.915 1.00 98.00 333 ARG A N 1
ATOM 2546 C CA . ARG A 1 333 ? 13.662 -7.044 -18.688 1.00 98.00 333 ARG A CA 1
ATOM 2547 C C . ARG A 1 333 ? 12.681 -6.405 -17.714 1.00 98.00 333 ARG A C 1
ATOM 2549 O O . ARG A 1 333 ? 11.481 -6.640 -17.821 1.00 98.00 333 ARG A O 1
ATOM 2556 N N . ALA A 1 334 ? 13.190 -5.598 -16.792 1.00 98.12 334 ALA A N 1
ATOM 2557 C CA . ALA A 1 334 ? 12.393 -4.810 -15.864 1.00 98.12 334 ALA A CA 1
ATOM 2558 C C . ALA A 1 334 ? 12.857 -3.360 -15.917 1.00 98.12 334 ALA A C 1
ATOM 2560 O O . ALA A 1 334 ? 13.978 -3.050 -15.521 1.00 98.12 334 ALA A O 1
ATOM 2561 N N . VAL A 1 335 ? 12.024 -2.481 -16.458 1.00 98.25 335 VAL A N 1
ATOM 2562 C CA . VAL A 1 335 ? 12.407 -1.106 -16.770 1.00 98.25 335 VAL A CA 1
ATOM 2563 C C . VAL A 1 335 ? 11.443 -0.145 -16.092 1.00 98.25 335 VAL A C 1
ATOM 2565 O O . VAL A 1 335 ? 10.236 -0.218 -16.308 1.00 98.25 335 VAL A O 1
ATOM 2568 N N . LEU A 1 336 ? 11.989 0.751 -15.275 1.00 98.06 336 LEU A N 1
ATOM 2569 C CA . LEU A 1 336 ? 11.257 1.805 -14.583 1.00 98.06 336 LEU A CA 1
ATOM 2570 C C . LEU A 1 336 ? 11.547 3.140 -15.259 1.00 98.06 336 LEU A C 1
ATOM 2572 O O . LEU A 1 336 ? 12.712 3.495 -15.429 1.00 98.06 336 LEU A O 1
ATOM 2576 N N . VAL A 1 337 ? 10.507 3.879 -15.621 1.00 96.94 337 VAL A N 1
ATOM 2577 C CA . VAL A 1 337 ? 10.625 5.151 -16.336 1.00 96.94 337 VAL A CA 1
ATOM 2578 C C . VAL A 1 337 ? 9.793 6.219 -15.641 1.00 96.94 337 VAL A C 1
ATOM 2580 O O . VAL A 1 337 ? 8.680 5.956 -15.180 1.00 96.94 337 VAL A O 1
ATOM 2583 N N . ASP A 1 338 ? 10.321 7.438 -15.614 1.00 95.25 338 ASP A N 1
ATOM 2584 C CA . ASP A 1 338 ? 9.528 8.630 -15.320 1.00 95.25 338 ASP A CA 1
ATOM 2585 C C . ASP A 1 338 ? 8.322 8.726 -16.276 1.00 95.25 338 ASP A C 1
ATOM 2587 O O . ASP A 1 338 ? 8.505 8.567 -17.485 1.00 95.25 338 ASP A O 1
ATOM 2591 N N . PRO A 1 339 ? 7.105 9.049 -15.801 1.00 93.75 339 PRO A N 1
ATOM 2592 C CA . PRO A 1 339 ? 5.942 9.219 -16.671 1.00 93.75 339 PRO A CA 1
ATOM 2593 C C . PRO A 1 339 ? 6.153 10.248 -17.790 1.00 93.75 339 PRO A C 1
ATOM 2595 O O . PRO A 1 339 ? 5.583 10.094 -18.868 1.00 93.75 339 PRO A O 1
ATOM 2598 N N . GLY A 1 340 ? 6.987 11.269 -17.556 1.00 94.12 340 GLY A N 1
ATOM 2599 C CA . GLY A 1 340 ? 7.357 12.287 -18.541 1.00 94.12 340 GLY A CA 1
ATOM 2600 C C . GLY A 1 340 ? 8.583 11.942 -19.391 1.00 94.12 340 GLY A C 1
ATOM 2601 O O . GLY A 1 340 ? 9.045 12.799 -20.134 1.00 94.12 340 GLY A O 1
ATOM 2602 N N . GLY A 1 341 ? 9.141 10.732 -19.271 1.00 94.62 341 GLY A N 1
ATOM 2603 C CA . GLY A 1 341 ? 10.284 10.297 -20.074 1.00 94.62 341 GLY A CA 1
ATOM 2604 C C . GLY A 1 341 ? 11.604 10.985 -19.718 1.00 94.62 341 GLY A C 1
ATOM 2605 O O . GLY A 1 341 ? 12.506 11.005 -20.544 1.00 94.62 341 GLY A O 1
ATOM 2606 N N . ARG A 1 342 ? 11.744 11.549 -18.508 1.00 94.25 342 ARG A N 1
ATOM 2607 C CA . ARG A 1 342 ? 12.954 12.291 -18.089 1.00 94.25 342 ARG A CA 1
ATOM 2608 C C . ARG A 1 342 ? 14.109 11.404 -17.638 1.00 94.25 342 ARG A C 1
ATOM 2610 O O . ARG A 1 342 ? 15.265 11.808 -17.688 1.00 94.25 342 ARG A O 1
ATOM 2617 N N . TRP A 1 343 ? 13.814 10.207 -17.148 1.00 95.38 343 TRP A N 1
ATOM 2618 C CA . TRP A 1 343 ? 14.829 9.271 -16.683 1.00 95.38 343 TRP A CA 1
ATOM 2619 C C . TRP A 1 343 ? 14.342 7.835 -16.757 1.00 95.38 343 TRP A C 1
ATOM 2621 O O . TRP A 1 343 ? 13.141 7.569 -16.813 1.00 95.38 343 TRP A O 1
ATOM 2631 N N . ILE A 1 344 ? 15.297 6.908 -16.732 1.00 96.75 344 ILE A N 1
ATOM 2632 C CA . ILE A 1 344 ? 15.048 5.479 -16.867 1.00 96.75 344 ILE A CA 1
ATOM 2633 C C . ILE A 1 344 ? 16.011 4.649 -16.019 1.00 96.75 344 ILE A C 1
ATOM 2635 O O . ILE A 1 344 ? 17.200 4.947 -15.904 1.00 96.75 344 ILE A O 1
ATOM 2639 N N . VAL A 1 345 ? 15.504 3.557 -15.461 1.00 97.31 345 VAL A N 1
ATOM 2640 C CA . VAL A 1 345 ? 16.296 2.496 -14.844 1.00 97.31 345 VAL A CA 1
ATOM 2641 C C . VAL A 1 345 ? 15.993 1.200 -15.556 1.00 97.31 345 VAL A C 1
ATOM 2643 O O . VAL A 1 345 ? 14.836 0.806 -15.665 1.00 97.31 345 VAL A O 1
ATOM 2646 N N . ARG A 1 346 ? 17.039 0.520 -16.024 1.00 97.06 346 ARG A N 1
ATOM 2647 C CA . ARG A 1 346 ? 16.905 -0.775 -16.685 1.00 97.06 346 ARG A CA 1
ATOM 2648 C C . ARG A 1 346 ? 17.506 -1.863 -15.822 1.00 97.06 346 ARG A C 1
ATOM 2650 O O . ARG A 1 346 ? 18.654 -1.769 -15.396 1.00 97.06 346 ARG A O 1
ATOM 2657 N N . GLY A 1 347 ? 16.716 -2.895 -15.600 1.00 96.81 347 GLY A N 1
ATOM 2658 C CA . GLY A 1 347 ? 17.070 -4.058 -14.823 1.00 96.81 347 GLY A CA 1
ATOM 2659 C C . GLY A 1 347 ? 16.569 -5.343 -15.452 1.00 96.81 347 GLY A C 1
ATOM 2660 O O . GLY A 1 347 ? 16.038 -5.376 -16.563 1.00 96.81 347 GLY A O 1
ATOM 2661 N N . MET A 1 348 ? 16.761 -6.419 -14.706 1.00 97.81 348 MET A N 1
ATOM 2662 C CA . MET A 1 348 ? 16.346 -7.763 -15.069 1.00 97.81 348 MET A CA 1
ATOM 2663 C C . MET A 1 348 ? 15.628 -8.388 -13.879 1.00 97.81 348 MET A C 1
ATOM 2665 O O . MET A 1 348 ? 16.083 -8.227 -12.744 1.00 97.81 348 MET A O 1
ATOM 2669 N N . LEU A 1 349 ? 14.529 -9.090 -14.148 1.00 97.88 349 LEU A N 1
ATOM 2670 C CA . LEU A 1 349 ? 13.697 -9.755 -13.154 1.00 97.88 349 LEU A CA 1
ATOM 2671 C C . LEU A 1 349 ? 13.594 -11.250 -13.475 1.00 97.88 349 LEU A C 1
ATOM 2673 O O . LEU A 1 349 ? 13.039 -11.641 -14.500 1.00 97.88 349 LEU A O 1
ATOM 2677 N N . GLY A 1 350 ? 14.144 -12.086 -12.600 1.00 97.19 350 GLY A N 1
ATOM 2678 C CA . GLY A 1 350 ? 14.058 -13.542 -12.677 1.00 97.19 350 GLY A CA 1
ATOM 2679 C C . GLY A 1 350 ? 12.974 -14.108 -11.762 1.00 97.19 350 GLY A C 1
ATOM 2680 O O . GLY A 1 350 ? 12.582 -13.480 -10.776 1.00 97.19 350 GLY A O 1
ATOM 2681 N N . ASN A 1 351 ? 12.545 -15.339 -12.057 1.00 96.56 351 ASN A N 1
ATOM 2682 C CA . ASN A 1 351 ? 11.485 -16.040 -11.319 1.00 96.56 351 ASN A CA 1
ATOM 2683 C C . ASN A 1 351 ? 10.142 -15.278 -11.312 1.00 96.56 351 ASN A C 1
ATOM 2685 O O . ASN A 1 351 ? 9.437 -15.259 -10.302 1.00 96.56 351 ASN A O 1
ATOM 2689 N N . PHE A 1 352 ? 9.834 -14.604 -12.426 1.00 97.12 352 PHE A N 1
ATOM 2690 C CA . PHE A 1 352 ? 8.583 -13.873 -12.631 1.00 97.12 352 PHE A CA 1
ATOM 2691 C C . PHE A 1 352 ? 7.640 -14.624 -13.565 1.00 97.12 352 PHE A C 1
ATOM 2693 O O . PHE A 1 352 ? 6.563 -14.974 -13.132 1.00 97.12 352 PHE A O 1
ATOM 2700 N N . VAL A 1 353 ? 8.028 -14.891 -14.813 1.00 96.88 353 VAL A N 1
ATOM 2701 C CA . VAL A 1 353 ? 7.252 -15.656 -15.809 1.00 96.88 353 VAL A CA 1
ATOM 2702 C C . VAL A 1 353 ? 8.215 -16.337 -16.782 1.00 96.88 353 VAL A C 1
ATOM 2704 O O . VAL A 1 353 ? 9.356 -15.900 -16.923 1.00 96.88 353 VAL A O 1
ATOM 2707 N N . ALA A 1 354 ? 7.759 -17.374 -17.484 1.00 95.00 354 ALA A N 1
ATOM 2708 C CA . ALA A 1 354 ? 8.537 -18.063 -18.513 1.00 95.00 354 ALA A CA 1
ATOM 2709 C C . ALA A 1 354 ? 8.524 -17.322 -19.859 1.00 95.00 354 ALA A C 1
ATOM 2711 O O . ALA A 1 354 ? 9.530 -17.313 -20.567 1.00 95.00 354 ALA A O 1
ATOM 2712 N N . ARG A 1 355 ? 7.387 -16.710 -20.231 1.00 94.44 355 ARG A N 1
ATOM 2713 C CA . ARG A 1 355 ? 7.297 -15.860 -21.426 1.00 94.44 355 ARG A CA 1
ATOM 2714 C C . ARG A 1 355 ? 6.351 -14.685 -21.286 1.00 94.44 355 ARG A C 1
ATOM 2716 O O . ARG A 1 355 ? 5.217 -14.869 -20.861 1.00 94.44 355 ARG A O 1
ATOM 2723 N N . LEU A 1 356 ? 6.776 -13.522 -21.766 1.00 97.12 356 LEU A N 1
ATOM 2724 C CA . LEU A 1 356 ? 5.961 -12.308 -21.797 1.00 97.12 356 LEU A CA 1
ATOM 2725 C C . LEU A 1 356 ? 6.468 -11.378 -22.899 1.00 97.12 356 LEU A C 1
ATOM 2727 O O . LEU A 1 356 ? 7.662 -11.086 -22.915 1.00 97.12 356 LEU A O 1
ATOM 2731 N N . GLY A 1 357 ? 5.582 -10.912 -23.785 1.00 98.00 357 GLY A N 1
ATOM 2732 C CA . GLY A 1 357 ? 5.920 -9.895 -24.790 1.00 98.00 357 GLY A CA 1
ATOM 2733 C C . GLY A 1 357 ? 6.332 -8.591 -24.108 1.00 98.00 357 GLY A C 1
ATOM 2734 O O . GLY A 1 357 ? 7.517 -8.360 -23.853 1.00 98.00 357 GLY A O 1
ATOM 2735 N N . GLY A 1 358 ? 5.338 -7.797 -23.711 1.00 98.44 358 GLY A N 1
ATOM 2736 C CA . GLY A 1 358 ? 5.517 -6.600 -22.900 1.00 98.44 358 GLY A CA 1
ATOM 2737 C C . GLY A 1 358 ? 4.317 -6.324 -22.001 1.00 98.44 358 GLY A C 1
ATOM 2738 O O . GLY A 1 358 ? 3.178 -6.322 -22.448 1.00 98.44 358 GLY A O 1
ATOM 2739 N N . LEU A 1 359 ? 4.573 -6.066 -20.725 1.00 98.81 359 LEU A N 1
ATOM 2740 C CA . LEU A 1 359 ? 3.620 -5.560 -19.745 1.00 98.81 359 LEU A CA 1
ATOM 2741 C C . LEU A 1 359 ? 4.050 -4.152 -19.353 1.00 98.81 359 LEU A C 1
ATOM 2743 O O . LEU A 1 359 ? 5.214 -3.948 -19.022 1.00 98.81 359 LEU A O 1
ATOM 2747 N N . ALA A 1 360 ? 3.122 -3.204 -19.338 1.00 98.75 360 ALA A N 1
ATOM 2748 C CA . ALA A 1 360 ? 3.296 -1.877 -18.766 1.00 98.75 360 ALA A CA 1
ATOM 2749 C C . ALA A 1 360 ? 2.310 -1.687 -17.610 1.00 98.75 360 ALA A C 1
ATOM 2751 O O . ALA A 1 360 ? 1.151 -2.080 -17.715 1.00 98.75 360 ALA A O 1
ATOM 2752 N N . SER A 1 361 ? 2.766 -1.104 -16.504 1.00 98.50 361 SER A N 1
ATOM 2753 C CA . SER A 1 361 ? 1.957 -0.855 -15.314 1.00 98.50 361 SER A CA 1
ATOM 2754 C C . SER A 1 361 ? 2.334 0.464 -14.647 1.00 98.50 361 SER A C 1
ATOM 2756 O O . SER A 1 361 ? 3.510 0.745 -14.408 1.00 98.50 361 SER A O 1
ATOM 2758 N N . SER A 1 362 ? 1.322 1.245 -14.287 1.00 97.50 362 SER A N 1
ATOM 2759 C CA . SER A 1 362 ? 1.431 2.382 -13.366 1.00 97.50 362 SER A CA 1
ATOM 2760 C C . SER A 1 362 ? 0.929 2.046 -11.960 1.00 97.50 362 SER A C 1
ATOM 2762 O O . SER A 1 362 ? 1.002 2.886 -11.065 1.00 97.50 362 SER A O 1
ATOM 2764 N N . PHE A 1 363 ? 0.453 0.814 -11.746 1.00 96.12 363 PHE A N 1
ATOM 2765 C CA . PHE A 1 363 ? 0.010 0.306 -10.450 1.00 96.12 363 PHE A CA 1
ATOM 2766 C C . PHE A 1 363 ? 1.226 -0.022 -9.568 1.00 96.12 363 PHE A C 1
ATOM 2768 O O . PHE A 1 363 ? 1.604 -1.179 -9.399 1.00 96.12 363 PHE A O 1
ATOM 2775 N N . ASN A 1 364 ? 1.889 1.024 -9.068 1.00 94.88 364 ASN A N 1
ATOM 2776 C CA . ASN A 1 364 ? 3.014 0.940 -8.140 1.00 94.88 364 ASN A CA 1
ATOM 2777 C C . ASN A 1 364 ? 3.049 2.126 -7.173 1.00 94.88 364 ASN A C 1
ATOM 2779 O O . ASN A 1 364 ? 2.567 3.219 -7.468 1.00 94.88 364 ASN A O 1
ATOM 2783 N N . VAL A 1 365 ? 3.666 1.916 -6.010 1.00 91.88 365 VAL A N 1
ATOM 2784 C CA . VAL A 1 365 ? 3.725 2.931 -4.943 1.00 91.88 365 VAL A CA 1
ATOM 2785 C C . VAL A 1 365 ? 4.657 4.108 -5.251 1.00 91.88 365 VAL A C 1
ATOM 2787 O O . VAL A 1 365 ? 4.612 5.119 -4.555 1.00 91.88 365 VAL A O 1
ATOM 2790 N N . ALA A 1 366 ? 5.499 4.001 -6.286 1.00 91.62 366 ALA A N 1
ATOM 2791 C CA . ALA A 1 366 ? 6.413 5.065 -6.701 1.00 91.62 366 ALA A CA 1
ATOM 2792 C C . ALA A 1 366 ? 5.798 6.027 -7.736 1.00 91.62 366 ALA A C 1
ATOM 2794 O O . ALA A 1 366 ? 6.424 7.038 -8.071 1.00 91.62 366 ALA A O 1
ATOM 2795 N N . ALA A 1 367 ? 4.591 5.732 -8.236 1.00 92.81 367 ALA A N 1
ATOM 2796 C CA . ALA A 1 367 ? 3.890 6.518 -9.250 1.00 92.81 367 ALA A CA 1
ATOM 2797 C C . ALA A 1 367 ? 4.711 6.719 -10.545 1.00 92.81 367 ALA A C 1
ATOM 2799 O O . ALA A 1 367 ? 4.778 7.825 -11.099 1.00 92.81 367 ALA A O 1
ATOM 2800 N N . GLN A 1 368 ? 5.358 5.640 -10.996 1.00 95.25 368 GLN A N 1
ATOM 2801 C CA . GLN A 1 368 ? 6.216 5.584 -12.187 1.00 95.25 368 GLN A CA 1
ATOM 2802 C C . GLN A 1 368 ? 5.659 4.612 -13.235 1.00 95.25 368 GLN A C 1
ATOM 2804 O O . GLN A 1 368 ? 4.751 3.834 -12.946 1.00 95.25 368 GLN A O 1
ATOM 2809 N N . LEU A 1 369 ? 6.219 4.621 -14.444 1.00 97.69 369 LEU A N 1
ATOM 2810 C CA . LEU A 1 369 ? 5.917 3.634 -15.479 1.00 97.69 369 LEU A CA 1
ATOM 2811 C C . LEU A 1 369 ? 6.847 2.423 -15.322 1.00 97.69 369 LEU A C 1
ATOM 2813 O O . LEU A 1 369 ? 8.034 2.508 -15.630 1.00 97.69 369 LEU A O 1
ATOM 2817 N N . LEU A 1 370 ? 6.317 1.295 -14.850 1.00 98.50 370 LEU A N 1
ATOM 2818 C CA . LEU A 1 370 ? 7.031 0.020 -14.801 1.00 98.50 370 LEU A CA 1
ATOM 2819 C C . LEU A 1 370 ? 6.707 -0.793 -16.055 1.00 98.50 370 LEU A C 1
ATOM 2821 O O . LEU A 1 370 ? 5.540 -0.990 -16.381 1.00 98.50 370 LEU A O 1
ATOM 2825 N N . THR A 1 371 ? 7.727 -1.322 -16.724 1.00 98.56 371 THR A N 1
ATOM 2826 C CA . THR A 1 371 ? 7.561 -2.251 -17.845 1.00 98.56 371 THR A CA 1
ATOM 2827 C C . THR A 1 371 ? 8.337 -3.541 -17.618 1.00 98.56 371 THR A C 1
ATOM 2829 O O . THR A 1 371 ? 9.477 -3.513 -17.154 1.00 98.56 371 THR A O 1
ATOM 2832 N N . LEU A 1 372 ? 7.713 -4.677 -17.930 1.00 98.56 372 LEU A N 1
ATOM 2833 C CA . LEU A 1 372 ? 8.271 -6.021 -17.789 1.00 98.56 372 LEU A CA 1
ATOM 2834 C C . LEU A 1 372 ? 8.097 -6.779 -19.108 1.00 98.56 372 LEU A C 1
ATOM 2836 O O . LEU A 1 372 ? 6.999 -6.788 -19.651 1.00 98.56 372 LEU A O 1
ATOM 2840 N N . GLY A 1 373 ? 9.127 -7.441 -19.630 1.00 97.94 373 GLY A N 1
ATOM 2841 C CA . GLY A 1 373 ? 8.964 -8.185 -20.884 1.00 97.94 373 GLY A CA 1
ATOM 2842 C C . GLY A 1 373 ? 10.238 -8.774 -21.468 1.00 97.94 373 GLY A C 1
ATOM 2843 O O . GLY A 1 373 ? 11.351 -8.509 -21.008 1.00 97.94 373 GLY A O 1
ATOM 2844 N N . GLN A 1 374 ? 10.070 -9.608 -22.488 1.00 96.81 374 GLN A N 1
ATOM 2845 C CA . GLN A 1 374 ? 11.162 -10.218 -23.248 1.00 96.81 374 GLN A CA 1
ATOM 2846 C C . GLN A 1 374 ? 11.292 -9.631 -24.654 1.00 96.81 374 GLN A C 1
ATOM 2848 O O . GLN A 1 374 ? 12.382 -9.711 -25.226 1.00 96.81 374 GLN A O 1
ATOM 2853 N N . ASP A 1 375 ? 10.232 -9.015 -25.179 1.00 97.00 375 ASP A N 1
ATOM 2854 C CA . ASP A 1 375 ? 10.223 -8.377 -26.490 1.00 97.00 375 ASP A CA 1
ATOM 2855 C C . ASP A 1 375 ? 10.144 -6.853 -26.352 1.00 97.00 375 ASP A C 1
ATOM 2857 O O . ASP A 1 375 ? 9.175 -6.291 -25.842 1.00 97.00 375 ASP A O 1
ATOM 2861 N N . SER A 1 376 ? 11.194 -6.167 -26.799 1.00 97.12 376 SER A N 1
ATOM 2862 C CA . SER A 1 376 ? 11.304 -4.719 -26.631 1.00 97.12 376 SER A CA 1
ATOM 2863 C C . SER A 1 376 ? 10.270 -3.941 -27.467 1.00 97.12 376 SER A C 1
ATOM 2865 O O . SER A 1 376 ? 9.927 -2.815 -27.103 1.00 97.12 376 SER A O 1
ATOM 2867 N N . ALA A 1 377 ? 9.743 -4.512 -28.559 1.00 98.38 377 ALA A N 1
ATOM 2868 C CA . ALA A 1 377 ? 8.704 -3.874 -29.365 1.00 98.38 377 ALA A CA 1
ATOM 2869 C C . ALA A 1 377 ? 7.334 -3.962 -28.679 1.00 98.38 377 ALA A C 1
ATOM 2871 O O . ALA A 1 377 ? 6.654 -2.942 -28.554 1.00 98.38 377 ALA A O 1
ATOM 2872 N N . ASP A 1 378 ? 6.974 -5.128 -28.143 1.00 98.75 378 ASP A N 1
ATOM 2873 C CA . ASP A 1 378 ? 5.761 -5.306 -27.342 1.00 98.75 378 ASP A CA 1
ATOM 2874 C C . ASP A 1 378 ? 5.802 -4.442 -26.068 1.00 98.75 378 ASP A C 1
ATOM 2876 O O . ASP A 1 378 ? 4.807 -3.809 -25.713 1.00 98.75 378 ASP A O 1
ATOM 2880 N N . MET A 1 379 ? 6.963 -4.330 -25.406 1.00 98.75 379 MET A N 1
ATOM 2881 C CA . MET A 1 379 ? 7.146 -3.421 -24.262 1.00 98.75 379 MET A CA 1
ATOM 2882 C C . MET A 1 379 ? 6.885 -1.957 -24.640 1.00 98.75 379 MET A C 1
ATOM 2884 O O . MET A 1 379 ? 6.226 -1.235 -23.888 1.00 98.75 379 MET A O 1
ATOM 2888 N N . ALA A 1 380 ? 7.351 -1.517 -25.814 1.00 98.69 380 ALA A N 1
ATOM 2889 C CA . ALA A 1 380 ? 7.100 -0.166 -26.309 1.00 98.69 380 ALA A CA 1
ATOM 2890 C C . ALA A 1 380 ? 5.618 0.083 -26.602 1.00 98.69 380 ALA A C 1
ATOM 2892 O O . ALA A 1 380 ? 5.098 1.140 -26.244 1.00 98.69 380 ALA A O 1
ATOM 2893 N N . LEU A 1 381 ? 4.933 -0.882 -27.218 1.00 98.81 381 LEU A N 1
ATOM 2894 C CA . LEU A 1 381 ? 3.499 -0.797 -27.495 1.00 98.81 381 LEU A CA 1
ATOM 2895 C C . LEU A 1 381 ? 2.679 -0.742 -26.201 1.00 98.81 381 LEU A C 1
ATOM 2897 O O . LEU A 1 381 ? 1.826 0.135 -26.063 1.00 98.81 381 LEU A O 1
ATOM 2901 N N . ALA A 1 382 ? 2.989 -1.599 -25.224 1.00 98.88 382 ALA A N 1
ATOM 2902 C CA . ALA A 1 382 ? 2.326 -1.589 -23.922 1.00 98.88 382 ALA A CA 1
ATOM 2903 C C . ALA A 1 382 ? 2.523 -0.245 -23.197 1.00 98.88 382 ALA A C 1
ATOM 2905 O O . ALA A 1 382 ? 1.567 0.329 -22.675 1.00 98.88 382 ALA A O 1
ATOM 2906 N N . ALA A 1 383 ? 3.749 0.292 -23.207 1.00 98.69 383 ALA A N 1
ATOM 2907 C CA . ALA A 1 383 ? 4.070 1.582 -22.599 1.00 98.69 383 ALA A CA 1
ATOM 2908 C C . ALA A 1 383 ? 3.321 2.750 -23.260 1.00 98.69 383 ALA A C 1
ATOM 2910 O O . ALA A 1 383 ? 2.741 3.575 -22.557 1.00 98.69 383 ALA A O 1
ATOM 2911 N N . ARG A 1 384 ? 3.300 2.808 -24.600 1.00 98.56 384 ARG A N 1
ATOM 2912 C CA . ARG A 1 384 ? 2.546 3.824 -25.358 1.00 98.56 384 ARG A CA 1
ATOM 2913 C C . ARG A 1 384 ? 1.068 3.776 -25.005 1.00 98.56 384 ARG A C 1
ATOM 2915 O O . ARG A 1 384 ? 0.497 4.795 -24.627 1.00 98.56 384 ARG A O 1
ATOM 2922 N N . ARG A 1 385 ? 0.478 2.580 -25.046 1.00 98.62 385 ARG A N 1
ATOM 2923 C CA . ARG A 1 385 ? -0.941 2.401 -24.759 1.00 98.62 385 ARG A CA 1
ATOM 2924 C C . ARG A 1 385 ? -1.296 2.804 -23.329 1.00 98.62 385 ARG A C 1
ATOM 2926 O O . ARG A 1 385 ? -2.310 3.459 -23.116 1.00 98.62 385 ARG A O 1
ATOM 2933 N N . LEU A 1 386 ? -0.440 2.490 -22.355 1.00 98.56 386 LEU A N 1
ATOM 2934 C CA . LEU A 1 386 ? -0.626 2.923 -20.969 1.00 98.56 386 LEU A CA 1
ATOM 2935 C C . LEU A 1 386 ? -0.646 4.454 -20.837 1.00 98.56 386 LEU A C 1
ATOM 2937 O O . LEU A 1 386 ? -1.492 4.994 -20.123 1.00 98.56 386 LEU A O 1
ATOM 2941 N N . LEU A 1 387 ? 0.259 5.154 -21.532 1.00 97.88 387 LEU A N 1
ATOM 2942 C CA . LEU A 1 387 ? 0.286 6.620 -21.554 1.00 97.88 387 LEU A CA 1
ATOM 2943 C C . LEU A 1 387 ? -0.992 7.205 -22.179 1.00 97.88 387 LEU A C 1
ATOM 2945 O O . LEU A 1 387 ? -1.487 8.216 -21.686 1.00 97.88 387 LEU A O 1
ATOM 2949 N N . GLU A 1 388 ? -1.540 6.575 -23.222 1.00 97.00 388 GLU A N 1
ATOM 2950 C CA . GLU A 1 388 ? -2.787 6.997 -23.881 1.00 97.00 388 GLU A CA 1
ATOM 2951 C C . GLU A 1 388 ? -4.018 6.873 -22.975 1.00 97.00 388 GLU A C 1
ATOM 2953 O O . GLU A 1 388 ? -4.858 7.771 -22.962 1.00 97.00 388 GLU A O 1
ATOM 2958 N N . ILE A 1 389 ? -4.131 5.785 -22.205 1.00 96.50 389 ILE A N 1
ATOM 2959 C CA . ILE A 1 389 ? -5.291 5.536 -21.328 1.00 96.50 389 ILE A CA 1
ATOM 2960 C C . ILE A 1 389 ? -5.204 6.259 -19.973 1.00 96.50 389 ILE A C 1
ATOM 2962 O O . ILE A 1 389 ? -6.094 6.113 -19.137 1.00 96.50 389 ILE A O 1
ATOM 2966 N N . GLY A 1 390 ? -4.144 7.040 -19.737 1.00 95.44 390 GLY A N 1
ATOM 2967 C CA . GLY A 1 390 ? -3.955 7.791 -18.492 1.00 95.44 390 GLY A CA 1
ATOM 2968 C C . GLY A 1 390 ? -3.394 6.971 -17.324 1.00 95.44 390 GLY A C 1
ATOM 2969 O O . GLY A 1 390 ? -3.364 7.460 -16.193 1.00 95.44 390 GLY A O 1
ATOM 2970 N N . GLY A 1 391 ? -2.907 5.757 -17.597 1.00 96.88 391 GLY A N 1
ATOM 2971 C CA . GLY A 1 391 ? -2.419 4.794 -16.613 1.00 96.88 391 GLY A CA 1
ATOM 2972 C C . GLY A 1 391 ? -3.327 3.571 -16.458 1.00 96.88 391 GLY A C 1
ATOM 2973 O O . GLY A 1 391 ? -4.491 3.556 -16.855 1.00 96.88 391 GLY A O 1
ATOM 2974 N N . GLY A 1 392 ? -2.768 2.501 -15.905 1.00 97.62 392 GLY A N 1
ATOM 2975 C CA . GLY A 1 392 ? -3.397 1.193 -15.833 1.00 97.62 392 GLY A CA 1
ATOM 2976 C C . GLY A 1 392 ? -2.385 0.064 -15.906 1.00 97.62 392 GLY A C 1
ATOM 2977 O O . GLY A 1 392 ? -1.219 0.226 -15.538 1.00 97.62 392 GLY A O 1
ATOM 2978 N N . ILE A 1 393 ? -2.850 -1.078 -16.401 1.00 98.69 393 ILE A N 1
ATOM 2979 C CA . ILE A 1 393 ? -2.027 -2.242 -16.728 1.00 98.69 393 ILE A CA 1
ATOM 2980 C C . ILE A 1 393 ? -2.344 -2.650 -18.164 1.00 98.69 393 ILE A C 1
ATOM 2982 O O . ILE A 1 393 ? -3.503 -2.887 -18.496 1.00 98.69 393 ILE A O 1
ATOM 2986 N N . VAL A 1 394 ? -1.323 -2.740 -19.010 1.00 98.88 394 VAL A N 1
ATOM 2987 C CA . VAL A 1 394 ? -1.451 -3.156 -20.412 1.00 98.88 394 VAL A CA 1
ATOM 2988 C C . VAL A 1 394 ? -0.488 -4.301 -20.671 1.00 98.88 394 VAL A C 1
ATOM 2990 O O . VAL A 1 394 ? 0.679 -4.211 -20.296 1.00 98.88 394 VAL A O 1
ATOM 2993 N N . VAL A 1 395 ? -0.956 -5.363 -21.323 1.00 98.88 395 VAL A N 1
ATOM 2994 C CA . VAL A 1 395 ? -0.106 -6.456 -21.805 1.00 98.88 395 VAL A CA 1
ATOM 2995 C C . VAL A 1 395 ? -0.258 -6.576 -23.312 1.00 98.88 395 VAL A C 1
ATOM 2997 O O . VAL A 1 395 ? -1.373 -6.696 -23.819 1.00 98.88 395 VAL A O 1
ATOM 3000 N N . VAL A 1 396 ? 0.871 -6.560 -24.010 1.00 98.88 396 VAL A N 1
ATOM 3001 C CA . VAL A 1 396 ? 0.986 -6.743 -25.454 1.00 98.88 396 VAL A CA 1
ATOM 3002 C C . VAL A 1 396 ? 1.807 -7.994 -25.724 1.00 98.88 396 VAL A C 1
ATOM 3004 O O . VAL A 1 396 ? 2.834 -8.228 -25.083 1.00 98.88 396 VAL A O 1
ATOM 3007 N N . GLU A 1 397 ? 1.352 -8.800 -26.675 1.00 98.56 397 GLU A N 1
ATOM 3008 C CA . GLU A 1 397 ? 2.108 -9.933 -27.189 1.00 98.56 397 GLU A CA 1
ATOM 3009 C C . GLU A 1 397 ? 1.977 -10.023 -28.701 1.00 98.56 397 GLU A C 1
ATOM 3011 O O . GLU A 1 397 ? 0.868 -10.022 -29.232 1.00 98.56 397 GLU A O 1
ATOM 3016 N N . ARG A 1 398 ? 3.112 -10.164 -29.394 1.00 97.94 398 ARG A N 1
ATOM 3017 C CA . ARG A 1 398 ? 3.162 -10.266 -30.862 1.00 97.94 398 ARG A CA 1
ATOM 3018 C C . ARG A 1 398 ? 2.478 -9.076 -31.546 1.00 97.94 398 ARG A C 1
ATOM 3020 O O . ARG A 1 398 ? 1.827 -9.242 -32.573 1.00 97.94 398 ARG A O 1
ATOM 3027 N N . GLY A 1 399 ? 2.622 -7.886 -30.970 1.00 98.38 399 GLY A N 1
ATOM 3028 C CA . GLY A 1 399 ? 2.025 -6.650 -31.465 1.00 98.38 399 GLY A CA 1
ATOM 3029 C C . GLY A 1 399 ? 0.546 -6.442 -31.125 1.00 98.38 399 GLY A C 1
ATOM 3030 O O . GLY A 1 399 ? 0.011 -5.392 -31.473 1.00 98.38 399 GLY A O 1
ATOM 3031 N N . GLU A 1 400 ? -0.117 -7.378 -30.439 1.00 98.50 400 GLU A N 1
ATOM 3032 C CA . GLU A 1 400 ? -1.538 -7.276 -30.085 1.00 98.50 400 GLU A CA 1
ATOM 3033 C C . GLU A 1 400 ? -1.737 -7.053 -28.583 1.00 98.50 400 GLU A C 1
ATOM 3035 O O . GLU A 1 400 ? -1.113 -7.717 -27.753 1.00 98.50 400 GLU A O 1
ATOM 3040 N N . THR A 1 401 ? -2.639 -6.139 -28.213 1.00 98.69 401 THR A N 1
ATOM 3041 C CA . THR A 1 401 ? -3.046 -5.943 -26.815 1.00 98.69 401 THR A CA 1
ATOM 3042 C C . THR A 1 401 ? -3.885 -7.132 -26.350 1.00 98.69 401 THR A C 1
ATOM 3044 O O . THR A 1 401 ? -5.029 -7.295 -26.768 1.00 98.69 401 THR A O 1
ATOM 3047 N N . VAL A 1 402 ? -3.331 -7.949 -25.454 1.00 98.56 402 VAL A N 1
ATOM 3048 C CA . VAL A 1 402 ? -3.998 -9.139 -24.896 1.00 98.56 402 VAL A CA 1
ATOM 3049 C C . VAL A 1 402 ? -4.698 -8.865 -23.561 1.00 98.56 402 VAL A C 1
ATOM 3051 O O . VAL A 1 402 ? -5.542 -9.652 -23.136 1.00 98.56 402 VAL A O 1
ATOM 3054 N N . LEU A 1 403 ? -4.353 -7.763 -22.888 1.00 98.69 403 LEU A N 1
ATOM 3055 C CA . LEU A 1 403 ? -5.010 -7.294 -21.667 1.00 98.69 403 LEU A CA 1
ATOM 3056 C C . LEU A 1 403 ? -4.876 -5.775 -21.544 1.00 98.69 403 LEU A C 1
ATOM 3058 O O . LEU A 1 403 ? -3.791 -5.231 -21.740 1.00 98.69 403 LEU A O 1
ATOM 3062 N N . GLU A 1 404 ? -5.957 -5.113 -21.142 1.00 98.56 404 GLU A N 1
ATOM 3063 C CA . GLU A 1 404 ? -5.984 -3.687 -20.818 1.00 98.56 404 GLU A CA 1
ATOM 3064 C C . GLU A 1 404 ? -6.887 -3.461 -19.600 1.00 98.56 404 GLU A C 1
ATOM 3066 O O . GLU A 1 404 ? -8.075 -3.773 -19.636 1.00 98.56 404 GLU A O 1
ATOM 3071 N N . ILE A 1 405 ? -6.314 -2.935 -18.517 1.00 98.19 405 ILE A N 1
ATOM 3072 C CA . ILE A 1 405 ? -7.013 -2.572 -17.280 1.00 98.19 405 ILE A CA 1
ATOM 3073 C C . ILE A 1 405 ? -6.792 -1.072 -17.056 1.00 98.19 405 ILE A C 1
ATOM 3075 O O . ILE A 1 405 ? -5.744 -0.692 -16.523 1.00 98.19 405 ILE A O 1
ATOM 3079 N N . PRO A 1 406 ? -7.722 -0.203 -17.483 1.00 97.19 406 PRO A N 1
ATOM 3080 C CA . PRO A 1 406 ? -7.565 1.238 -17.335 1.00 97.19 406 PRO A CA 1
ATOM 3081 C C . PRO A 1 406 ? -7.727 1.666 -15.871 1.00 97.19 406 PRO A C 1
ATOM 3083 O O . PRO A 1 406 ? -8.701 1.303 -15.210 1.00 97.19 406 PRO A O 1
ATOM 3086 N N . LEU A 1 407 ? -6.789 2.479 -15.379 1.00 96.06 407 LEU A N 1
ATOM 3087 C CA . LEU A 1 407 ? -6.806 3.074 -14.037 1.00 96.06 407 LEU A CA 1
ATOM 3088 C C . LEU A 1 407 ? -6.652 4.601 -14.142 1.00 96.06 407 LEU A C 1
ATOM 3090 O O . LEU A 1 407 ? -5.636 5.155 -13.719 1.00 96.06 407 LEU A O 1
ATOM 3094 N N . PRO A 1 408 ? -7.633 5.308 -14.729 1.00 92.75 408 PRO A N 1
ATOM 3095 C CA . PRO A 1 408 ? -7.474 6.706 -15.137 1.00 92.75 408 PRO A CA 1
ATOM 3096 C C . PRO A 1 408 ? -7.301 7.685 -13.965 1.00 92.75 408 PRO A C 1
ATOM 3098 O O . PRO A 1 408 ? -6.851 8.814 -14.161 1.00 92.75 408 PRO A O 1
ATOM 3101 N N . LEU A 1 409 ? -7.640 7.284 -12.736 1.00 93.69 409 LEU A N 1
ATOM 3102 C CA . LEU A 1 409 ? -7.512 8.131 -11.555 1.00 93.69 409 LEU A CA 1
ATOM 3103 C C . LEU A 1 409 ? -6.102 7.981 -10.975 1.00 93.69 409 LEU A C 1
ATOM 3105 O O . LEU A 1 409 ? -5.776 6.994 -10.310 1.00 93.69 409 LEU A O 1
ATOM 3109 N N . GLY A 1 410 ? -5.234 8.942 -11.299 1.00 90.62 410 GLY A N 1
ATOM 3110 C CA . GLY A 1 410 ? -3.829 8.945 -10.876 1.00 90.62 410 GLY A CA 1
ATOM 3111 C C . GLY A 1 410 ? -2.960 7.849 -11.505 1.00 90.62 410 GLY A C 1
ATOM 3112 O O . GLY A 1 410 ? -1.789 7.724 -11.161 1.00 90.62 410 GLY A O 1
ATOM 3113 N N . GLY A 1 411 ? -3.505 7.044 -12.420 1.00 93.31 411 GLY A N 1
ATOM 3114 C CA . GLY A 1 411 ? -2.836 5.856 -12.947 1.00 93.31 411 GLY A CA 1
ATOM 3115 C C . GLY A 1 411 ? -2.908 4.632 -12.027 1.00 93.31 411 GLY A C 1
ATOM 3116 O O . GLY A 1 411 ? -2.240 3.639 -12.308 1.00 93.31 411 GLY A O 1
ATOM 3117 N N . ILE A 1 412 ? -3.669 4.682 -10.928 1.00 93.50 412 ILE A N 1
ATOM 3118 C CA . ILE A 1 412 ? -3.709 3.601 -9.924 1.00 93.50 412 ILE A CA 1
ATOM 3119 C C . ILE A 1 412 ? -5.125 3.228 -9.454 1.00 93.50 412 ILE A C 1
ATOM 3121 O O . ILE A 1 412 ? -5.317 2.151 -8.895 1.00 93.50 412 ILE A O 1
ATOM 3125 N N . MET A 1 413 ? -6.132 4.065 -9.716 1.00 94.31 413 MET A N 1
ATOM 3126 C CA . MET A 1 413 ? -7.530 3.836 -9.330 1.00 94.31 413 MET A CA 1
ATOM 3127 C C . MET A 1 413 ? -8.480 3.966 -10.531 1.00 94.31 413 MET A C 1
ATOM 3129 O O . MET A 1 413 ? -8.167 4.613 -11.531 1.00 94.31 413 MET A O 1
ATOM 3133 N N . ALA A 1 414 ? -9.674 3.385 -10.413 1.00 94.00 414 ALA A N 1
ATOM 3134 C CA . ALA A 1 414 ? -10.744 3.493 -11.402 1.00 94.00 414 ALA A CA 1
ATOM 3135 C C . ALA A 1 414 ? -12.094 3.744 -10.719 1.00 94.00 414 ALA A C 1
ATOM 3137 O O . ALA A 1 414 ? -12.376 3.185 -9.662 1.00 94.00 414 ALA A O 1
ATOM 3138 N N . ALA A 1 415 ? -12.945 4.555 -11.351 1.00 92.81 415 ALA A N 1
ATOM 3139 C CA . ALA A 1 415 ? -14.303 4.847 -10.889 1.00 92.81 415 ALA A CA 1
ATOM 3140 C C . ALA A 1 415 ? -15.294 3.752 -11.326 1.00 92.81 415 ALA A C 1
ATOM 3142 O O . ALA A 1 415 ? -16.281 4.023 -12.006 1.00 92.81 415 ALA A O 1
ATOM 3143 N N . VAL A 1 416 ? -15.001 2.498 -10.981 1.00 93.81 416 VAL A N 1
ATOM 3144 C CA . VAL A 1 416 ? -15.854 1.339 -11.280 1.00 93.81 416 VAL A CA 1
ATOM 3145 C C . VAL A 1 416 ? -16.194 0.578 -9.998 1.00 93.81 416 VAL A C 1
ATOM 3147 O O . VAL A 1 416 ? -15.422 0.630 -9.038 1.00 93.81 416 VAL A O 1
ATOM 3150 N N . PRO A 1 417 ? -17.320 -0.155 -9.953 1.00 93.25 417 PRO A N 1
ATOM 3151 C CA . PRO A 1 417 ? -17.652 -0.985 -8.802 1.00 93.25 417 PRO A CA 1
ATOM 3152 C C . PRO A 1 417 ? -16.556 -2.008 -8.484 1.00 93.25 417 PRO A C 1
ATOM 3154 O O . PRO A 1 417 ? -15.951 -2.589 -9.388 1.00 93.25 417 PRO A O 1
ATOM 3157 N N . LEU A 1 418 ? -16.360 -2.294 -7.194 1.00 94.31 418 LEU A N 1
ATOM 3158 C CA . LEU A 1 418 ? -15.355 -3.249 -6.718 1.00 94.31 418 LEU A CA 1
ATOM 3159 C C . LEU A 1 418 ? -15.414 -4.622 -7.434 1.00 94.31 418 LEU A C 1
ATOM 3161 O O . LEU A 1 418 ? -14.359 -5.105 -7.848 1.00 94.31 418 LEU A O 1
ATOM 3165 N N . PRO A 1 419 ? -16.591 -5.248 -7.665 1.00 95.44 419 PRO A N 1
ATOM 3166 C CA . PRO A 1 419 ? -16.647 -6.518 -8.392 1.00 95.44 419 PRO A CA 1
ATOM 3167 C C . PRO A 1 419 ? -16.122 -6.434 -9.830 1.00 95.44 419 PRO A C 1
ATOM 3169 O O . PRO A 1 419 ? -15.546 -7.404 -10.322 1.00 95.44 419 PRO A O 1
ATOM 3172 N N . ALA A 1 420 ? -16.286 -5.285 -10.496 1.00 97.06 420 ALA A N 1
ATOM 3173 C CA . ALA A 1 420 ? -15.808 -5.084 -11.860 1.00 97.06 420 ALA A CA 1
ATOM 3174 C C . ALA A 1 420 ? -14.275 -5.046 -11.898 1.00 97.06 420 ALA A C 1
ATOM 3176 O O . ALA A 1 420 ? -13.665 -5.820 -12.633 1.00 97.06 420 ALA A O 1
ATOM 3177 N N . ILE A 1 421 ? -13.641 -4.231 -11.044 1.00 96.38 421 ILE A N 1
ATOM 3178 C CA . ILE A 1 421 ? -12.172 -4.169 -10.993 1.00 96.38 421 ILE A CA 1
ATOM 3179 C C . ILE A 1 421 ? -11.552 -5.475 -10.472 1.00 96.38 421 ILE A C 1
ATOM 3181 O O . ILE A 1 421 ? -10.511 -5.900 -10.967 1.00 96.38 421 ILE A O 1
ATOM 3185 N N . ALA A 1 422 ? -12.220 -6.177 -9.550 1.00 96.62 422 ALA A N 1
ATOM 3186 C CA . ALA A 1 422 ? -11.826 -7.524 -9.141 1.00 96.62 422 ALA A CA 1
ATOM 3187 C C . ALA A 1 422 ? -11.891 -8.519 -10.316 1.00 96.62 422 ALA A C 1
ATOM 3189 O O . ALA A 1 422 ? -11.034 -9.390 -10.447 1.00 96.62 422 ALA A O 1
ATOM 3190 N N . GLY A 1 423 ? -12.892 -8.399 -11.193 1.00 97.38 423 GLY A N 1
ATOM 3191 C CA . GLY A 1 423 ? -12.980 -9.169 -12.435 1.00 97.38 423 GLY A CA 1
ATOM 3192 C C . GLY A 1 423 ? -11.772 -8.946 -13.347 1.00 97.38 423 GLY A C 1
ATOM 3193 O O . GLY A 1 423 ? -11.163 -9.915 -13.800 1.00 97.38 423 GLY A O 1
ATOM 3194 N N . GLU A 1 424 ? -11.380 -7.689 -13.557 1.00 97.00 424 GLU A N 1
ATOM 3195 C CA . GLU A 1 424 ? -10.196 -7.343 -14.352 1.00 97.00 424 GLU A CA 1
ATOM 3196 C C . GLU A 1 424 ? -8.892 -7.853 -13.717 1.00 97.00 424 GLU A C 1
ATOM 3198 O O . GLU A 1 424 ? -8.061 -8.452 -14.403 1.00 97.00 424 GLU A O 1
ATOM 3203 N N . ALA A 1 425 ? -8.737 -7.723 -12.396 1.00 95.81 425 ALA A N 1
ATOM 3204 C CA . ALA A 1 425 ? -7.589 -8.271 -11.673 1.00 95.81 425 ALA A CA 1
ATOM 3205 C C . ALA A 1 425 ? -7.468 -9.797 -11.852 1.00 95.81 425 ALA A C 1
ATOM 3207 O O . ALA A 1 425 ? -6.390 -10.303 -12.164 1.00 95.81 425 ALA A O 1
ATOM 3208 N N . ARG A 1 426 ? -8.580 -10.548 -11.782 1.00 96.69 426 ARG A N 1
ATOM 3209 C CA . ARG A 1 426 ? -8.562 -12.002 -12.041 1.00 96.69 426 ARG A CA 1
ATOM 3210 C C . ARG A 1 426 ? -8.070 -12.345 -13.450 1.00 96.69 426 ARG A C 1
ATOM 3212 O O . ARG A 1 426 ? -7.365 -13.345 -13.603 1.00 96.69 426 ARG A O 1
ATOM 3219 N N . LYS A 1 427 ? -8.389 -11.531 -14.467 1.00 97.50 427 LYS A N 1
ATOM 3220 C CA . LYS A 1 427 ? -7.874 -11.726 -15.837 1.00 97.50 427 LYS A CA 1
ATOM 3221 C C . LYS A 1 427 ? -6.355 -11.569 -15.886 1.00 97.50 427 LYS A C 1
ATOM 3223 O O . LYS A 1 427 ? -5.690 -12.416 -16.479 1.00 97.50 427 LYS A O 1
ATOM 3228 N N . LEU A 1 428 ? -5.801 -10.554 -15.215 1.00 97.38 428 LEU A N 1
ATOM 3229 C CA . LEU A 1 428 ? -4.348 -10.387 -15.076 1.00 97.38 428 LEU A CA 1
ATOM 3230 C C . LEU A 1 428 ? -3.707 -11.616 -14.425 1.00 97.38 428 LEU A C 1
ATOM 3232 O O . LEU A 1 428 ? -2.696 -12.122 -14.913 1.00 97.38 428 LEU A O 1
ATOM 3236 N N . TYR A 1 429 ? -4.302 -12.118 -13.342 1.00 96.25 429 TYR A N 1
ATOM 3237 C CA . TYR A 1 429 ? -3.733 -13.237 -12.594 1.00 96.25 429 TYR A CA 1
ATOM 3238 C C . TYR A 1 429 ? -3.753 -14.517 -13.425 1.00 96.25 429 TYR A C 1
ATOM 3240 O O . TYR A 1 429 ? -2.759 -15.238 -13.485 1.00 96.25 429 TYR A O 1
ATOM 3248 N N . ALA A 1 430 ? -4.870 -14.785 -14.108 1.00 97.25 430 ALA A N 1
ATOM 3249 C CA . ALA A 1 430 ? -4.995 -15.910 -15.02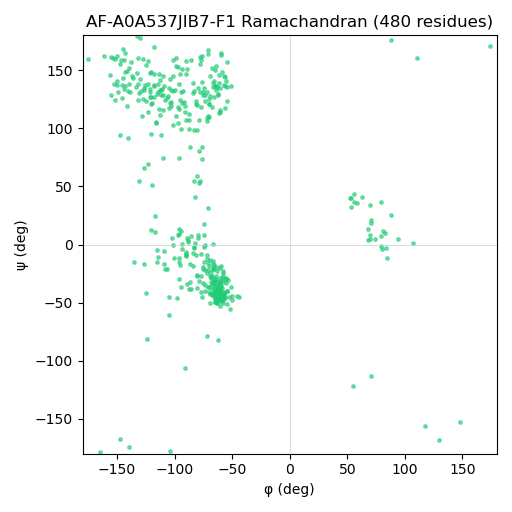3 1.00 97.25 430 ALA A CA 1
ATOM 3250 C C . ALA A 1 430 ? -3.978 -15.822 -16.171 1.00 97.25 430 ALA A C 1
ATOM 3252 O O . ALA A 1 430 ? -3.311 -16.814 -16.467 1.00 97.25 430 ALA A O 1
ATOM 3253 N N . LEU A 1 431 ? -3.811 -14.635 -16.766 1.00 98.06 431 LEU A N 1
ATOM 3254 C CA . LEU A 1 431 ? -2.848 -14.400 -17.838 1.00 98.06 431 LEU A CA 1
ATOM 3255 C C . LEU A 1 431 ? -1.415 -14.688 -17.376 1.00 98.06 431 LEU A C 1
ATOM 3257 O O . LEU A 1 431 ? -0.722 -15.482 -18.008 1.00 98.06 431 LEU A O 1
ATOM 3261 N N . LEU A 1 432 ? -0.974 -14.091 -16.265 1.00 97.69 432 LEU A N 1
ATOM 3262 C CA . LEU A 1 432 ? 0.395 -14.259 -15.770 1.00 97.69 432 LEU A CA 1
ATOM 3263 C C . LEU A 1 432 ? 0.667 -15.688 -15.279 1.00 97.69 432 LEU A C 1
ATOM 3265 O O . LEU A 1 432 ? 1.727 -16.237 -15.585 1.00 97.69 432 LEU A O 1
ATOM 3269 N N . ARG A 1 433 ? -0.296 -16.347 -14.618 1.00 97.00 433 ARG A N 1
ATOM 3270 C CA . ARG A 1 433 ? -0.178 -17.773 -14.256 1.00 97.00 433 ARG A CA 1
ATOM 3271 C C . ARG A 1 433 ? -0.047 -18.667 -15.483 1.00 97.00 433 ARG A C 1
ATOM 3273 O O . ARG A 1 433 ? 0.833 -19.523 -15.512 1.00 97.00 433 ARG A O 1
ATOM 3280 N N . ALA A 1 434 ? -0.835 -18.426 -16.532 1.00 97.19 434 ALA A N 1
ATOM 3281 C CA . ALA A 1 434 ? -0.701 -19.152 -17.796 1.00 97.19 434 ALA A CA 1
ATOM 3282 C C . ALA A 1 434 ? 0.681 -18.955 -18.447 1.00 97.19 434 ALA A C 1
ATOM 3284 O O . ALA A 1 434 ? 1.098 -19.765 -19.274 1.00 97.19 434 ALA A O 1
ATOM 3285 N N . ARG A 1 435 ? 1.407 -17.890 -18.076 1.00 96.69 435 ARG A N 1
ATOM 3286 C CA . ARG A 1 435 ? 2.777 -17.605 -18.529 1.00 96.69 435 ARG A CA 1
ATOM 3287 C C . ARG A 1 435 ? 3.858 -18.081 -17.571 1.00 96.69 435 ARG A C 1
ATOM 3289 O O . ARG A 1 435 ? 5.033 -17.812 -17.808 1.00 96.69 435 ARG A O 1
ATOM 3296 N N . GLY A 1 436 ? 3.484 -18.841 -16.548 1.00 96.44 436 GLY A N 1
ATOM 3297 C CA . GLY A 1 436 ? 4.411 -19.439 -15.599 1.00 96.44 436 GLY A CA 1
ATOM 3298 C C . GLY A 1 436 ? 4.754 -18.535 -14.422 1.00 96.44 436 GLY A C 1
ATOM 3299 O O . GLY A 1 436 ? 5.836 -18.699 -13.869 1.00 96.44 436 GLY A O 1
ATOM 3300 N N . TYR A 1 437 ? 3.880 -17.589 -14.048 1.00 96.94 437 TYR A N 1
ATOM 3301 C CA . TYR A 1 437 ? 4.016 -16.888 -12.770 1.00 96.94 437 TYR A CA 1
ATOM 3302 C C . TYR A 1 437 ? 3.932 -17.885 -11.610 1.00 96.94 437 TYR A C 1
ATOM 3304 O O . TYR A 1 437 ? 2.889 -18.528 -11.471 1.00 96.94 437 TYR A O 1
ATOM 3312 N N . PRO A 1 438 ? 5.008 -18.063 -10.816 1.00 95.44 438 PRO A N 1
ATOM 3313 C CA . PRO A 1 438 ? 5.098 -19.178 -9.877 1.00 95.44 438 PRO A CA 1
ATOM 3314 C C . PRO A 1 438 ? 4.613 -18.829 -8.464 1.00 95.44 438 PRO A C 1
ATOM 3316 O O . PRO A 1 438 ? 4.611 -19.702 -7.600 1.00 95.44 438 PRO A O 1
ATOM 3319 N N . HIS A 1 439 ? 4.244 -17.570 -8.215 1.00 93.94 439 HIS A N 1
ATOM 3320 C CA . HIS A 1 439 ? 3.810 -17.088 -6.900 1.00 93.94 439 HIS A CA 1
ATOM 3321 C C . HIS A 1 439 ? 2.286 -16.919 -6.854 1.00 93.94 439 HIS A C 1
ATOM 3323 O O . HIS A 1 439 ? 1.593 -17.212 -7.829 1.00 93.94 439 HIS A O 1
ATOM 3329 N N . GLU A 1 440 ? 1.763 -16.444 -5.725 1.00 86.00 440 GLU A N 1
ATOM 3330 C CA . GLU A 1 440 ? 0.322 -16.271 -5.510 1.00 86.00 440 GLU A CA 1
ATOM 3331 C C . GLU A 1 440 ? -0.229 -15.103 -6.341 1.00 86.00 440 GLU A C 1
ATOM 3333 O O . GLU A 1 440 ? -0.787 -15.306 -7.427 1.00 86.00 440 GLU A O 1
ATOM 3338 N N . ASP A 1 441 ? -0.008 -13.877 -5.862 1.00 86.25 4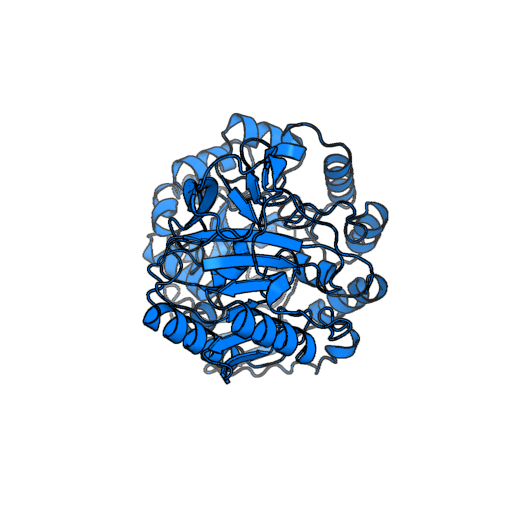41 ASP A N 1
ATOM 3339 C CA . ASP A 1 441 ? -0.680 -12.697 -6.393 1.00 86.25 441 ASP A CA 1
ATOM 3340 C C . ASP A 1 441 ? 0.291 -11.742 -7.114 1.00 86.25 441 ASP A C 1
ATOM 3342 O O . ASP A 1 441 ? 1.145 -11.111 -6.478 1.00 86.25 441 ASP A O 1
ATOM 3346 N N . PRO A 1 442 ? 0.198 -11.601 -8.450 1.00 91.69 442 PRO A N 1
ATOM 3347 C CA . PRO A 1 442 ? 1.161 -10.827 -9.229 1.00 91.69 442 PRO A CA 1
ATOM 3348 C C . PRO A 1 442 ? 1.010 -9.311 -9.110 1.00 91.69 442 PRO A C 1
ATOM 3350 O O . PRO A 1 442 ? 1.963 -8.587 -9.407 1.00 91.69 442 PRO A O 1
ATOM 3353 N N . HIS A 1 443 ? -0.141 -8.789 -8.676 1.00 91.62 443 HIS A N 1
ATOM 3354 C CA . HIS A 1 443 ? -0.291 -7.342 -8.493 1.00 91.62 443 HIS A CA 1
ATOM 3355 C C . HIS A 1 443 ? 0.618 -6.821 -7.382 1.00 91.62 443 HIS A C 1
ATOM 3357 O O . HIS A 1 443 ? 1.128 -5.715 -7.518 1.00 91.62 443 HIS A O 1
ATOM 3363 N N . TYR A 1 444 ? 0.889 -7.607 -6.333 1.00 94.50 444 TYR A N 1
ATOM 3364 C CA . TYR A 1 444 ? 1.835 -7.214 -5.287 1.00 94.50 444 TYR A CA 1
ATOM 3365 C C . TYR A 1 444 ? 3.266 -7.104 -5.815 1.00 94.50 444 TYR A C 1
ATOM 3367 O O . TYR A 1 444 ? 4.001 -6.206 -5.405 1.00 94.50 444 TYR A O 1
ATOM 3375 N N . THR A 1 445 ? 3.638 -7.924 -6.802 1.00 95.69 445 THR A N 1
ATOM 3376 C CA . THR A 1 445 ? 4.918 -7.757 -7.501 1.00 95.69 445 THR A CA 1
ATOM 3377 C C . THR A 1 445 ? 4.969 -6.409 -8.209 1.00 95.69 445 THR A C 1
ATOM 3379 O O . THR A 1 445 ? 5.939 -5.674 -8.042 1.00 95.69 445 THR A O 1
ATOM 3382 N N . LEU A 1 446 ? 3.922 -6.049 -8.957 1.00 96.56 446 LEU A N 1
ATOM 3383 C CA . LEU A 1 446 ? 3.856 -4.752 -9.638 1.00 96.56 446 LEU A CA 1
ATOM 3384 C C . LEU A 1 446 ? 3.860 -3.588 -8.636 1.00 96.56 446 LEU A C 1
ATOM 3386 O O . LEU A 1 446 ? 4.589 -2.616 -8.833 1.00 96.56 446 LEU A O 1
ATOM 3390 N N . LEU A 1 447 ? 3.106 -3.725 -7.543 1.00 95.38 447 LEU A N 1
ATOM 3391 C CA . LEU A 1 447 ? 2.933 -2.695 -6.526 1.00 95.38 447 LEU A CA 1
ATOM 3392 C C . LEU A 1 447 ? 4.240 -2.382 -5.782 1.00 95.38 447 LEU A C 1
ATOM 3394 O O . LEU A 1 447 ? 4.541 -1.208 -5.550 1.00 95.38 447 LEU A O 1
ATOM 3398 N N . PHE A 1 448 ? 5.012 -3.420 -5.430 1.00 95.19 448 PHE A N 1
ATOM 3399 C CA . PHE A 1 448 ? 6.145 -3.330 -4.501 1.00 95.19 448 PHE A CA 1
ATOM 3400 C C . PHE A 1 448 ? 7.535 -3.475 -5.123 1.00 95.19 448 PHE A C 1
ATOM 3402 O O . PHE A 1 448 ? 8.527 -3.247 -4.428 1.00 95.19 448 PHE A O 1
ATOM 3409 N N . LEU A 1 449 ? 7.667 -3.789 -6.417 1.00 96.31 449 LEU A N 1
ATOM 3410 C CA . LEU A 1 449 ? 8.989 -3.854 -7.061 1.00 96.31 449 LEU A CA 1
ATOM 3411 C C . LEU A 1 449 ? 9.765 -2.525 -6.947 1.00 96.31 449 LEU A C 1
ATOM 3413 O O . LEU A 1 449 ? 10.999 -2.522 -6.951 1.00 96.31 449 LEU A O 1
ATOM 3417 N N . THR A 1 450 ? 9.035 -1.419 -6.781 1.00 95.12 450 THR A N 1
ATOM 3418 C CA . THR A 1 450 ? 9.561 -0.060 -6.624 1.00 95.12 450 THR A CA 1
ATOM 3419 C C . THR A 1 450 ? 9.556 0.459 -5.181 1.00 95.12 450 THR A C 1
ATOM 3421 O O . THR A 1 450 ? 9.833 1.637 -4.976 1.00 95.12 450 THR A O 1
ATOM 3424 N N . LEU A 1 451 ? 9.207 -0.364 -4.183 1.00 92.94 451 LEU A N 1
ATOM 3425 C CA . LEU A 1 451 ? 9.113 0.036 -2.771 1.00 92.94 451 LEU A CA 1
ATOM 3426 C C . LEU A 1 451 ? 10.453 -0.165 -2.049 1.00 92.94 451 LEU A C 1
ATOM 3428 O O . LEU A 1 451 ? 10.804 -1.295 -1.718 1.00 92.94 451 LEU A O 1
ATOM 3432 N N . ASP A 1 452 ? 11.175 0.914 -1.740 1.00 88.50 452 ASP A N 1
ATOM 3433 C CA . ASP A 1 452 ? 12.505 0.856 -1.104 1.00 88.50 452 ASP A CA 1
ATOM 3434 C C . ASP A 1 452 ? 12.503 0.779 0.429 1.00 88.50 452 ASP A C 1
ATOM 3436 O O . ASP A 1 452 ? 13.566 0.800 1.044 1.00 88.50 452 ASP A O 1
ATOM 3440 N N . SER A 1 453 ? 11.326 0.622 1.038 1.00 85.75 453 SER A N 1
ATOM 3441 C CA . SER A 1 453 ? 11.181 0.345 2.475 1.00 85.75 453 SER A CA 1
ATOM 3442 C C . SER A 1 453 ? 11.173 -1.154 2.803 1.00 85.75 453 SER A C 1
ATOM 3444 O O . SER A 1 453 ? 11.252 -1.534 3.969 1.00 85.75 453 SER A O 1
ATOM 3446 N N . LEU A 1 454 ? 11.113 -2.020 1.785 1.00 85.75 454 LEU A N 1
ATOM 3447 C CA . LEU A 1 454 ? 11.220 -3.467 1.958 1.00 85.75 454 LEU A CA 1
ATOM 3448 C C . LEU A 1 454 ? 12.671 -3.946 1.783 1.00 85.75 454 LEU A C 1
ATOM 3450 O O . LEU A 1 454 ? 13.406 -3.357 0.992 1.00 85.75 454 LEU A O 1
ATOM 3454 N N . PRO A 1 455 ? 13.085 -5.042 2.446 1.00 81.00 455 PRO A N 1
ATOM 3455 C CA . PRO A 1 455 ? 14.476 -5.494 2.433 1.00 81.00 455 PRO A CA 1
ATOM 3456 C C . PRO A 1 455 ? 15.043 -5.840 1.044 1.00 81.00 455 PRO A C 1
ATOM 3458 O O . PRO A 1 455 ? 14.304 -6.114 0.100 1.00 81.00 455 PRO A O 1
ATOM 3461 N N . ASP A 1 456 ? 16.378 -5.940 1.003 1.00 88.38 456 ASP A N 1
ATOM 3462 C CA . ASP A 1 456 ? 17.207 -6.430 -0.112 1.00 88.38 456 ASP A CA 1
ATOM 3463 C C . ASP A 1 456 ? 17.257 -5.478 -1.318 1.00 88.38 456 ASP A C 1
ATOM 3465 O O . ASP A 1 456 ? 17.831 -4.400 -1.178 1.00 88.38 456 ASP A O 1
ATOM 3469 N N . VAL A 1 457 ? 16.710 -5.840 -2.483 1.00 95.12 457 VAL A N 1
ATOM 3470 C CA . VAL A 1 457 ? 16.916 -5.098 -3.736 1.00 95.12 457 VAL A CA 1
ATOM 3471 C C . VAL A 1 457 ? 15.615 -4.630 -4.382 1.00 95.12 457 VAL A C 1
ATOM 3473 O O . VAL A 1 457 ? 14.641 -5.381 -4.475 1.00 95.12 457 VAL A O 1
ATOM 3476 N N . ARG A 1 458 ? 15.599 -3.392 -4.883 1.00 96.25 458 ARG A N 1
ATOM 3477 C CA . ARG A 1 458 ? 14.422 -2.763 -5.505 1.00 96.25 458 ARG A CA 1
ATOM 3478 C C . ARG A 1 458 ? 14.786 -1.995 -6.767 1.00 96.25 458 ARG A C 1
ATOM 3480 O O . ARG A 1 458 ? 15.930 -1.581 -6.935 1.00 96.25 458 ARG A O 1
ATOM 3487 N N . LEU A 1 459 ? 13.810 -1.798 -7.649 1.00 96.44 459 LEU A N 1
ATOM 3488 C CA . LEU A 1 459 ? 13.955 -0.973 -8.847 1.00 96.44 459 LEU A CA 1
ATOM 3489 C C . LEU A 1 459 ? 13.400 0.423 -8.541 1.00 96.44 459 LEU A C 1
ATOM 3491 O O . LEU A 1 459 ? 12.191 0.589 -8.443 1.00 96.44 459 LEU A O 1
ATOM 3495 N N . THR A 1 460 ? 14.262 1.417 -8.338 1.00 96.12 460 THR A N 1
ATOM 3496 C CA . THR A 1 460 ? 13.866 2.743 -7.822 1.00 96.12 460 THR A CA 1
ATOM 3497 C C . THR A 1 460 ? 14.426 3.858 -8.693 1.00 96.12 460 THR A C 1
ATOM 3499 O O . THR A 1 460 ? 15.204 3.604 -9.607 1.00 96.12 460 THR A O 1
ATOM 3502 N N . TYR A 1 461 ? 14.111 5.116 -8.375 1.00 94.56 461 TYR A N 1
ATOM 3503 C CA . TYR A 1 461 ? 14.782 6.269 -8.985 1.00 94.56 461 TYR A CA 1
ATOM 3504 C C . TYR A 1 461 ? 16.317 6.200 -8.859 1.00 94.56 461 TYR A C 1
ATOM 3506 O O . TYR A 1 461 ? 17.046 6.665 -9.726 1.00 94.56 461 TYR A O 1
ATOM 3514 N N . ARG A 1 462 ? 16.865 5.594 -7.802 1.00 94.44 462 ARG A N 1
ATOM 3515 C CA . ARG A 1 462 ? 18.326 5.516 -7.614 1.00 94.44 462 ARG A CA 1
ATOM 3516 C C . ARG A 1 462 ? 18.999 4.463 -8.497 1.00 94.44 462 ARG A C 1
ATOM 3518 O O . ARG A 1 462 ? 20.229 4.409 -8.527 1.00 94.44 462 ARG A O 1
ATOM 3525 N N . GLY A 1 463 ? 18.221 3.635 -9.193 1.00 95.94 463 GLY A N 1
ATOM 3526 C CA . GLY A 1 463 ? 18.711 2.492 -9.951 1.00 95.94 463 GLY A CA 1
ATOM 3527 C C . GLY A 1 463 ? 18.173 1.159 -9.425 1.00 95.94 463 GLY A C 1
ATOM 3528 O O . GLY A 1 463 ? 17.144 1.102 -8.752 1.00 95.94 463 GLY A O 1
ATOM 3529 N N . ILE A 1 464 ? 18.898 0.073 -9.698 1.00 97.31 464 ILE A N 1
ATOM 3530 C CA . ILE A 1 464 ? 18.769 -1.165 -8.919 1.00 97.31 464 ILE A CA 1
ATOM 3531 C C . ILE A 1 464 ? 19.407 -0.889 -7.557 1.00 97.31 464 ILE A C 1
ATOM 3533 O O . ILE A 1 464 ? 20.627 -0.766 -7.448 1.00 97.31 464 ILE A O 1
ATOM 3537 N N . TRP A 1 465 ? 18.577 -0.732 -6.536 1.00 96.38 465 TRP A N 1
ATOM 3538 C CA . TRP A 1 465 ? 18.946 -0.224 -5.221 1.00 96.38 465 TRP A CA 1
ATOM 3539 C C . TRP A 1 465 ? 19.027 -1.353 -4.195 1.00 96.38 465 TRP A C 1
ATOM 3541 O O . TRP A 1 465 ? 18.039 -2.047 -3.978 1.00 96.38 465 TRP A O 1
ATOM 3551 N N . ASP A 1 466 ? 20.189 -1.525 -3.558 1.00 95.19 466 ASP A N 1
ATOM 3552 C CA . ASP A 1 466 ? 20.377 -2.388 -2.386 1.00 95.19 466 ASP A CA 1
ATOM 3553 C C . ASP A 1 466 ? 19.950 -1.602 -1.140 1.00 95.19 466 ASP A C 1
ATOM 3555 O O . ASP A 1 466 ? 20.706 -0.778 -0.618 1.00 95.19 466 ASP A O 1
ATOM 3559 N N . VAL A 1 467 ? 18.719 -1.846 -0.692 1.00 90.81 467 VAL A N 1
ATOM 3560 C CA . VAL A 1 467 ? 18.067 -1.188 0.447 1.00 90.81 467 VAL A CA 1
ATOM 3561 C C . VAL A 1 467 ? 18.863 -1.406 1.724 1.00 90.81 467 VAL A C 1
ATOM 3563 O O . VAL A 1 467 ? 19.081 -0.469 2.487 1.00 90.81 467 VAL A O 1
ATOM 3566 N N . ARG A 1 468 ? 19.346 -2.634 1.950 1.00 86.25 468 ARG A N 1
ATOM 3567 C CA . ARG A 1 468 ? 20.054 -2.989 3.186 1.00 86.25 468 ARG A CA 1
ATOM 3568 C C . ARG A 1 468 ? 21.405 -2.287 3.282 1.00 86.25 468 ARG A C 1
ATOM 3570 O O . ARG A 1 468 ? 21.785 -1.861 4.367 1.00 86.25 468 ARG A O 1
ATOM 3577 N N . ARG A 1 469 ? 22.154 -2.225 2.177 1.00 89.88 469 ARG A N 1
ATOM 3578 C CA . ARG A 1 469 ? 23.489 -1.602 2.145 1.00 89.88 469 ARG A CA 1
ATOM 3579 C C . ARG A 1 469 ? 23.461 -0.116 1.802 1.00 89.88 469 ARG A C 1
ATOM 3581 O O . ARG A 1 469 ? 24.510 0.516 1.866 1.00 89.88 469 ARG A O 1
ATOM 3588 N N . GLY A 1 470 ? 22.310 0.423 1.409 1.00 90.69 470 GLY A N 1
ATOM 3589 C CA . GLY A 1 470 ? 22.170 1.823 1.032 1.00 90.69 470 GLY A CA 1
ATOM 3590 C C . GLY A 1 470 ? 23.016 2.201 -0.186 1.00 90.69 470 GLY A C 1
ATOM 3591 O O . GLY A 1 470 ? 23.641 3.259 -0.184 1.00 90.69 470 GLY A O 1
ATOM 3592 N N . ARG A 1 471 ? 23.085 1.341 -1.214 1.00 94.38 471 ARG A N 1
ATOM 3593 C CA . ARG A 1 471 ? 23.902 1.599 -2.415 1.00 94.38 471 ARG A CA 1
ATOM 3594 C C . ARG A 1 471 ? 23.220 1.187 -3.713 1.00 94.38 471 ARG A C 1
ATOM 3596 O O . ARG A 1 471 ? 22.458 0.225 -3.763 1.00 94.38 471 ARG A O 1
ATOM 3603 N N . THR A 1 472 ? 23.580 1.866 -4.794 1.00 96.19 472 THR A N 1
ATOM 3604 C CA . THR A 1 472 ? 23.143 1.523 -6.149 1.00 96.19 472 THR A CA 1
ATOM 3605 C C . THR A 1 472 ? 24.007 0.398 -6.723 1.00 96.19 472 THR A C 1
ATOM 3607 O O . THR A 1 472 ? 25.228 0.518 -6.788 1.00 96.19 472 THR A O 1
ATOM 3610 N N . LEU A 1 473 ? 23.373 -0.699 -7.142 1.00 95.62 473 LEU A N 1
ATOM 3611 C CA . LEU A 1 473 ? 24.008 -1.828 -7.835 1.00 95.62 473 LEU A CA 1
ATOM 3612 C C . LEU A 1 473 ? 24.071 -1.615 -9.350 1.00 95.62 473 LEU A C 1
ATOM 3614 O O . LEU A 1 473 ? 24.995 -2.093 -10.002 1.00 95.62 473 LEU A O 1
ATOM 3618 N N . TRP A 1 474 ? 23.082 -0.915 -9.906 1.00 94.75 474 TRP A N 1
ATOM 3619 C CA . TRP A 1 474 ? 23.049 -0.522 -11.313 1.00 94.75 474 TRP A CA 1
ATOM 3620 C C . TRP A 1 474 ? 22.375 0.843 -11.451 1.00 94.75 474 TRP A C 1
ATOM 3622 O O . TRP A 1 474 ? 21.269 0.995 -10.931 1.00 94.75 474 TRP A O 1
ATOM 3632 N N . PRO A 1 475 ? 23.003 1.842 -12.091 1.00 94.62 475 PRO A N 1
ATOM 3633 C CA . PRO A 1 475 ? 22.542 3.223 -12.021 1.00 94.62 475 PRO A CA 1
ATOM 3634 C C . PRO A 1 475 ? 21.318 3.519 -12.892 1.00 94.62 475 PRO A C 1
ATOM 3636 O O . PRO A 1 475 ? 21.032 2.841 -13.880 1.00 94.62 475 PRO A O 1
ATOM 3639 N N . ARG A 1 476 ? 20.620 4.596 -12.517 1.00 95.00 476 ARG A N 1
ATOM 3640 C CA . ARG A 1 476 ? 19.679 5.317 -13.381 1.00 95.00 476 ARG A CA 1
ATOM 3641 C C . ARG A 1 476 ? 20.424 6.006 -14.524 1.00 95.00 476 ARG A C 1
ATOM 3643 O O . ARG A 1 476 ? 21.565 6.426 -14.360 1.00 95.00 476 ARG A O 1
ATOM 3650 N N . GLN A 1 477 ? 19.740 6.178 -15.647 1.00 94.94 477 GLN A N 1
ATOM 3651 C CA . GLN A 1 477 ? 20.152 7.031 -16.751 1.00 94.94 477 GLN A CA 1
ATOM 3652 C C . GLN A 1 477 ? 19.166 8.198 -16.901 1.00 94.94 477 GLN A C 1
ATOM 3654 O O . GLN A 1 477 ? 17.952 7.986 -16.938 1.00 94.94 477 GLN A O 1
ATOM 3659 N N . ASP A 1 478 ? 19.686 9.419 -17.010 1.00 94.44 478 ASP A N 1
ATOM 3660 C CA . ASP A 1 478 ? 18.903 10.581 -17.434 1.00 94.44 478 ASP A CA 1
ATOM 3661 C C . ASP A 1 478 ? 18.641 10.506 -18.942 1.00 94.44 478 ASP A C 1
ATOM 3663 O O . ASP A 1 478 ? 19.530 10.172 -19.732 1.00 94.44 478 ASP A O 1
ATOM 3667 N N . LEU A 1 479 ? 17.400 10.776 -19.336 1.00 91.31 479 LEU A N 1
ATOM 3668 C CA . LEU A 1 479 ? 16.999 10.842 -20.733 1.00 91.31 479 LEU A CA 1
ATOM 3669 C C . LEU A 1 479 ? 17.056 12.301 -21.200 1.00 91.31 479 LEU A C 1
ATOM 3671 O O . LEU A 1 479 ? 16.811 13.210 -20.402 1.00 91.31 479 LEU A O 1
ATOM 3675 N N . PRO A 1 480 ? 17.394 12.548 -22.476 1.00 86.00 480 PRO A N 1
ATOM 3676 C CA . PRO A 1 480 ? 17.314 13.891 -23.026 1.00 86.00 480 PRO A CA 1
ATOM 3677 C C . PRO A 1 480 ? 15.873 14.416 -22.911 1.00 86.00 480 PRO A C 1
ATOM 3679 O O . PRO A 1 480 ? 14.932 13.620 -22.983 1.00 86.00 480 PRO A O 1
ATOM 3682 N N . PRO A 1 481 ? 15.687 15.735 -22.732 1.00 79.31 481 PRO A N 1
ATOM 3683 C CA . PRO A 1 481 ? 14.357 16.326 -22.767 1.00 79.31 481 PRO A CA 1
ATOM 3684 C C . PRO A 1 481 ? 13.675 15.982 -24.097 1.00 79.31 481 PRO A C 1
ATOM 3686 O O . PRO A 1 481 ? 14.317 16.016 -25.150 1.00 79.31 481 PRO A O 1
ATOM 3689 N N . VAL A 1 482 ? 12.400 15.602 -24.001 1.00 67.19 482 VAL A N 1
ATOM 3690 C CA . VAL A 1 482 ? 11.540 15.220 -25.133 1.00 67.19 482 VAL A CA 1
ATOM 3691 C C . VAL A 1 482 ? 11.037 16.462 -25.852 1.00 67.19 482 VAL A C 1
ATOM 3693 O O . VAL A 1 482 ? 10.645 17.420 -25.144 1.00 67.19 482 VAL A O 1
#

pLDDT: mean 94.04, std 6.05, range [47.53, 98.88]

Radius of gyration: 23.2 Å; Cα contacts (8 Å, |Δi|>4): 1051; chains: 1; bounding box: 67×43×62 Å

Mean predicted aligned error: 4.39 Å

Solvent-accessible surface area (backbone atoms only — not comparable to full-atom values): 25228 Å² total; per-residue (Å²): 118,43,70,36,56,66,55,54,74,30,27,50,80,89,45,43,67,59,50,57,53,58,56,38,71,44,88,48,96,50,36,30,20,41,45,69,63,74,56,34,77,61,99,73,60,74,79,41,30,65,72,52,49,56,63,52,59,70,39,81,50,40,52,29,31,18,66,40,51,64,41,68,44,55,72,70,62,37,63,70,63,49,51,48,46,50,51,38,48,74,71,72,30,48,32,36,34,34,53,71,86,59,50,58,70,52,44,39,52,40,30,72,70,54,37,43,30,34,49,43,59,80,39,29,69,49,47,54,39,36,50,74,43,68,22,31,36,34,49,34,26,28,83,75,43,74,39,36,68,54,36,39,85,52,65,44,73,71,55,60,72,64,49,43,44,27,57,38,45,82,73,52,46,55,50,52,36,65,76,56,40,60,67,40,33,34,42,35,46,36,37,75,43,68,41,57,47,71,58,36,49,36,18,64,26,33,24,50,18,49,73,70,72,35,48,75,43,37,43,57,93,56,91,87,31,53,41,66,43,74,42,56,92,40,81,83,42,58,64,55,50,33,30,27,46,79,66,38,73,30,28,46,84,88,37,78,64,57,78,73,82,88,74,68,58,70,81,47,29,48,67,61,26,46,70,83,63,80,65,49,36,72,74,65,57,48,70,56,62,75,88,82,48,93,52,66,54,44,80,40,70,30,37,30,45,80,45,37,70,50,38,37,68,42,79,37,83,31,43,49,56,97,50,28,56,49,71,56,79,53,32,27,37,34,35,41,30,43,51,84,53,50,31,39,23,74,48,37,36,27,70,50,41,56,60,50,29,4,31,17,33,23,48,33,65,58,71,35,37,38,34,41,23,70,34,42,58,18,32,19,51,10,43,44,52,28,19,68,54,14,13,16,39,21,30,15,45,94,81,39,81,79,44,78,45,72,9,48,46,42,8,65,36,59,101,62,60,60,66,56,56,19,52,52,50,50,52,54,47,53,53,42,43,76,25,50,32,80,55,85,54,63,65,48,32,53,30,39,44,30,32,56,66,50,72,41,42,25,52,40,75,62,3,41,27,31,46,77,78,72,45,64,80,40,66,48,44,80,42,70,88,123

Secondary structure (DSSP, 8-state):
-EE-HHHHHHS-GGGHHHHHHHHHTSSS---EEE-SS-SS--S--GGG-HHHHHHHHTSTTEEEEEEE--HHHHHTT-HHHHHHHHHHHHTT-EEEE--TT--HHHHHHHHHTT--EE----SHHHHHHHHHTT-EEEEE-SSS---HHHHGGG--HHHHHTS-EEEE--S--HHHHHHH-SHHHHHHHHHHTT--HHHHHHHHTHHHHHHHT-TTTSSS-STTS---EEE-S-TT----SEEEETTEEEEETTEE-SPPPP--HHHHPPPSS--SS---GGGGS-B--GGG-SSSEEEEEEEEESSSS-EEEEEEEEEEETTEE---TTEEEEEEE-TTSSEEEEEEEESS-S--SEEEE--STT-SEEEEES-HHHHHHHHHHHHHTTSEEEEEETTEEEEEEE-TBTTTB-SS-HHHHHHHHHHHHHHHHHTT--SS-HHHHHHHTT-TTSSSEEEETTEEEETTTTEEEE--EEPPP-

Organism: NCBI:txid2569760

InterPro domains:
  IPR006680 Amidohydrolase-related [PF01979] (46-243)
  IPR011059 Metal-dependent hydrolase, composite domain superfamily [SSF51338] (188-260)
  IPR026912 Adenine deaminase C-terminal domain [PF13382] (309-469)
  IPR032466 Metal-dependent hydrolase [SSF51556] (10-216)

Foldseek 3Di:
DDECLLLLLFFDLVCSLVVQVLVCPWLDHAAYAYEQAFLFDDPDDPSNALVSLLVNLPRPSHLAHDQPLVLVCLLVCPPSVLSSLVSCVVSVHAYEYEDAPDDLVSLLSVVVSRHAEYARDQAQVSQVSCVVSNHQYEDEDAPVHNRLLRNLVNDDPVNLVVLRYAYAPPDHDLLRCVPQNGLQNRLLSNVVSPNPLVSSLSNHFQSVCVSSVNNQATRDDDPNHFQFDFDDPDSSRSDGQFTDRSNHTQDHNNDGPDDGDDDPLCVTGDLQAAPLDAQDLCNQWDFDDPVQPPDQWDQAQAWEDPALADTAGDRDTFGDDPRTTQDDQQKKWKKWAASQRFWIAIHIYGLFFNAFQKKWACQASQSIIIMIHNHSRQNSVNSSVCSHLSAFMWGGDPRDTPATGRANGSNHHDPDDSVVSSVSLVVVVVVRVVRPGPHDHNSSNVHNLARLSDAAWHAYQQYGAHSVVGDHSGGMDTDPRD

Nearest PDB structures (foldseek):
  3t8l-assembly1_A  TM=8.579E-01  e=1.814E-26  Agrobacterium fabrum str. C58
  3t81-assembly1_B  TM=8.418E-01  e=7.477E-26  Agrobacterium fabrum str. C58
  3iix-assembly1_A  TM=4.750E-01  e=1.864E-02  Thermotoga maritima MSB8
  5fep-assembly1_A  TM=3.978E-01  e=2.584E-02  Thermotoga maritima
  7o1s-assembly1_A  TM=3.913E-01  e=3.043E-02  Thermotoga maritima MSB8

Sequence (482 aa):
MADTLQILLHTPPARVPQLLTTLSDLPVLILWSLRLHGASHLPEEPMFSLERIAALLEIEAVRAVGEVTRWPAVYHGDDDLLQKIALALAAGRRVEGHAPGASYERLVALAAAGWSSDHEAIAADEIVRRLRAGVYTMLRHSSLRPDLPLLAPAISDERRASGRLMLTADGPEAVTIAERGYLSHVIRAAIESGIPPVAAYQMATINPAAYFGLDEEIGGIGPGRRADIAVLDDLRNPAPEVVLARGEVAVRDGRVQAEFPPLDWGAYFSPRFRPTWTPQPDLFDLRVSAESGQGDTVRFPVIRLENSVITRAVPTPVPVREGRLLPPADVVRAVLVDPGGRWIVRGMLGNFVARLGGLASSFNVAAQLLTLGQDSADMALAARRLLEIGGGIVVVERGETVLEIPLPLGGIMAAVPLPAIAGEARKLYALLRARGYPHEDPHYTLLFLTLDSLPDVRLTYRGIWDVRRGRTLWPRQDLPPV